Protein AF-A0A1Q9F6F2-F1 (afdb_monomer_lite)

Organism: Symbiodinium microadriaticum (NCBI:txid2951)

Radius of gyration: 34.57 Å; chains: 1; bounding box: 85×106×93 Å

Sequence (668 aa):
MGSQTWTKDAIRKEASTASRFKKCFGVIGLALCEDGFGTGQLKAETSSLASQSVQANSSRGHSKRLKSKRRSYEVLWVCLRRGQVANMRSWTPGVTGTWQSIVSYLAKVIYAALPRIRAAEGLPTTTVTLMNSEEDSLQRKVLQPPPPVPMGHPAGPPPVVPMPPPRQVELRKHSWTAGLALSLLTQAWAAPRLSRLLQRQPRHCAHAPGVNGVAVEWQTLRSRIVETPTGKELVQAQEEISSGLRCHPDAEVRYFGSSRQTPRVTFYRDSAALCPRCQAVWLLLEAKRIDYIVVKENLPSYGERSEAFLRKVPRGALPAIEIDGRWATDSLDAMFLLERTFPNPERPMIPGFSRLRGRAIELLELQRAVHSAWCNYLFRAEMSFVNEPAVDFAAALGQVQTALERDPDNPWFLPYEHPTIVDIQYVCTMERIVASAFFYKAMDVRADFPGIDRWLRAFEELPWYRATRGDYYSLCMALEPAYGEPQPSPMNNSSRTDWRKLLPENYRLPFALRRDVELTAAEASSILRRPFVEAAWKLVQNHDEVARYCCRAVGGEAGAFAARAPTRSRLADPKAAIVEGLLEPLDALLCSVAQMLFDEAPVEDLQSQMQKRVQVYGIPENLRPRLASCLAYLRDRIGVPRDLPLPAAKMLRAYMAEAYTILRQPMR

Structure (mmCIF, N/CA/C/O backbone):
data_AF-A0A1Q9F6F2-F1
#
_entry.id   AF-A0A1Q9F6F2-F1
#
loop_
_atom_site.group_PDB
_atom_site.id
_atom_site.type_symbol
_atom_site.label_atom_id
_atom_site.label_alt_id
_atom_site.label_comp_id
_atom_site.label_asym_id
_atom_site.label_entity_id
_atom_site.label_seq_id
_atom_site.pdbx_PDB_ins_code
_atom_site.Cartn_x
_atom_site.Cartn_y
_atom_site.Cartn_z
_atom_site.occupancy
_atom_site.B_iso_or_equiv
_atom_site.auth_seq_id
_atom_site.auth_comp_id
_atom_site.auth_asym_id
_atom_site.auth_atom_id
_atom_site.pdbx_PDB_model_num
ATOM 1 N N . MET A 1 1 ? -12.306 -76.218 19.997 1.00 34.09 1 MET A N 1
ATOM 2 C CA . MET A 1 1 ? -11.623 -75.189 20.811 1.00 34.09 1 MET A CA 1
ATOM 3 C C . MET A 1 1 ? -10.712 -74.388 19.902 1.00 34.09 1 MET A C 1
ATOM 5 O O . MET A 1 1 ? -10.000 -74.979 19.107 1.00 34.09 1 MET A O 1
ATOM 9 N N . GLY A 1 2 ? -10.807 -73.064 19.967 1.00 25.34 2 GLY A N 1
ATOM 10 C CA . GLY A 1 2 ? -10.087 -72.140 19.093 1.00 25.34 2 GLY A CA 1
ATOM 11 C C . GLY A 1 2 ? -10.788 -70.786 19.066 1.00 25.34 2 GLY A C 1
ATOM 12 O O . GLY A 1 2 ? -11.223 -70.332 18.014 1.00 25.34 2 GLY A O 1
ATOM 13 N N . SER A 1 3 ? -10.986 -70.186 20.242 1.00 24.28 3 SER A N 1
ATOM 14 C CA . SER A 1 3 ? -11.504 -68.825 20.373 1.00 24.28 3 SER A CA 1
ATOM 15 C C . SER A 1 3 ? -10.497 -67.844 19.769 1.00 24.28 3 SER A C 1
ATOM 17 O O . SER A 1 3 ? -9.407 -67.676 20.314 1.00 24.28 3 SER A O 1
ATOM 19 N N . GLN A 1 4 ? -10.846 -67.177 18.670 1.00 29.30 4 GLN A N 1
ATOM 20 C CA . GLN A 1 4 ? -10.126 -65.974 18.259 1.00 29.30 4 GLN A CA 1
ATOM 21 C C . GLN A 1 4 ? -10.639 -64.798 19.089 1.00 29.30 4 GLN A C 1
ATOM 23 O O . GLN A 1 4 ? -11.726 -64.266 18.868 1.00 29.30 4 GLN A O 1
ATOM 28 N N . THR A 1 5 ? -9.846 -64.425 20.086 1.00 27.77 5 THR A N 1
ATOM 29 C CA . THR A 1 5 ? -9.985 -63.185 20.839 1.00 27.77 5 THR A CA 1
ATOM 30 C C . THR A 1 5 ? -9.680 -62.005 19.918 1.00 27.77 5 THR A C 1
ATOM 32 O O . THR A 1 5 ? -8.573 -61.847 19.407 1.00 27.77 5 THR A O 1
ATOM 35 N N . TRP A 1 6 ? -10.682 -61.159 19.694 1.00 29.83 6 TRP A N 1
ATOM 36 C CA . TRP A 1 6 ? -10.495 -59.875 19.029 1.00 29.83 6 TRP A CA 1
ATOM 37 C C . TRP A 1 6 ? -9.684 -58.953 19.943 1.00 29.83 6 TRP A C 1
ATOM 39 O O . TRP A 1 6 ? -10.035 -58.743 21.105 1.00 29.83 6 TRP A O 1
ATOM 49 N N . THR A 1 7 ? -8.595 -58.383 19.431 1.00 35.44 7 THR A N 1
ATOM 50 C CA . THR A 1 7 ? -7.825 -57.375 20.165 1.00 35.44 7 THR A CA 1
ATOM 51 C C . THR A 1 7 ? -8.661 -56.102 20.338 1.00 35.44 7 THR A C 1
ATOM 53 O O . THR A 1 7 ? -9.373 -55.673 19.424 1.00 35.44 7 THR A O 1
ATOM 56 N N . LYS A 1 8 ? -8.573 -55.469 21.519 1.00 30.59 8 LYS A N 1
ATOM 57 C CA . LYS A 1 8 ? -9.325 -54.246 21.885 1.00 30.59 8 LYS A CA 1
ATOM 58 C C . LYS A 1 8 ? -9.181 -53.108 20.856 1.00 30.59 8 LYS A C 1
ATOM 60 O O . LYS A 1 8 ? -10.090 -52.287 20.727 1.00 30.59 8 LYS A O 1
ATOM 65 N N . ASP A 1 9 ? -8.100 -53.092 20.079 1.00 33.44 9 ASP A N 1
ATOM 66 C CA . ASP A 1 9 ? -7.859 -52.102 19.025 1.00 33.44 9 ASP A CA 1
ATOM 67 C C . ASP A 1 9 ? -8.643 -52.358 17.732 1.00 33.44 9 ASP A C 1
ATOM 69 O O . ASP A 1 9 ? -9.062 -51.399 17.081 1.00 33.44 9 ASP A O 1
ATOM 73 N N . ALA A 1 10 ? -8.913 -53.618 17.374 1.00 33.69 10 ALA A N 1
ATOM 74 C CA . ALA A 1 10 ? -9.745 -53.956 16.217 1.00 33.69 10 ALA A CA 1
ATOM 75 C C . ALA A 1 10 ? -11.212 -53.562 16.464 1.00 33.69 10 ALA A C 1
ATOM 77 O O . ALA A 1 10 ? -11.830 -52.903 15.626 1.00 33.69 10 ALA A O 1
ATOM 78 N N . ILE A 1 11 ? -11.711 -53.835 17.676 1.00 32.16 11 ILE A N 1
ATOM 79 C CA . ILE A 1 11 ? -13.050 -53.427 18.125 1.00 32.16 11 ILE A CA 1
ATOM 80 C C . ILE A 1 11 ? -13.155 -51.891 18.204 1.00 32.16 11 ILE A C 1
ATOM 82 O O . ILE A 1 11 ? -14.144 -51.314 17.750 1.00 32.16 11 ILE A O 1
ATOM 86 N N . ARG A 1 12 ? -12.117 -51.184 18.686 1.00 31.03 12 ARG A N 1
ATOM 87 C CA . ARG A 1 12 ? -12.081 -49.704 18.693 1.00 31.03 12 ARG A CA 1
ATOM 88 C C . ARG A 1 12 ? -12.089 -49.090 17.289 1.00 31.03 12 ARG A C 1
ATOM 90 O O . ARG A 1 12 ? -12.699 -48.035 17.093 1.00 31.03 12 ARG A O 1
ATOM 97 N N . LYS A 1 13 ? -11.441 -49.720 16.303 1.00 34.38 13 LYS A N 1
ATOM 98 C CA . LYS A 1 13 ? -11.379 -49.217 14.917 1.00 34.38 13 LYS A CA 1
ATOM 99 C C . LYS A 1 13 ? -12.705 -49.391 14.170 1.00 34.38 13 LYS A C 1
ATOM 101 O O . LYS A 1 13 ? -13.115 -48.477 13.448 1.00 34.38 13 LYS A O 1
ATOM 106 N N . GLU A 1 14 ? -13.408 -50.501 14.378 1.00 33.78 14 GLU A N 1
ATOM 107 C CA . GLU A 1 14 ? -14.756 -50.697 13.827 1.00 33.78 14 GLU A CA 1
ATOM 108 C C . GLU A 1 14 ? -15.805 -49.825 14.534 1.00 33.78 14 GLU A C 1
ATOM 110 O O . GLU A 1 14 ? -16.591 -49.161 13.854 1.00 33.78 14 GLU A O 1
ATOM 115 N N . ALA A 1 15 ? -15.743 -49.684 15.864 1.00 30.33 15 ALA A N 1
ATOM 116 C CA . ALA A 1 15 ? -16.621 -48.780 16.619 1.00 30.33 15 ALA A CA 1
ATOM 117 C C . ALA A 1 15 ? -16.443 -47.299 16.216 1.00 30.33 15 ALA A C 1
ATOM 119 O O . ALA A 1 15 ? -17.416 -46.553 16.098 1.00 30.33 15 ALA A O 1
ATOM 120 N N . SER A 1 16 ? -15.209 -46.877 15.915 1.00 35.31 16 SER A N 1
ATOM 121 C CA . SER A 1 16 ? -14.881 -45.559 15.341 1.00 35.31 16 SER A CA 1
ATOM 122 C C . SER A 1 16 ? -15.525 -45.341 13.964 1.00 35.31 16 SER A C 1
ATOM 124 O O . SER A 1 16 ? -16.009 -44.249 13.658 1.00 35.31 16 SER A O 1
ATOM 126 N N . THR A 1 17 ? -15.592 -46.389 13.143 1.00 35.22 17 THR A N 1
ATOM 127 C CA . THR A 1 17 ? -16.138 -46.321 11.781 1.00 35.22 17 THR A CA 1
ATOM 128 C C . THR A 1 17 ? -17.669 -46.296 11.797 1.00 35.22 17 THR A C 1
ATOM 130 O O . THR A 1 17 ? -18.268 -45.464 11.114 1.00 35.22 17 THR A O 1
ATOM 133 N N . ALA A 1 18 ? -18.304 -47.096 12.660 1.00 32.22 18 ALA A N 1
ATOM 134 C CA . ALA A 1 18 ? -19.745 -47.039 12.916 1.00 32.22 18 ALA A CA 1
ATOM 135 C C . ALA A 1 18 ? -20.175 -45.699 13.553 1.00 32.22 18 ALA A C 1
ATOM 137 O O . ALA A 1 18 ? -21.217 -45.148 13.201 1.00 32.22 18 ALA A O 1
ATOM 138 N N . SER A 1 19 ? -19.342 -45.116 14.425 1.00 32.78 19 SER A N 1
ATOM 139 C CA . SER A 1 19 ? -19.551 -43.781 15.013 1.00 32.78 19 SER A CA 1
ATOM 140 C C . SER A 1 19 ? -19.452 -42.654 13.972 1.00 32.78 19 SER A C 1
ATOM 142 O O . SER A 1 19 ? -20.262 -41.725 13.977 1.00 32.78 19 SER A O 1
ATOM 144 N N . ARG A 1 20 ? -18.530 -42.759 13.003 1.00 36.19 20 ARG A N 1
ATOM 145 C CA . ARG A 1 20 ? -18.444 -41.832 11.855 1.00 36.19 20 ARG A CA 1
ATOM 146 C C . ARG A 1 20 ? -19.626 -41.981 10.891 1.00 36.19 20 ARG A C 1
ATOM 148 O O . ARG A 1 20 ? -20.105 -40.971 10.380 1.00 36.19 20 ARG A O 1
ATOM 155 N N . PHE A 1 21 ? -20.133 -43.201 10.702 1.00 34.53 21 PHE A N 1
ATOM 156 C CA . PHE A 1 21 ? -21.356 -43.477 9.938 1.00 34.53 21 PHE A CA 1
ATOM 157 C C . PHE A 1 21 ? -22.604 -42.880 10.613 1.00 34.53 21 PHE A C 1
ATOM 159 O O . PHE A 1 21 ? -23.365 -42.170 9.956 1.00 34.53 21 PHE A O 1
ATOM 166 N N . LYS A 1 22 ? -22.762 -43.066 11.936 1.00 32.69 22 LYS A N 1
ATOM 167 C CA . LYS A 1 22 ? -23.824 -42.428 12.741 1.00 32.69 22 LYS A CA 1
ATOM 168 C C . LYS A 1 22 ? -23.739 -40.900 12.712 1.00 32.69 22 LYS A C 1
ATOM 170 O O . LYS A 1 22 ? -24.773 -40.250 12.626 1.00 32.69 22 LYS A O 1
ATOM 175 N N . LYS A 1 23 ? -22.534 -40.317 12.723 1.00 35.12 23 LYS A N 1
ATOM 176 C CA . LYS A 1 23 ? -22.346 -38.860 12.593 1.00 35.12 23 LYS A CA 1
ATOM 177 C C . LYS A 1 23 ? -22.692 -38.335 11.197 1.00 35.12 23 LYS A C 1
ATOM 179 O O . LYS A 1 23 ? -23.282 -37.270 11.110 1.00 35.12 23 LYS A O 1
ATOM 184 N N . CYS A 1 24 ? -22.394 -39.061 10.116 1.00 36.25 24 CYS A N 1
ATOM 185 C CA . CYS A 1 24 ? -22.759 -38.624 8.759 1.00 36.25 24 CYS A CA 1
ATOM 186 C C . CYS A 1 24 ? -24.275 -38.661 8.522 1.00 36.25 24 CYS A C 1
ATOM 188 O O . CYS A 1 24 ? -24.829 -37.691 8.014 1.00 36.25 24 CYS A O 1
ATOM 190 N N . PHE A 1 25 ? -24.957 -39.730 8.944 1.00 35.38 25 PHE A N 1
ATOM 191 C CA . PHE A 1 25 ? -26.422 -39.793 8.872 1.00 35.38 25 PHE A CA 1
ATOM 192 C C . PHE A 1 25 ? -27.100 -38.859 9.879 1.00 35.38 25 PHE A C 1
ATOM 194 O O . PHE A 1 25 ? -28.144 -38.302 9.569 1.00 35.38 25 PHE A O 1
ATOM 201 N N . GLY A 1 26 ? -26.483 -38.619 11.040 1.00 33.62 26 GLY A N 1
ATOM 202 C CA . GLY A 1 26 ? -26.930 -37.611 12.000 1.00 33.62 26 GLY A CA 1
ATOM 203 C C . GLY A 1 26 ? -26.838 -36.186 11.455 1.00 33.62 26 GLY A C 1
ATOM 204 O O . GLY A 1 26 ? -27.739 -35.404 11.699 1.00 33.62 26 GLY A O 1
ATOM 205 N N . VAL A 1 27 ? -25.809 -35.858 10.666 1.00 34.62 27 VAL A N 1
ATOM 206 C CA . VAL A 1 27 ? -25.658 -34.538 10.022 1.00 34.62 27 VAL A CA 1
ATOM 207 C C . VAL A 1 27 ? -26.644 -34.353 8.864 1.00 34.62 27 VAL A C 1
ATOM 209 O O . VAL A 1 27 ? -27.196 -33.270 8.712 1.00 34.62 27 VAL A O 1
ATOM 212 N N . ILE A 1 28 ? -26.921 -35.406 8.087 1.00 35.31 28 ILE A N 1
ATOM 213 C CA . ILE A 1 28 ? -27.956 -35.376 7.036 1.00 35.31 28 ILE A CA 1
ATOM 214 C C . ILE A 1 28 ? -29.365 -35.328 7.654 1.00 35.31 28 ILE A C 1
ATOM 216 O O . ILE A 1 28 ? -30.231 -34.630 7.144 1.00 35.31 28 ILE A O 1
ATOM 220 N N . GLY A 1 29 ? -29.587 -36.016 8.778 1.00 32.31 29 GLY A N 1
ATOM 221 C CA . GLY A 1 29 ? -30.833 -35.950 9.545 1.00 32.31 29 GLY A CA 1
ATOM 222 C C . GLY A 1 29 ? -31.039 -34.611 10.262 1.00 32.31 29 GLY A C 1
ATOM 223 O O . GLY A 1 29 ? -32.156 -34.119 10.288 1.00 32.31 29 GLY A O 1
ATOM 224 N N . LEU A 1 30 ? -29.976 -33.986 10.784 1.00 32.25 30 LEU A N 1
ATOM 225 C CA . LEU A 1 30 ? -30.017 -32.645 11.389 1.00 32.25 30 LEU A CA 1
ATOM 226 C C . LEU A 1 30 ? -30.315 -31.565 10.344 1.00 32.25 30 LEU A C 1
ATOM 228 O O . LEU A 1 30 ? -31.158 -30.715 10.595 1.00 32.25 30 LEU A O 1
ATOM 232 N N . ALA A 1 31 ? -29.721 -31.669 9.151 1.00 34.50 31 ALA A N 1
ATOM 233 C CA . ALA A 1 31 ? -29.998 -30.763 8.036 1.00 34.50 31 ALA A CA 1
ATOM 234 C C . ALA A 1 31 ? -31.434 -30.875 7.484 1.00 34.50 31 ALA A C 1
ATOM 236 O O . ALA A 1 31 ? -31.877 -29.979 6.783 1.00 34.50 31 ALA A O 1
ATOM 237 N N . LEU A 1 32 ? -32.155 -31.963 7.781 1.00 33.59 32 LEU A N 1
ATOM 238 C CA . LEU A 1 32 ? -33.574 -32.138 7.435 1.00 33.59 32 LEU A CA 1
ATOM 239 C C . LEU A 1 32 ? -34.514 -31.870 8.629 1.00 33.59 32 LEU A C 1
ATOM 241 O O . LEU A 1 32 ? -35.707 -31.651 8.436 1.00 33.59 32 LEU A O 1
ATOM 245 N N . CYS A 1 33 ? -33.993 -31.879 9.861 1.00 32.75 33 CYS A N 1
ATOM 246 C CA . CYS A 1 33 ? -34.729 -31.521 11.077 1.00 32.75 33 CYS A CA 1
ATOM 247 C C . CYS A 1 33 ? -34.789 -30.005 11.312 1.00 32.75 33 CYS A C 1
ATOM 249 O O . CYS A 1 33 ? -35.770 -29.551 11.893 1.00 32.75 33 CYS A O 1
ATOM 251 N N . GLU A 1 34 ? -33.795 -29.234 10.853 1.00 35.78 34 GLU A N 1
ATOM 252 C CA . GLU A 1 34 ? -33.829 -27.759 10.898 1.00 35.78 34 GLU A CA 1
ATOM 253 C C . GLU A 1 34 ? -34.994 -27.164 10.072 1.00 35.78 34 GLU A C 1
ATOM 255 O O . GLU A 1 34 ? -35.417 -26.049 10.359 1.00 35.78 34 GLU A O 1
ATOM 260 N N . ASP A 1 35 ? -35.601 -27.953 9.170 1.00 35.22 35 ASP A N 1
ATOM 261 C CA . ASP A 1 35 ? -36.752 -27.579 8.329 1.00 35.22 35 ASP A CA 1
ATOM 262 C C . ASP A 1 35 ? -38.077 -28.306 8.697 1.00 35.22 35 ASP A C 1
ATOM 264 O O . ASP A 1 35 ? -39.004 -28.385 7.890 1.00 35.22 35 ASP A O 1
ATOM 268 N N . GLY A 1 36 ? -38.210 -28.853 9.917 1.00 34.62 36 GLY A N 1
ATOM 269 C CA . GLY A 1 36 ? -39.519 -29.256 10.475 1.00 34.62 36 GLY A CA 1
ATOM 270 C C . GLY A 1 36 ? -40.053 -30.664 10.143 1.00 34.62 36 GLY A C 1
ATOM 271 O O . GLY A 1 36 ? -41.265 -30.882 10.178 1.00 34.62 36 GLY A O 1
ATOM 272 N N . PHE A 1 37 ? -39.199 -31.653 9.856 1.00 34.53 37 PHE A N 1
ATOM 273 C CA . PHE A 1 37 ? -39.629 -33.034 9.555 1.00 34.53 37 PHE A CA 1
ATOM 274 C C . PHE A 1 37 ? -39.632 -33.991 10.773 1.00 34.53 37 PHE A C 1
ATOM 276 O O . PHE A 1 37 ? -38.687 -34.042 11.561 1.00 34.53 37 PHE A O 1
ATOM 283 N N . GLY A 1 38 ? -40.699 -34.796 10.909 1.00 35.00 38 GLY A N 1
ATOM 284 C CA . GLY A 1 38 ? -40.944 -35.733 12.021 1.00 35.00 38 GLY A CA 1
ATOM 285 C C . GLY A 1 38 ? -40.046 -36.985 12.052 1.00 35.00 38 GLY A C 1
ATOM 286 O O . GLY A 1 38 ? -39.726 -37.591 11.033 1.00 35.00 38 GLY A O 1
ATOM 287 N N . THR A 1 39 ? -39.666 -37.409 13.261 1.00 36.12 39 THR A N 1
ATOM 288 C CA . THR A 1 39 ? -38.498 -38.264 13.567 1.00 36.12 39 THR A CA 1
ATOM 289 C C . THR A 1 39 ? -38.734 -39.788 13.560 1.00 36.12 39 THR A C 1
ATOM 291 O O . THR A 1 39 ? -37.808 -40.552 13.848 1.00 36.12 39 THR A O 1
ATOM 294 N N . GLY A 1 40 ? -39.942 -40.262 13.230 1.00 35.69 40 GLY A N 1
ATOM 295 C CA . GLY A 1 40 ? -40.340 -41.671 13.403 1.00 35.69 40 GLY A CA 1
ATOM 296 C C . GLY A 1 40 ? -39.921 -42.636 12.283 1.00 35.69 40 GLY A C 1
ATOM 297 O O . GLY A 1 40 ? -39.472 -43.745 12.564 1.00 35.69 40 GLY A O 1
ATOM 298 N N . GLN A 1 41 ? -40.015 -42.228 11.014 1.00 37.16 41 GLN A N 1
ATOM 299 C CA . GLN A 1 41 ? -39.882 -43.143 9.864 1.00 37.16 41 GLN A CA 1
ATOM 300 C C . GLN A 1 41 ? -38.420 -43.422 9.456 1.00 37.16 41 GLN A C 1
ATOM 302 O O . GLN A 1 41 ? -38.056 -44.556 9.153 1.00 37.16 41 GLN A O 1
ATOM 307 N N . LEU A 1 42 ? -37.539 -42.421 9.557 1.00 34.78 42 LEU A N 1
ATOM 308 C CA . LEU A 1 42 ? -36.117 -42.522 9.182 1.00 34.78 42 LEU A CA 1
ATOM 309 C C . LEU A 1 42 ? -35.289 -43.447 10.095 1.00 34.78 42 LEU A C 1
ATOM 311 O O . LEU A 1 42 ? -34.281 -44.016 9.665 1.00 34.78 42 LEU A O 1
ATOM 315 N N . LYS A 1 43 ? -35.709 -43.633 11.353 1.00 34.09 43 LYS A N 1
ATOM 316 C CA . LYS A 1 43 ? -35.050 -44.557 12.295 1.00 34.09 43 LYS A CA 1
ATOM 317 C C . LYS A 1 43 ? -35.348 -46.030 11.989 1.00 34.09 43 LYS A C 1
ATOM 319 O O . LYS A 1 43 ? -34.499 -46.879 12.257 1.00 34.09 43 LYS A O 1
ATOM 324 N N . ALA A 1 44 ? -36.506 -46.344 11.408 1.00 34.50 44 ALA A N 1
ATOM 325 C CA . ALA A 1 44 ? -36.887 -47.721 11.091 1.00 34.50 44 ALA A CA 1
ATOM 326 C C . ALA A 1 44 ? -36.123 -48.265 9.867 1.00 34.50 44 ALA A C 1
ATOM 328 O O . ALA A 1 44 ? -35.590 -49.375 9.904 1.00 34.50 44 ALA A O 1
ATOM 329 N N . GLU A 1 45 ? -35.968 -47.456 8.816 1.00 34.69 45 GLU A N 1
ATOM 330 C CA . GLU A 1 45 ? -35.300 -47.874 7.571 1.00 34.69 45 GLU A CA 1
ATOM 331 C C . GLU A 1 45 ? -33.773 -47.979 7.705 1.00 34.69 45 GLU A C 1
ATOM 333 O O . GLU A 1 45 ? -33.147 -48.887 7.153 1.00 34.69 45 GLU A O 1
ATOM 338 N N . THR A 1 46 ? -33.158 -47.108 8.510 1.00 34.34 46 THR A N 1
ATOM 339 C CA . THR A 1 46 ? -31.712 -47.163 8.795 1.00 34.34 46 THR A CA 1
ATOM 340 C C . THR A 1 46 ? -31.320 -48.378 9.640 1.00 34.34 46 THR A C 1
ATOM 342 O O . THR A 1 46 ? -30.211 -48.897 9.495 1.00 34.34 46 THR A O 1
ATOM 345 N N . SER A 1 47 ? -32.239 -48.877 10.471 1.00 32.94 47 SER A N 1
ATOM 346 C CA . SER A 1 47 ? -32.046 -50.084 11.283 1.00 32.94 47 SER A CA 1
ATOM 347 C C . SER A 1 47 ? -32.106 -51.361 10.433 1.00 32.94 47 SER A C 1
ATOM 349 O O . SER A 1 47 ? -31.276 -52.249 10.606 1.00 32.94 47 SER A O 1
ATOM 351 N N . SER A 1 48 ? -33.011 -51.416 9.449 1.00 32.22 48 SER A N 1
ATOM 352 C CA . SER A 1 48 ? -33.164 -52.544 8.512 1.00 32.22 48 SER A CA 1
ATOM 353 C C . SER A 1 48 ? -31.924 -52.770 7.624 1.00 32.22 48 SER A C 1
ATOM 355 O O . SER A 1 48 ? -31.445 -53.897 7.470 1.00 32.22 48 SER A O 1
ATOM 357 N N . LEU A 1 49 ? -31.324 -51.689 7.111 1.00 31.58 49 LEU A N 1
ATOM 358 C CA . LEU A 1 49 ? -30.120 -51.746 6.267 1.00 31.58 49 LEU A CA 1
ATOM 359 C C . LEU A 1 49 ? -28.854 -52.154 7.038 1.00 31.58 49 LEU A C 1
ATOM 361 O O . LEU A 1 49 ? -27.970 -52.811 6.482 1.00 31.58 49 LEU A O 1
ATOM 365 N N . ALA A 1 50 ? -28.763 -51.801 8.324 1.00 31.94 50 ALA A N 1
ATOM 366 C CA . ALA A 1 50 ? -27.658 -52.229 9.176 1.00 31.94 50 ALA A CA 1
ATOM 367 C C . ALA A 1 50 ? -27.708 -53.747 9.430 1.00 31.94 50 ALA A C 1
ATOM 369 O O . ALA A 1 50 ? -26.676 -54.414 9.324 1.00 31.94 50 ALA A O 1
ATOM 370 N N . SER A 1 51 ? -28.900 -54.308 9.654 1.00 31.06 51 SER A N 1
ATOM 371 C CA . SER A 1 51 ? -29.110 -55.747 9.865 1.00 31.06 51 SER A CA 1
ATOM 372 C C . SER A 1 51 ? -28.759 -56.592 8.634 1.00 31.06 51 SER A C 1
ATOM 374 O O . SER A 1 51 ? -28.108 -57.629 8.765 1.00 31.06 51 SER A O 1
ATOM 376 N N . GLN A 1 52 ? -29.086 -56.114 7.428 1.00 32.22 52 GLN A N 1
ATOM 377 C CA . GLN A 1 52 ? -28.737 -56.798 6.172 1.00 32.22 52 GLN A CA 1
ATOM 378 C C . GLN A 1 52 ? -27.223 -56.808 5.890 1.00 32.22 52 GLN A C 1
ATOM 380 O O . GLN A 1 52 ? -26.715 -57.723 5.243 1.00 32.22 52 GLN A O 1
ATOM 385 N N . SER A 1 53 ? -26.475 -55.829 6.410 1.00 30.50 53 SER A N 1
ATOM 386 C CA . SER A 1 53 ? -25.016 -55.761 6.236 1.00 30.50 53 SER A CA 1
ATOM 387 C C . SER A 1 53 ? -24.244 -56.760 7.111 1.00 30.50 53 SER A C 1
ATOM 389 O O . SER A 1 53 ? -23.155 -57.192 6.733 1.00 30.50 53 SER A O 1
ATOM 391 N N . VAL A 1 54 ? -24.818 -57.171 8.249 1.00 31.52 54 VAL A N 1
ATOM 392 C CA . VAL A 1 54 ? -24.184 -58.093 9.206 1.00 31.52 54 VAL A CA 1
ATOM 393 C C . VAL A 1 54 ? -24.367 -59.560 8.788 1.00 31.52 54 VAL A C 1
ATOM 395 O O . VAL A 1 54 ? -23.470 -60.370 9.013 1.00 31.52 54 VAL A O 1
ATOM 398 N N . GLN A 1 55 ? -25.460 -59.909 8.098 1.00 31.09 55 GLN A N 1
ATOM 399 C CA . GLN A 1 55 ? -25.722 -61.284 7.636 1.00 31.09 55 GLN A CA 1
ATOM 400 C C . GLN A 1 55 ? -24.948 -61.703 6.370 1.00 31.09 55 GLN A C 1
ATOM 402 O O . GLN A 1 55 ? -24.867 -62.891 6.075 1.00 31.09 55 GLN A O 1
ATOM 407 N N . ALA A 1 56 ? -24.319 -60.778 5.637 1.00 32.12 56 ALA A N 1
ATOM 408 C CA . ALA A 1 56 ? -23.623 -61.083 4.377 1.00 32.12 56 ALA A CA 1
ATOM 409 C C . ALA A 1 56 ? -22.127 -61.457 4.529 1.00 32.12 56 ALA A C 1
ATOM 411 O O . ALA A 1 56 ? -21.407 -61.558 3.534 1.00 32.12 56 ALA A O 1
ATOM 412 N N . ASN A 1 57 ? -21.629 -61.654 5.757 1.00 35.94 57 ASN A N 1
ATOM 413 C CA . ASN A 1 57 ? -20.191 -61.722 6.063 1.00 35.94 57 ASN A CA 1
ATOM 414 C C . ASN A 1 57 ? -19.595 -63.145 6.163 1.00 35.94 57 ASN A C 1
ATOM 416 O O . ASN A 1 57 ? -18.607 -63.362 6.863 1.00 35.94 57 ASN A O 1
ATOM 420 N N . SER A 1 58 ? -20.140 -64.118 5.427 1.00 34.84 58 SER A N 1
ATOM 421 C CA . SER A 1 58 ? -19.629 -65.497 5.398 1.00 34.84 58 SER A CA 1
ATOM 422 C C . SER A 1 58 ? -19.319 -65.993 3.979 1.00 34.84 58 SER A C 1
ATOM 424 O O . SER A 1 58 ? -19.906 -66.959 3.507 1.00 34.84 58 SER A O 1
ATOM 426 N N . SER A 1 59 ? -18.389 -65.359 3.259 1.00 33.50 59 SER A N 1
ATOM 427 C CA . SER A 1 59 ? -17.652 -66.056 2.186 1.00 33.50 59 SER A CA 1
ATOM 428 C C . SER A 1 59 ? -16.366 -65.325 1.776 1.00 33.50 59 SER A C 1
ATOM 430 O O . SER A 1 59 ? -16.326 -64.118 1.512 1.00 33.50 59 SER A O 1
ATOM 432 N N . ARG A 1 60 ? -15.268 -66.090 1.738 1.00 38.06 60 ARG A N 1
ATOM 433 C CA . ARG A 1 60 ? -13.913 -65.652 1.373 1.00 38.06 60 ARG A CA 1
ATOM 434 C C . ARG A 1 60 ? -13.860 -65.245 -0.107 1.00 38.06 60 ARG A C 1
ATOM 436 O O . ARG A 1 60 ? -13.664 -66.076 -0.979 1.00 38.06 60 ARG A O 1
ATOM 443 N N . GLY A 1 61 ? -14.004 -63.946 -0.376 1.00 37.28 61 GLY A N 1
ATOM 444 C CA . GLY A 1 61 ? -13.783 -63.361 -1.712 1.00 37.28 61 GLY A CA 1
ATOM 445 C C . GLY A 1 61 ? -13.792 -61.824 -1.791 1.00 37.28 61 GLY A C 1
ATOM 446 O O . GLY A 1 61 ? -13.484 -61.245 -2.829 1.00 37.28 61 GLY A O 1
ATOM 447 N N . HIS A 1 62 ? -14.102 -61.116 -0.699 1.00 34.47 62 HIS A N 1
ATOM 448 C CA . HIS A 1 62 ? -14.572 -59.724 -0.770 1.00 34.47 62 HIS A CA 1
ATOM 449 C C . HIS A 1 62 ? -13.525 -58.606 -0.547 1.00 34.47 62 HIS A C 1
ATOM 451 O O . HIS A 1 62 ? -13.863 -57.422 -0.612 1.00 34.47 62 HIS A O 1
ATOM 457 N N . SER A 1 63 ? -12.234 -58.922 -0.382 1.00 37.06 63 SER A N 1
ATOM 458 C CA . SER A 1 63 ? -11.191 -57.918 -0.066 1.00 37.06 63 SER A CA 1
ATOM 459 C C . SER A 1 63 ? -10.895 -56.919 -1.207 1.00 37.06 63 SER A C 1
ATOM 461 O O . SER A 1 63 ? -10.669 -55.732 -0.955 1.00 37.06 63 SER A O 1
ATOM 463 N N . LYS A 1 64 ? -10.962 -57.338 -2.483 1.00 31.70 64 LYS A N 1
ATOM 464 C CA . LYS A 1 64 ? -10.717 -56.435 -3.632 1.00 31.70 64 LYS A CA 1
ATOM 465 C C . LYS A 1 64 ? -11.926 -55.543 -3.965 1.00 31.70 64 LYS A C 1
ATOM 467 O O . LYS A 1 64 ? -11.746 -54.373 -4.303 1.00 31.70 64 LYS A O 1
ATOM 472 N N . ARG A 1 65 ? -13.156 -56.044 -3.791 1.00 31.70 65 ARG A N 1
ATOM 473 C CA . ARG A 1 65 ? -14.401 -55.301 -4.084 1.00 31.70 65 ARG A CA 1
ATOM 474 C C . ARG A 1 65 ? -14.696 -54.214 -3.038 1.00 31.70 65 ARG A C 1
ATOM 476 O O . ARG A 1 65 ? -15.140 -53.128 -3.406 1.00 31.70 65 ARG A O 1
ATOM 483 N N . LEU A 1 66 ? -14.369 -54.450 -1.759 1.00 31.83 66 LEU A N 1
ATOM 484 C CA . LEU A 1 66 ? -14.498 -53.434 -0.701 1.00 31.83 66 LEU A CA 1
ATOM 485 C C . LEU A 1 66 ? -13.504 -52.274 -0.853 1.00 31.83 66 LEU A C 1
ATOM 487 O O . LEU A 1 66 ? -13.876 -51.125 -0.621 1.00 31.83 66 LEU A O 1
ATOM 491 N N . LYS A 1 67 ? -12.262 -52.536 -1.287 1.00 34.81 67 LYS A N 1
ATOM 492 C CA . LYS A 1 67 ? -11.266 -51.474 -1.531 1.00 34.81 67 LYS A CA 1
ATOM 493 C C . LYS A 1 67 ? -11.686 -50.538 -2.672 1.00 34.81 67 LYS A C 1
ATOM 495 O O . LYS A 1 67 ? -11.508 -49.328 -2.559 1.00 34.81 67 LYS A O 1
ATOM 500 N N . SER A 1 68 ? -12.303 -51.083 -3.724 1.00 34.88 68 SER A N 1
ATOM 501 C CA . SER A 1 68 ? -12.861 -50.311 -4.846 1.00 34.88 68 SER A CA 1
ATOM 502 C C . SER A 1 68 ? -14.066 -49.454 -4.425 1.00 34.88 68 SER A C 1
ATOM 504 O O . SER A 1 68 ? -14.104 -48.255 -4.718 1.00 34.88 68 SER A O 1
ATOM 506 N N . LYS A 1 69 ? -15.006 -50.018 -3.649 1.00 34.38 69 LYS A N 1
ATOM 507 C CA . LYS A 1 69 ? -16.149 -49.257 -3.115 1.00 34.38 69 LYS A CA 1
ATOM 508 C C . LYS A 1 69 ? -15.701 -48.151 -2.154 1.00 34.38 69 LYS A C 1
ATOM 510 O O . LYS A 1 69 ? -16.142 -47.018 -2.300 1.00 34.38 69 LYS A O 1
ATOM 515 N N . ARG A 1 70 ? -14.758 -48.427 -1.245 1.00 35.66 70 ARG A N 1
ATOM 516 C CA . ARG A 1 70 ? -14.207 -47.435 -0.301 1.00 35.66 70 ARG A CA 1
ATOM 517 C C . ARG A 1 70 ? -13.567 -46.234 -1.009 1.00 35.66 70 ARG A C 1
ATOM 519 O O . ARG A 1 70 ? -13.839 -45.102 -0.626 1.00 35.66 70 ARG A O 1
ATOM 526 N N . ARG A 1 71 ? -12.793 -46.469 -2.076 1.00 38.25 71 ARG A N 1
ATOM 527 C CA . ARG A 1 71 ? -12.214 -45.395 -2.907 1.00 38.25 71 ARG A CA 1
ATOM 528 C C . ARG A 1 71 ? -13.288 -44.561 -3.604 1.00 38.25 71 ARG A C 1
ATOM 530 O O . ARG A 1 71 ? -13.180 -43.343 -3.642 1.00 38.25 71 ARG A O 1
ATOM 537 N N . SER A 1 72 ? -14.340 -45.208 -4.101 1.00 38.97 72 SER A N 1
ATOM 538 C CA . SER A 1 72 ? -15.442 -44.529 -4.794 1.00 38.97 72 SER A CA 1
ATOM 539 C C . SER A 1 72 ? -16.229 -43.604 -3.853 1.00 38.97 72 SER A C 1
ATOM 541 O O . SER A 1 72 ? -16.564 -42.485 -4.231 1.00 38.97 72 SER A O 1
ATOM 543 N N . TYR A 1 73 ? -16.457 -44.024 -2.603 1.00 39.91 73 TYR A N 1
ATOM 544 C CA . TYR A 1 73 ? -17.142 -43.202 -1.597 1.00 39.91 73 TYR A CA 1
ATOM 545 C C . TYR A 1 73 ? -16.263 -42.085 -1.016 1.00 39.91 73 TYR A C 1
ATOM 547 O O . TYR A 1 73 ? -16.779 -41.003 -0.746 1.00 39.91 73 TYR A O 1
ATOM 555 N N . GLU A 1 74 ? -14.948 -42.290 -0.867 1.00 41.41 74 GLU A N 1
ATOM 556 C CA . GLU A 1 74 ? -14.023 -41.210 -0.479 1.00 41.41 74 GLU A CA 1
ATOM 557 C C . GLU A 1 74 ? -13.915 -40.135 -1.570 1.00 41.41 74 GLU A C 1
ATOM 559 O O . GLU A 1 74 ? -13.927 -38.946 -1.258 1.00 41.41 74 GLU A O 1
ATOM 564 N N . VAL A 1 75 ? -13.904 -40.527 -2.849 1.00 41.19 75 VAL A N 1
ATOM 565 C CA . VAL A 1 75 ? -13.948 -39.582 -3.979 1.00 41.19 75 VAL A CA 1
ATOM 566 C C . VAL A 1 75 ? -15.271 -38.811 -3.994 1.00 41.19 75 VAL A C 1
ATOM 568 O O . VAL A 1 75 ? -15.258 -37.588 -4.112 1.00 41.19 75 VAL A O 1
ATOM 571 N N . LEU A 1 76 ? -16.405 -39.489 -3.776 1.00 38.94 76 LEU A N 1
ATOM 572 C CA . LEU A 1 76 ? -17.716 -38.839 -3.673 1.00 38.94 76 LEU A CA 1
ATOM 573 C C . LEU A 1 76 ? -17.761 -37.828 -2.511 1.00 38.94 76 LEU A C 1
ATOM 575 O O . LEU A 1 76 ? -18.237 -36.708 -2.686 1.00 38.94 76 LEU A O 1
ATOM 579 N N . TRP A 1 77 ? -17.210 -38.192 -1.348 1.00 38.78 77 TRP A N 1
ATOM 580 C CA . TRP A 1 77 ? -17.111 -37.320 -0.174 1.00 38.78 77 TRP A CA 1
ATOM 581 C C . TRP A 1 77 ? -16.252 -36.080 -0.450 1.00 38.78 77 TRP A C 1
ATOM 583 O O . TRP A 1 77 ? -16.650 -34.971 -0.099 1.00 38.78 77 TRP A O 1
ATOM 593 N N . VAL A 1 78 ? -15.112 -36.237 -1.134 1.00 40.84 78 VAL A N 1
ATOM 594 C CA . VAL A 1 78 ? -14.230 -35.118 -1.511 1.00 40.84 78 VAL A CA 1
ATOM 595 C C . VAL A 1 78 ? -14.897 -34.192 -2.533 1.00 40.84 78 VAL A C 1
ATOM 597 O O . VAL A 1 78 ? -14.818 -32.972 -2.385 1.00 40.84 78 VAL A O 1
ATOM 600 N N . CYS A 1 79 ? -15.582 -34.738 -3.538 1.00 39.41 79 CYS A N 1
ATOM 601 C CA . CYS A 1 79 ? -16.254 -33.939 -4.563 1.00 39.41 79 CYS A CA 1
ATOM 602 C C . CYS A 1 79 ? -17.474 -33.179 -4.018 1.00 39.41 79 CYS A C 1
ATOM 604 O O . CYS A 1 79 ? -17.648 -32.006 -4.353 1.00 39.41 79 CYS A O 1
ATOM 606 N N . LEU A 1 80 ? -18.268 -33.797 -3.131 1.00 39.31 80 LEU A N 1
ATOM 607 C CA . LEU A 1 80 ? -19.398 -33.143 -2.457 1.00 39.31 80 LEU A CA 1
ATOM 608 C C . LEU A 1 80 ? -18.931 -32.021 -1.518 1.00 39.31 80 LEU A C 1
ATOM 610 O O . LEU A 1 80 ? -19.535 -30.953 -1.494 1.00 39.31 80 LEU A O 1
ATOM 614 N N . ARG A 1 81 ? -17.803 -32.202 -0.814 1.00 35.72 81 ARG A N 1
ATOM 615 C CA . ARG A 1 81 ? -17.204 -31.147 0.028 1.00 35.72 81 ARG A CA 1
ATOM 616 C C . ARG A 1 81 ? -16.666 -29.956 -0.771 1.00 35.72 81 ARG A C 1
ATOM 618 O O . ARG A 1 81 ? -16.535 -28.870 -0.214 1.00 35.72 81 ARG A O 1
ATOM 625 N N . ARG A 1 82 ? -16.303 -30.167 -2.041 1.00 35.56 82 ARG A N 1
ATOM 626 C CA . ARG A 1 82 ? -15.653 -29.168 -2.911 1.00 35.56 82 ARG A CA 1
ATOM 627 C C . ARG A 1 82 ? -16.579 -28.545 -3.960 1.00 35.56 82 ARG A C 1
ATOM 629 O O . ARG A 1 82 ? -16.124 -27.684 -4.702 1.00 35.56 82 ARG A O 1
ATOM 636 N N . GLY A 1 83 ? -17.848 -28.953 -4.038 1.00 32.22 83 GLY A N 1
ATOM 637 C CA . GLY A 1 83 ? -18.809 -28.420 -5.016 1.00 32.22 83 GLY A CA 1
ATOM 638 C C . GLY A 1 83 ? -18.479 -28.760 -6.479 1.00 32.22 83 GLY A C 1
ATOM 639 O O . GLY A 1 83 ? -18.983 -28.115 -7.391 1.00 32.22 83 GLY A O 1
ATOM 640 N N . GLN A 1 84 ? -17.630 -29.763 -6.727 1.00 36.50 84 GLN A N 1
ATOM 641 C CA . GLN A 1 84 ? -17.176 -30.145 -8.069 1.00 36.50 84 GLN A CA 1
ATOM 642 C C . GLN A 1 84 ? -17.941 -31.375 -8.570 1.00 36.50 84 GLN A C 1
ATOM 644 O O . GLN A 1 84 ? -17.416 -32.487 -8.584 1.00 36.50 84 GLN A O 1
ATOM 649 N N . VAL A 1 85 ? -19.203 -31.189 -8.966 1.00 38.38 85 VAL A N 1
ATOM 650 C CA . VAL A 1 85 ? -20.039 -32.282 -9.509 1.00 38.38 85 VAL A CA 1
ATOM 651 C C . VAL A 1 85 ? -19.819 -32.466 -11.021 1.00 38.38 85 VAL A C 1
ATOM 653 O O . VAL A 1 85 ? -19.887 -33.585 -11.525 1.00 38.38 85 VAL A O 1
ATOM 656 N N . ALA A 1 86 ? -19.455 -31.400 -11.744 1.00 35.50 86 ALA A N 1
ATOM 657 C CA . ALA A 1 86 ? -19.330 -31.407 -13.207 1.00 35.50 86 ALA A CA 1
ATOM 658 C C . ALA A 1 86 ? -18.182 -32.285 -13.763 1.00 35.50 86 ALA A C 1
ATOM 660 O O . ALA A 1 86 ? -18.250 -32.720 -14.909 1.00 35.50 86 ALA A O 1
ATOM 661 N N . ASN A 1 87 ? -17.169 -32.623 -12.955 1.00 37.44 87 ASN A N 1
ATOM 662 C CA . ASN A 1 87 ? -15.958 -33.329 -13.413 1.00 37.44 87 ASN A CA 1
ATOM 663 C C . ASN A 1 87 ? -15.923 -34.839 -13.099 1.00 37.44 87 ASN A C 1
ATOM 665 O O . ASN A 1 87 ? -14.886 -35.478 -13.249 1.00 37.44 87 ASN A O 1
ATOM 669 N N . MET A 1 88 ? -17.033 -35.456 -12.679 1.00 36.56 88 MET A N 1
ATOM 670 C CA . MET A 1 88 ? -17.014 -36.861 -12.230 1.00 36.56 88 MET A CA 1
ATOM 671 C C . MET A 1 88 ? -16.926 -37.912 -13.352 1.00 36.56 88 MET A C 1
ATOM 673 O O . MET A 1 88 ? -16.568 -39.057 -13.074 1.00 36.56 88 MET A O 1
ATOM 677 N N . ARG A 1 89 ? -17.226 -37.570 -14.615 1.00 34.34 89 ARG A N 1
ATOM 678 C CA . ARG A 1 89 ? -17.210 -38.549 -15.726 1.00 34.34 89 ARG A CA 1
ATOM 679 C C . ARG A 1 89 ? -15.805 -38.959 -16.180 1.00 34.34 89 ARG A C 1
ATOM 681 O O . ARG A 1 89 ? -15.666 -40.034 -16.750 1.00 34.34 89 ARG A O 1
ATOM 688 N N . SER A 1 90 ? -14.774 -38.160 -15.911 1.00 38.31 90 SER A N 1
ATOM 689 C CA . SER A 1 90 ? -13.412 -38.418 -16.402 1.00 38.31 90 SER A CA 1
ATOM 690 C C . SER A 1 90 ? -12.541 -39.258 -15.458 1.00 38.31 90 SER A C 1
ATOM 692 O O . SER A 1 90 ? -11.433 -39.621 -15.835 1.00 38.31 90 SER A O 1
ATOM 694 N N . TRP A 1 91 ? -13.014 -39.596 -14.249 1.00 36.19 91 TRP A N 1
ATOM 695 C CA . TRP A 1 91 ? -12.157 -40.168 -13.192 1.00 36.19 91 TRP A CA 1
ATOM 696 C C . TRP A 1 91 ? -12.379 -41.656 -12.873 1.00 36.19 91 TRP A C 1
ATOM 698 O O . TRP A 1 91 ? -11.668 -42.200 -12.031 1.00 36.19 91 TRP A O 1
ATOM 708 N N . THR A 1 92 ? -13.312 -42.356 -13.532 1.00 32.44 92 THR A N 1
ATOM 709 C CA . THR A 1 92 ? -13.503 -43.807 -13.307 1.00 32.44 92 THR A CA 1
ATOM 710 C C . THR A 1 92 ? -13.958 -44.561 -14.565 1.00 32.44 92 THR A C 1
ATOM 712 O O . THR A 1 92 ? -15.147 -44.577 -14.879 1.00 32.44 92 THR A O 1
ATOM 715 N N . PRO A 1 93 ? -13.061 -45.266 -15.278 1.00 29.58 93 PRO A N 1
ATOM 716 C CA . PRO A 1 93 ? -13.481 -46.292 -16.223 1.00 29.58 93 PRO A CA 1
ATOM 717 C C . PRO A 1 93 ? -13.964 -47.520 -15.428 1.00 29.58 93 PRO A C 1
ATOM 719 O O . PRO A 1 93 ? -13.204 -48.079 -14.639 1.00 29.58 93 PRO A O 1
ATOM 722 N N . GLY A 1 94 ? -15.221 -47.944 -15.615 1.00 38.19 94 GLY A N 1
ATOM 723 C CA . GLY A 1 94 ? -15.674 -49.291 -15.218 1.00 38.19 94 GLY A CA 1
ATOM 724 C C . GLY A 1 94 ? -16.736 -49.427 -14.116 1.00 38.19 94 GLY A C 1
ATOM 725 O O . GLY A 1 94 ? -16.932 -50.535 -13.623 1.00 38.19 94 GLY A O 1
ATOM 726 N N . VAL A 1 95 ? -17.454 -48.369 -13.720 1.00 34.78 95 VAL A N 1
ATOM 727 C CA . VAL A 1 95 ? -18.528 -48.474 -12.703 1.00 34.78 95 VAL A CA 1
ATOM 728 C C . VAL A 1 95 ? -19.851 -47.908 -13.233 1.00 34.78 95 VAL A C 1
ATOM 730 O O . VAL A 1 95 ? -20.289 -46.833 -12.841 1.00 34.78 95 VAL A O 1
ATOM 733 N N . THR A 1 96 ? -20.496 -48.625 -14.153 1.00 34.88 96 THR A N 1
ATOM 734 C CA . THR A 1 96 ? -21.765 -48.205 -14.781 1.00 34.88 96 THR A CA 1
ATOM 735 C C . THR A 1 96 ? -23.004 -48.539 -13.936 1.00 34.88 96 THR A C 1
ATOM 737 O O . THR A 1 96 ? -23.906 -47.711 -13.836 1.00 34.88 96 THR A O 1
ATOM 740 N N . GLY A 1 97 ? -23.032 -49.687 -13.246 1.00 34.34 97 GLY A N 1
ATOM 741 C CA . GLY A 1 97 ? -24.221 -50.147 -12.504 1.00 34.34 97 GLY A CA 1
ATOM 742 C C . GLY A 1 97 ? -24.534 -49.365 -11.218 1.00 34.34 97 GLY A C 1
ATOM 743 O O . GLY A 1 97 ? -25.669 -48.967 -10.987 1.00 34.34 97 GLY A O 1
ATOM 744 N N . THR A 1 98 ? -23.528 -49.074 -10.387 1.00 42.56 98 THR A N 1
ATOM 745 C CA . THR A 1 98 ? -23.726 -48.362 -9.105 1.00 42.56 98 THR A CA 1
ATOM 746 C C . THR A 1 98 ? -24.081 -46.884 -9.288 1.00 42.56 98 THR A C 1
ATOM 748 O O . THR A 1 98 ? -24.723 -46.290 -8.426 1.00 42.56 98 THR A O 1
ATOM 751 N N . TRP A 1 99 ? -23.676 -46.286 -10.411 1.00 39.06 99 TRP A N 1
ATOM 752 C CA . TRP A 1 99 ? -23.955 -44.885 -10.725 1.00 39.06 99 TRP A CA 1
ATOM 753 C C . TRP A 1 99 ? -25.434 -44.705 -11.097 1.00 39.06 99 TRP A C 1
ATOM 755 O O . TRP A 1 99 ? -26.102 -43.834 -10.549 1.00 39.06 99 TRP A O 1
ATOM 765 N N . GLN A 1 100 ? -26.002 -45.582 -11.931 1.00 37.81 100 GLN A N 1
ATOM 766 C CA . GLN A 1 100 ? -27.432 -45.522 -12.267 1.00 37.81 100 GLN A CA 1
ATOM 767 C C . GLN A 1 100 ? -28.329 -45.634 -11.024 1.00 37.81 100 GLN A C 1
ATOM 769 O O . GLN A 1 100 ? -29.298 -44.886 -10.909 1.00 37.81 100 GLN A O 1
ATOM 774 N N . SER A 1 101 ? -27.963 -46.468 -10.045 1.00 39.47 101 SER A N 1
ATOM 775 C CA . SER A 1 101 ? -28.704 -46.579 -8.780 1.00 39.47 101 SER A CA 1
ATOM 776 C C . SER A 1 101 ? -28.619 -45.311 -7.920 1.00 39.47 101 SER A C 1
ATOM 778 O O . SER A 1 101 ? -29.618 -44.913 -7.327 1.00 39.47 101 SER A O 1
ATOM 780 N N . ILE A 1 102 ? -27.458 -44.643 -7.874 1.00 43.16 102 ILE A N 1
ATOM 781 C CA . ILE A 1 102 ? -27.267 -43.405 -7.096 1.00 43.16 102 ILE A CA 1
ATOM 782 C C . ILE A 1 102 ? -27.977 -42.216 -7.759 1.00 43.16 102 ILE A C 1
ATOM 784 O O . ILE A 1 102 ? -28.645 -41.456 -7.059 1.00 43.16 102 ILE A O 1
ATOM 788 N N . VAL A 1 103 ? -27.904 -42.076 -9.093 1.00 41.34 103 VAL A N 1
ATOM 789 C CA . VAL A 1 103 ? -28.686 -41.056 -9.824 1.00 41.34 103 VAL A CA 1
ATOM 790 C C . VAL A 1 103 ? -30.177 -41.300 -9.633 1.00 41.34 103 VAL A C 1
ATOM 792 O O . VAL A 1 103 ? -30.905 -40.359 -9.343 1.00 41.34 103 VAL A O 1
ATOM 795 N N . SER A 1 104 ? -30.633 -42.551 -9.757 1.00 40.00 104 SER A N 1
ATOM 796 C CA . SER A 1 104 ? -32.048 -42.901 -9.602 1.00 40.00 104 SER A CA 1
ATOM 797 C C . SER A 1 104 ? -32.558 -42.599 -8.190 1.00 40.00 104 SER A C 1
ATOM 799 O O . SER A 1 104 ? -33.641 -42.038 -8.037 1.00 40.00 104 SER A O 1
ATOM 801 N N . TYR A 1 105 ? -31.765 -42.889 -7.153 1.00 42.78 105 TYR A N 1
ATOM 802 C CA . TYR A 1 105 ? -32.131 -42.586 -5.770 1.00 42.78 105 TYR A CA 1
ATOM 803 C C . TYR A 1 105 ? -32.179 -41.074 -5.498 1.00 42.78 105 TYR A C 1
ATOM 805 O O . TYR A 1 105 ? -33.167 -40.581 -4.961 1.00 42.78 105 TYR A O 1
ATOM 813 N N . LEU A 1 106 ? -31.164 -40.315 -5.930 1.00 41.50 106 LEU A N 1
ATOM 814 C CA . LEU A 1 106 ? -31.147 -38.856 -5.770 1.00 41.50 106 LEU A CA 1
ATOM 815 C C . LEU A 1 106 ? -32.268 -38.175 -6.567 1.00 41.50 106 LEU A C 1
ATOM 817 O O . LEU A 1 106 ? -32.896 -37.250 -6.060 1.00 41.50 106 LEU A O 1
ATOM 821 N N . ALA A 1 107 ? -32.574 -38.667 -7.769 1.00 40.50 107 ALA A N 1
ATOM 822 C CA . ALA A 1 107 ? -33.693 -38.180 -8.569 1.00 40.50 107 ALA A CA 1
ATOM 823 C C . ALA A 1 107 ? -35.042 -38.436 -7.879 1.00 40.50 107 ALA A C 1
ATOM 825 O O . ALA A 1 107 ? -35.873 -37.536 -7.844 1.00 40.50 107 ALA A O 1
ATOM 826 N N . LYS A 1 108 ? -35.244 -39.612 -7.265 1.00 41.47 108 LYS A N 1
ATOM 827 C CA . LYS A 1 108 ? -36.464 -39.923 -6.497 1.00 41.47 108 LYS A CA 1
ATOM 828 C C . LYS A 1 108 ? -36.623 -39.026 -5.267 1.00 41.47 108 LYS A C 1
ATOM 830 O O . LYS A 1 108 ? -37.722 -38.541 -5.017 1.00 41.47 108 LYS A O 1
ATOM 835 N N . VAL A 1 109 ? -35.537 -38.760 -4.538 1.00 42.00 109 VAL A N 1
ATOM 836 C CA . VAL A 1 109 ? -35.551 -37.880 -3.354 1.00 42.00 109 VAL A CA 1
ATOM 837 C C . VAL A 1 109 ? -35.858 -36.429 -3.740 1.00 42.00 109 VAL A C 1
ATOM 839 O O . VAL A 1 109 ? -36.695 -35.790 -3.107 1.00 42.00 109 VAL A O 1
ATOM 842 N N . ILE A 1 110 ? -35.242 -35.922 -4.811 1.00 41.25 110 ILE A N 1
ATOM 843 C CA . ILE A 1 110 ? -35.480 -34.557 -5.309 1.00 41.25 110 ILE A CA 1
ATOM 844 C C . ILE A 1 110 ? -36.906 -34.417 -5.863 1.00 41.25 110 ILE A C 1
ATOM 846 O O . ILE A 1 110 ? -37.581 -33.429 -5.579 1.00 41.25 110 ILE A O 1
ATOM 850 N N . TYR A 1 111 ? -37.399 -35.417 -6.599 1.00 43.53 111 TYR A N 1
ATOM 851 C CA . TYR A 1 111 ? -38.756 -35.403 -7.152 1.00 43.53 111 TYR A CA 1
ATOM 852 C C . TYR A 1 111 ? -39.831 -35.464 -6.059 1.00 43.53 111 TYR A C 1
ATOM 854 O O . TYR A 1 111 ? -40.840 -34.771 -6.153 1.00 43.53 111 TYR A O 1
ATOM 862 N N . ALA A 1 112 ? -39.596 -36.226 -4.985 1.00 41.78 112 ALA A N 1
ATOM 863 C CA . ALA A 1 112 ? -40.498 -36.290 -3.835 1.00 41.78 112 ALA A CA 1
ATOM 864 C C . ALA A 1 112 ? -40.546 -34.976 -3.026 1.00 41.78 112 ALA A C 1
ATOM 866 O O . ALA A 1 112 ? -41.565 -34.674 -2.405 1.00 41.78 112 ALA A O 1
ATOM 867 N N . ALA A 1 113 ? -39.470 -34.181 -3.041 1.00 40.53 113 ALA A N 1
ATOM 868 C CA . ALA A 1 113 ? -39.393 -32.898 -2.337 1.00 40.53 113 ALA A CA 1
ATOM 869 C C . ALA A 1 113 ? -39.944 -31.711 -3.155 1.00 40.53 113 ALA A C 1
ATOM 871 O O . ALA A 1 113 ? -40.385 -30.713 -2.582 1.00 40.53 113 ALA A O 1
ATOM 872 N N . LEU A 1 114 ? -39.963 -31.823 -4.488 1.00 38.75 114 LEU A N 1
ATOM 873 C CA . LEU A 1 114 ? -40.310 -30.743 -5.421 1.00 38.75 114 LEU A CA 1
ATOM 874 C C . LEU A 1 114 ? -41.687 -30.080 -5.184 1.00 38.75 114 LEU A C 1
ATOM 876 O O . LEU A 1 114 ? -41.762 -28.852 -5.254 1.00 38.75 114 LEU A O 1
ATOM 880 N N . PRO A 1 115 ? -42.772 -30.822 -4.872 1.00 40.78 115 PRO A N 1
ATOM 881 C CA . PRO A 1 115 ? -44.081 -30.218 -4.613 1.00 40.78 115 PRO A CA 1
ATOM 882 C C . PRO A 1 115 ? -44.105 -29.346 -3.351 1.00 40.78 115 PRO A C 1
ATOM 884 O O . PRO A 1 115 ? -44.796 -28.332 -3.316 1.00 40.78 115 PRO A O 1
ATOM 887 N N . ARG A 1 116 ? -43.322 -29.710 -2.325 1.00 40.25 116 ARG A N 1
ATOM 888 C CA . ARG A 1 116 ? -43.240 -28.971 -1.052 1.00 40.25 116 ARG A CA 1
ATOM 889 C C . ARG A 1 116 ? -42.346 -27.737 -1.157 1.00 40.25 116 ARG A C 1
ATOM 891 O O . ARG A 1 116 ? -42.676 -26.711 -0.576 1.00 40.25 116 ARG A O 1
ATOM 898 N N . ILE A 1 117 ? -41.284 -27.811 -1.960 1.00 40.91 117 ILE A N 1
ATOM 899 C CA . ILE A 1 117 ? -40.421 -26.663 -2.280 1.00 40.91 117 ILE A CA 1
ATOM 900 C C . ILE A 1 117 ? -41.213 -25.601 -3.057 1.00 40.91 117 ILE A C 1
ATOM 902 O O . ILE A 1 117 ? -41.181 -24.428 -2.706 1.00 40.91 117 ILE A O 1
ATOM 906 N N . ARG A 1 118 ? -42.013 -26.009 -4.052 1.00 43.53 118 ARG A N 1
ATOM 907 C CA . ARG A 1 118 ? -42.872 -25.076 -4.803 1.00 43.53 118 ARG A CA 1
ATOM 908 C C . ARG A 1 118 ? -43.957 -24.424 -3.944 1.00 43.53 118 ARG A C 1
ATOM 910 O O . ARG A 1 118 ? -44.261 -23.257 -4.161 1.00 43.53 118 ARG A O 1
ATOM 917 N N . ALA A 1 119 ? -44.502 -25.152 -2.968 1.00 38.44 119 ALA A N 1
ATOM 918 C CA . ALA A 1 119 ? -45.466 -24.605 -2.015 1.00 38.44 119 ALA A CA 1
ATOM 919 C C . ALA A 1 119 ? -44.834 -23.574 -1.059 1.00 38.44 119 ALA A C 1
ATOM 921 O O . ALA A 1 119 ? -45.471 -22.571 -0.757 1.00 38.44 119 ALA A O 1
ATOM 922 N N . ALA A 1 120 ? -43.583 -23.781 -0.629 1.00 38.62 120 ALA A N 1
ATOM 923 C CA . ALA A 1 120 ? -42.849 -22.829 0.212 1.00 38.62 120 ALA A CA 1
ATOM 924 C C . ALA A 1 120 ? -42.456 -21.534 -0.531 1.00 38.62 120 ALA A C 1
ATOM 926 O O . ALA A 1 120 ? -42.305 -20.492 0.100 1.00 38.62 120 ALA A O 1
ATOM 927 N N . GLU A 1 121 ? -42.336 -21.585 -1.861 1.00 35.88 121 GLU A N 1
ATOM 928 C CA . GLU A 1 121 ? -41.977 -20.439 -2.713 1.00 35.88 121 GLU A CA 1
ATOM 929 C C . GLU A 1 121 ? -43.173 -19.816 -3.466 1.00 35.88 121 GLU A C 1
ATOM 931 O O . GLU A 1 121 ? -42.986 -18.933 -4.301 1.00 35.88 121 GLU A O 1
ATOM 936 N N . GLY A 1 122 ? -44.410 -20.255 -3.196 1.00 34.28 122 GLY A N 1
ATOM 937 C CA . GLY A 1 122 ? -45.622 -19.679 -3.800 1.00 34.28 122 GLY A CA 1
ATOM 938 C C . GLY A 1 122 ? -45.787 -19.930 -5.308 1.00 34.28 122 GLY A C 1
ATOM 939 O O . GLY A 1 122 ? -46.497 -19.186 -5.982 1.00 34.28 122 GLY A O 1
ATOM 940 N N . LEU A 1 123 ? -45.142 -20.965 -5.857 1.00 36.34 123 LEU A N 1
ATOM 941 C CA . LEU A 1 123 ? -45.175 -21.286 -7.289 1.00 36.34 123 LEU A CA 1
ATOM 942 C C . LEU A 1 123 ? -46.359 -22.212 -7.644 1.00 36.34 123 LEU A C 1
ATOM 944 O O . LEU A 1 123 ? -46.624 -23.173 -6.915 1.00 36.34 123 LEU A O 1
ATOM 948 N N . PRO A 1 124 ? -47.047 -22.006 -8.787 1.00 33.38 124 PRO A N 1
ATOM 949 C CA . PRO A 1 124 ? -48.187 -22.833 -9.177 1.00 33.38 124 PRO A CA 1
ATOM 950 C C . PRO A 1 124 ? -47.784 -24.289 -9.466 1.00 33.38 124 PRO A C 1
ATOM 952 O O . PRO A 1 124 ? -46.754 -24.587 -10.080 1.00 33.38 124 PRO A O 1
ATOM 955 N N . THR A 1 125 ? -48.620 -25.223 -9.014 1.00 35.88 125 THR A N 1
ATOM 956 C CA . THR A 1 125 ? -48.425 -26.668 -9.162 1.00 35.88 125 THR A CA 1
ATOM 957 C C . THR A 1 125 ? -48.980 -27.144 -10.505 1.00 35.88 125 THR A C 1
ATOM 959 O O . THR A 1 125 ? -50.179 -27.089 -10.747 1.00 35.88 125 THR A O 1
ATOM 962 N N . THR A 1 126 ? -48.116 -27.649 -11.386 1.00 32.53 126 THR A N 1
ATOM 963 C CA . THR A 1 126 ? -48.534 -28.414 -12.573 1.00 32.53 126 THR A CA 1
ATOM 964 C C . THR A 1 126 ? -48.159 -29.876 -12.370 1.00 32.53 126 THR A C 1
ATOM 966 O O . THR A 1 126 ? -47.002 -30.189 -12.074 1.00 32.53 126 THR A O 1
ATOM 969 N N . THR A 1 127 ? -49.135 -30.767 -12.504 1.00 27.42 127 THR A N 1
ATOM 970 C CA . THR A 1 127 ? -48.974 -32.215 -12.349 1.00 27.42 127 THR A CA 1
ATOM 971 C C . THR A 1 127 ? -48.198 -32.774 -13.540 1.00 27.42 127 THR A C 1
ATOM 973 O O . THR A 1 127 ? -48.681 -32.731 -14.668 1.00 27.42 127 THR A O 1
ATOM 976 N N . VAL A 1 128 ? -46.992 -33.300 -13.310 1.00 26.36 128 VAL A N 1
ATOM 977 C CA . VAL A 1 128 ? -46.254 -34.085 -14.312 1.00 26.36 128 VAL A CA 1
ATOM 978 C C . VAL A 1 128 ? -46.349 -35.555 -13.917 1.00 26.36 128 VAL A C 1
ATOM 980 O O . VAL A 1 128 ? -45.789 -35.978 -12.903 1.00 26.36 128 VAL A O 1
ATOM 983 N N . THR A 1 129 ? -47.091 -36.329 -14.704 1.00 23.98 129 THR A N 1
ATOM 984 C CA . THR A 1 129 ? -47.241 -37.778 -14.533 1.00 23.98 129 THR A CA 1
ATOM 985 C C . THR A 1 129 ? -46.060 -38.487 -15.196 1.00 23.98 129 THR A C 1
ATOM 987 O O . THR A 1 129 ? -45.818 -38.308 -16.388 1.00 23.98 129 THR A O 1
ATOM 990 N N . LEU A 1 130 ? -45.315 -39.299 -14.441 1.00 24.31 130 LEU A N 1
ATOM 991 C CA . LEU A 1 130 ? -44.340 -40.236 -15.006 1.00 24.31 130 LEU A CA 1
ATOM 992 C C . LEU A 1 130 ? -45.106 -41.417 -15.618 1.00 24.31 130 LEU A C 1
ATOM 994 O O . LEU A 1 130 ? -45.750 -42.170 -14.890 1.00 24.31 130 LEU A O 1
ATOM 998 N N . MET A 1 131 ? -45.041 -41.580 -16.941 1.00 22.14 131 MET A N 1
ATOM 999 C CA . MET A 1 131 ? -45.434 -42.836 -17.582 1.00 22.14 131 MET A CA 1
ATOM 1000 C C . MET A 1 131 ? -44.437 -43.928 -17.175 1.00 22.14 131 MET A C 1
ATOM 1002 O O . MET A 1 131 ? -43.249 -43.836 -17.484 1.00 22.14 131 MET A O 1
ATOM 1006 N N . ASN A 1 132 ? -44.934 -44.945 -16.474 1.00 28.70 132 ASN A N 1
ATOM 1007 C CA . ASN A 1 132 ? -44.276 -46.237 -16.319 1.00 28.70 132 ASN A CA 1
ATOM 1008 C C . ASN A 1 132 ? -44.812 -47.180 -17.405 1.00 28.70 132 ASN A C 1
ATOM 1010 O O . ASN A 1 132 ? -46.008 -47.454 -17.413 1.00 28.70 132 ASN A O 1
ATOM 1014 N N . SER A 1 133 ? -43.938 -47.704 -18.261 1.00 25.34 133 SER A N 1
ATOM 1015 C CA . SER A 1 133 ? -44.108 -48.964 -19.005 1.00 25.34 133 SER A CA 1
ATOM 1016 C C . SER A 1 133 ? -42.710 -49.342 -19.546 1.00 25.34 133 SER A C 1
ATOM 1018 O O . SER A 1 133 ? -41.957 -48.453 -19.930 1.00 25.34 133 SER A O 1
ATOM 1020 N N . GLU A 1 134 ? -42.206 -50.576 -19.533 1.00 25.58 134 GLU A N 1
ATOM 1021 C CA . GLU A 1 134 ? -42.848 -51.892 -19.566 1.00 25.58 134 GLU A CA 1
ATOM 1022 C C . GLU A 1 134 ? -41.986 -52.929 -18.804 1.00 25.58 134 GLU A C 1
ATOM 1024 O O . GLU A 1 134 ? -40.864 -53.241 -19.201 1.00 25.58 134 GLU A O 1
ATOM 1029 N N . GLU A 1 135 ? -42.530 -53.479 -17.719 1.00 24.58 135 GLU A N 1
ATOM 1030 C CA . GLU A 1 135 ? -42.551 -54.931 -17.508 1.00 24.58 135 GLU A CA 1
ATOM 1031 C C . GLU A 1 135 ? -43.931 -55.400 -18.005 1.00 24.58 135 GLU A C 1
ATOM 1033 O O . GLU A 1 135 ? -44.901 -54.652 -17.890 1.00 24.58 135 GLU A O 1
ATOM 1038 N N . ASP A 1 136 ? -43.989 -56.615 -18.550 1.00 23.72 136 ASP A N 1
ATOM 1039 C CA . ASP A 1 136 ? -45.151 -57.324 -19.111 1.00 23.72 136 ASP A CA 1
ATOM 1040 C C . ASP A 1 136 ? -45.571 -57.010 -20.556 1.00 23.72 136 ASP A C 1
ATOM 1042 O O . ASP A 1 136 ? -46.582 -56.371 -20.829 1.00 23.72 136 ASP A O 1
ATOM 1046 N N . SER A 1 137 ? -44.914 -57.685 -21.506 1.00 23.06 137 SER A N 1
ATOM 1047 C CA . SER A 1 137 ? -45.673 -58.597 -22.371 1.00 23.06 137 SER A CA 1
ATOM 1048 C C . SER A 1 137 ? -44.805 -59.725 -22.953 1.00 23.06 137 SER A C 1
ATOM 1050 O O . SER A 1 137 ? -43.694 -59.512 -23.429 1.00 23.06 137 SER A O 1
ATOM 1052 N N . LEU A 1 138 ? -45.402 -60.926 -22.951 1.00 24.11 138 LEU A N 1
ATOM 1053 C CA . LEU A 1 138 ? -45.098 -62.126 -23.751 1.00 24.11 138 LEU A CA 1
ATOM 1054 C C . LEU A 1 138 ? -44.297 -63.260 -23.086 1.00 24.11 138 LEU A C 1
ATOM 1056 O O . LEU A 1 138 ? -43.155 -63.571 -23.418 1.00 24.11 138 LEU A O 1
ATOM 1060 N N . GLN A 1 139 ? -45.024 -64.021 -22.259 1.00 24.78 139 GLN A N 1
ATOM 1061 C CA . GLN A 1 139 ? -44.913 -65.480 -22.247 1.00 24.78 139 GLN A CA 1
ATOM 1062 C C . GLN A 1 139 ? -45.379 -66.095 -23.589 1.00 24.78 139 GLN A C 1
ATOM 1064 O O . GLN A 1 139 ? -46.345 -65.635 -24.192 1.00 24.78 139 GLN A O 1
ATOM 1069 N N . ARG A 1 140 ? -44.756 -67.239 -23.926 1.00 25.53 140 ARG A N 1
ATOM 1070 C CA . ARG A 1 140 ? -45.070 -68.263 -24.954 1.00 25.53 140 ARG A CA 1
ATOM 1071 C C . ARG A 1 140 ? -44.545 -68.041 -26.381 1.00 25.53 140 ARG A C 1
ATOM 1073 O O . ARG A 1 140 ? -45.246 -67.541 -27.252 1.00 25.53 140 ARG A O 1
ATOM 1080 N N . LYS A 1 141 ? -43.405 -68.685 -26.664 1.00 24.50 141 LYS A N 1
ATOM 1081 C CA . LYS A 1 141 ? -43.304 -69.697 -27.735 1.00 24.50 141 LYS A CA 1
ATOM 1082 C C . LYS A 1 141 ? -42.175 -70.688 -27.429 1.00 24.50 141 LYS A C 1
ATOM 1084 O O . LYS A 1 141 ? -40.998 -70.354 -27.452 1.00 24.50 141 LYS A O 1
ATOM 1089 N N . VAL A 1 142 ? -42.583 -71.910 -27.101 1.00 26.95 142 VAL A N 1
ATOM 1090 C CA . VAL A 1 142 ? -41.771 -73.132 -27.148 1.00 26.95 142 VAL A CA 1
ATOM 1091 C C . VAL A 1 142 ? -41.531 -73.469 -28.621 1.00 26.95 142 VAL A C 1
ATOM 1093 O O . VAL A 1 142 ? -42.499 -73.410 -29.374 1.00 26.95 142 VAL A O 1
ATOM 1096 N N . LEU A 1 143 ? -40.294 -73.818 -29.009 1.00 28.28 143 LEU A N 1
ATOM 1097 C CA . LEU A 1 143 ? -39.946 -74.907 -29.949 1.00 28.28 143 LEU A CA 1
ATOM 1098 C C . LEU A 1 143 ? -38.418 -74.967 -30.212 1.00 28.28 143 LEU A C 1
ATOM 1100 O O . LEU A 1 143 ? -37.879 -74.154 -30.948 1.00 28.28 143 LEU A O 1
ATOM 1104 N N . GLN A 1 144 ? -37.792 -75.957 -29.560 1.00 28.64 144 GLN A N 1
ATOM 1105 C CA . GLN A 1 144 ? -36.708 -76.881 -29.969 1.00 28.64 144 GLN A CA 1
ATOM 1106 C C . GLN A 1 144 ? -35.343 -76.409 -30.554 1.00 28.64 144 GLN A C 1
ATOM 1108 O O . GLN A 1 144 ? -35.265 -75.422 -31.278 1.00 28.64 144 GLN A O 1
ATOM 1113 N N . PRO A 1 145 ? -34.241 -77.144 -30.246 1.00 30.81 145 PRO A N 1
ATOM 1114 C CA . PRO A 1 145 ? -32.867 -76.816 -30.652 1.00 30.81 145 PRO A CA 1
ATOM 1115 C C . PRO A 1 145 ? -32.533 -77.280 -32.088 1.00 30.81 145 PRO A C 1
ATOM 1117 O O . PRO A 1 145 ? -33.200 -78.177 -32.605 1.00 30.81 145 PRO A O 1
ATOM 1120 N N . PRO A 1 146 ? -31.485 -76.726 -32.736 1.00 35.56 146 PRO A N 1
ATOM 1121 C CA . PRO A 1 146 ? -31.106 -77.110 -34.096 1.00 35.56 146 PRO A CA 1
ATOM 1122 C C . PRO A 1 146 ? -30.286 -78.422 -34.138 1.00 35.56 146 PRO A C 1
ATOM 1124 O O . PRO A 1 146 ? -29.551 -78.709 -33.189 1.00 35.56 146 PRO A O 1
ATOM 1127 N N . PRO A 1 147 ? -30.365 -79.206 -35.234 1.00 36.25 147 PRO A N 1
ATOM 1128 C CA . PRO A 1 147 ? -29.541 -80.399 -35.454 1.00 36.25 147 PRO A CA 1
ATOM 1129 C C . PRO A 1 147 ? -28.140 -80.045 -36.014 1.00 36.25 147 PRO A C 1
ATOM 1131 O O . PRO A 1 147 ? -27.912 -78.902 -36.421 1.00 36.25 147 PRO A O 1
ATOM 1134 N N . PRO A 1 148 ? -27.179 -80.996 -36.021 1.00 35.34 148 PRO A N 1
ATOM 1135 C CA . PRO A 1 148 ? -25.766 -80.712 -36.261 1.00 35.34 148 PRO A CA 1
ATOM 1136 C C . PRO A 1 148 ? -25.376 -80.624 -37.749 1.00 35.34 148 PRO A C 1
ATOM 1138 O O . PRO A 1 148 ? -26.041 -81.151 -38.637 1.00 35.34 148 PRO A O 1
ATOM 1141 N N . VAL A 1 149 ? -24.239 -79.955 -37.965 1.00 41.50 149 VAL A N 1
ATOM 1142 C CA . VAL A 1 149 ? -23.504 -79.690 -39.220 1.00 41.50 149 VAL A CA 1
ATOM 1143 C C . VAL A 1 149 ? -23.060 -80.981 -39.936 1.00 41.50 149 VAL A C 1
ATOM 1145 O O . VAL A 1 149 ? -22.780 -81.972 -39.261 1.00 41.50 149 VAL A O 1
ATOM 1148 N N . PRO A 1 150 ? -22.855 -80.953 -41.273 1.00 38.88 150 PRO A N 1
ATOM 1149 C CA . PRO A 1 150 ? -21.556 -81.428 -41.774 1.00 38.88 150 PRO A CA 1
ATOM 1150 C C . PRO A 1 150 ? -20.948 -80.629 -42.956 1.00 38.88 150 PRO A C 1
ATOM 1152 O O . PRO A 1 150 ? -21.582 -80.405 -43.978 1.00 38.88 150 PRO A O 1
ATOM 1155 N N . MET A 1 151 ? -19.672 -80.259 -42.765 1.00 32.84 151 MET A N 1
ATOM 1156 C CA . MET A 1 151 ? -18.479 -80.455 -43.623 1.00 32.84 151 MET A CA 1
ATOM 1157 C C . MET A 1 151 ? -18.519 -80.168 -45.143 1.00 32.84 151 MET A C 1
ATOM 1159 O O . MET A 1 151 ? -19.203 -80.848 -45.899 1.00 32.84 151 MET A O 1
ATOM 1163 N N . GLY A 1 152 ? -17.593 -79.307 -45.602 1.00 31.31 152 GLY A N 1
ATOM 1164 C CA . GLY A 1 152 ? -17.112 -79.259 -46.995 1.00 31.31 152 GLY A CA 1
ATOM 1165 C C . GLY A 1 152 ? -16.108 -78.124 -47.282 1.00 31.31 152 GLY A C 1
ATOM 1166 O O . GLY A 1 152 ? -16.480 -76.957 -47.252 1.00 31.31 152 GLY A O 1
ATOM 1167 N N . HIS A 1 153 ? -14.839 -78.471 -47.539 1.00 33.28 153 HIS A N 1
ATOM 1168 C CA . HIS A 1 153 ? -13.720 -77.597 -47.967 1.00 33.28 153 HIS A CA 1
ATOM 1169 C C . HIS A 1 153 ? -13.762 -77.278 -49.504 1.00 33.28 153 HIS A C 1
ATOM 1171 O O . HIS A 1 153 ? -14.743 -77.628 -50.150 1.00 33.28 153 HIS A O 1
ATOM 1177 N N . PRO A 1 154 ? -12.709 -76.720 -50.156 1.00 50.03 154 PRO A N 1
ATOM 1178 C CA . PRO A 1 154 ? -12.391 -75.289 -50.308 1.00 50.03 154 PRO A CA 1
ATOM 1179 C C . PRO A 1 154 ? -12.229 -74.858 -51.797 1.00 50.03 154 PRO A C 1
ATOM 1181 O O . PRO A 1 154 ? -11.815 -75.661 -52.623 1.00 50.03 154 PRO A O 1
ATOM 1184 N N . ALA A 1 155 ? -12.431 -73.587 -52.168 1.00 36.19 155 ALA A N 1
ATOM 1185 C CA . ALA A 1 155 ? -11.859 -73.028 -53.412 1.00 36.19 155 ALA A CA 1
ATOM 1186 C C . ALA A 1 155 ? -11.929 -71.491 -53.435 1.00 36.19 155 ALA A C 1
ATOM 1188 O O . ALA A 1 155 ? -12.910 -70.906 -52.984 1.00 36.19 155 ALA A O 1
ATOM 1189 N N . GLY A 1 156 ? -10.863 -70.856 -53.933 1.00 33.88 156 GLY A N 1
ATOM 1190 C CA . GLY A 1 156 ? -10.688 -69.402 -54.043 1.00 33.88 156 GLY A CA 1
ATOM 1191 C C . GLY A 1 156 ? -11.392 -68.743 -55.251 1.00 33.88 156 GLY A C 1
ATOM 1192 O O . GLY A 1 156 ? -12.377 -69.277 -55.748 1.00 33.88 156 GLY A O 1
ATOM 1193 N N . PRO A 1 157 ? -10.931 -67.557 -55.701 1.00 47.81 157 PRO A N 1
ATOM 1194 C CA . PRO A 1 157 ? -11.701 -66.307 -55.632 1.00 47.81 157 PRO A CA 1
ATOM 1195 C C . PRO A 1 157 ? -12.224 -65.808 -56.996 1.00 47.81 157 PRO A C 1
ATOM 1197 O O . PRO A 1 157 ? -11.793 -66.295 -58.039 1.00 47.81 157 PRO A O 1
ATOM 1200 N N . PRO A 1 158 ? -13.069 -64.755 -57.004 1.00 38.25 158 PRO A N 1
ATOM 1201 C CA . PRO A 1 158 ? -12.825 -63.659 -57.955 1.00 38.25 158 PRO A CA 1
ATOM 1202 C C . PRO A 1 158 ? -13.093 -62.236 -57.386 1.00 38.25 158 PRO A C 1
ATOM 1204 O O . PRO A 1 158 ? -13.677 -62.097 -56.310 1.00 38.25 158 PRO A O 1
ATOM 1207 N N . PRO A 1 159 ? -12.637 -61.161 -58.070 1.00 39.00 159 PRO A N 1
ATOM 1208 C CA . PRO A 1 159 ? -12.483 -59.825 -57.484 1.00 39.00 159 PRO A CA 1
ATOM 1209 C C . PRO A 1 159 ? -13.632 -58.818 -57.746 1.00 39.00 159 PRO A C 1
ATOM 1211 O O . PRO A 1 159 ? -14.252 -58.808 -58.801 1.00 39.00 159 PRO A O 1
ATOM 1214 N N . VAL A 1 160 ? -13.822 -57.950 -56.738 1.00 34.66 160 VAL A N 1
ATOM 1215 C CA . VAL A 1 160 ? -14.144 -56.495 -56.674 1.00 34.66 160 VAL A CA 1
ATOM 1216 C C . VAL A 1 160 ? -15.088 -55.827 -57.697 1.00 34.66 160 VAL A C 1
ATOM 1218 O O . VAL A 1 160 ? -14.675 -55.597 -58.824 1.00 34.66 160 VAL A O 1
ATOM 1221 N N . VAL A 1 161 ? -16.220 -55.279 -57.199 1.00 32.66 161 VAL A N 1
ATOM 1222 C CA . VAL A 1 161 ? -16.789 -53.923 -57.488 1.00 32.66 161 VAL A CA 1
ATOM 1223 C C . VAL A 1 161 ? -17.609 -53.450 -56.248 1.00 32.66 161 VAL A C 1
ATOM 1225 O O . VAL A 1 161 ? -18.255 -54.292 -55.622 1.00 32.66 161 VAL A O 1
ATOM 1228 N N . PRO A 1 162 ? -17.579 -52.161 -55.822 1.00 35.44 162 PRO A N 1
ATOM 1229 C CA . PRO A 1 162 ? -18.052 -51.725 -54.498 1.00 35.44 162 PRO A CA 1
ATOM 1230 C C . PRO A 1 162 ? -19.557 -51.390 -54.416 1.00 35.44 162 PRO A C 1
ATOM 1232 O O . PRO A 1 162 ? -20.130 -50.816 -55.338 1.00 35.44 162 PRO A O 1
ATOM 1235 N N . MET A 1 163 ? -20.170 -51.678 -53.258 1.00 30.00 163 MET A N 1
ATOM 1236 C CA . MET A 1 163 ? -21.540 -51.286 -52.879 1.00 30.00 163 MET A CA 1
ATOM 1237 C C . MET A 1 163 ? -21.556 -50.260 -51.719 1.00 30.00 163 MET A C 1
ATOM 1239 O O . MET A 1 163 ? -20.628 -50.247 -50.907 1.00 30.00 163 MET A O 1
ATOM 1243 N N . PRO A 1 164 ? -22.592 -49.397 -51.635 1.00 33.34 164 PRO A N 1
ATOM 1244 C CA . PRO A 1 164 ? -22.677 -48.261 -50.707 1.00 33.34 164 PRO A CA 1
ATOM 1245 C C . PRO A 1 164 ? -22.947 -48.673 -49.242 1.00 33.34 164 PRO A C 1
ATOM 1247 O O . PRO A 1 164 ? -23.428 -49.780 -48.990 1.00 33.34 164 PRO A O 1
ATOM 1250 N N . PRO A 1 165 ? -22.664 -47.794 -48.256 1.00 33.47 165 PRO A N 1
ATOM 1251 C CA . PRO A 1 165 ? -22.736 -48.140 -46.837 1.00 33.47 165 PRO A CA 1
ATOM 1252 C C . PRO A 1 165 ? -24.181 -48.293 -46.314 1.00 33.47 165 PRO A C 1
ATOM 1254 O O . PRO A 1 165 ? -25.080 -47.563 -46.744 1.00 33.47 165 PRO A O 1
ATOM 1257 N N . PRO A 1 166 ? -24.417 -49.196 -45.341 1.00 27.44 166 PRO A N 1
ATOM 1258 C CA . PRO A 1 166 ? -25.727 -49.402 -44.737 1.00 27.44 166 PRO A CA 1
ATOM 1259 C C . PRO A 1 166 ? -26.076 -48.338 -43.683 1.00 27.44 166 PRO A C 1
ATOM 1261 O O . PRO A 1 166 ? -25.225 -47.801 -42.972 1.00 27.44 166 PRO A O 1
ATOM 1264 N N . ARG A 1 167 ? -27.385 -48.081 -43.587 1.00 25.50 167 ARG A N 1
ATOM 1265 C CA . ARG A 1 167 ? -28.080 -47.149 -42.685 1.00 25.50 167 ARG A CA 1
ATOM 1266 C C . ARG A 1 167 ? -27.682 -47.328 -41.212 1.00 25.50 167 ARG A C 1
ATOM 1268 O O . ARG A 1 167 ? -27.830 -48.414 -40.656 1.00 25.50 167 ARG A O 1
ATOM 1275 N N . GLN A 1 168 ? -27.282 -46.233 -40.562 1.00 23.97 168 GLN A N 1
ATOM 1276 C CA . GLN A 1 168 ? -27.226 -46.128 -39.103 1.00 23.97 168 GLN A CA 1
ATOM 1277 C C . GLN A 1 168 ? -28.622 -45.834 -38.540 1.00 23.97 168 GLN A C 1
ATOM 1279 O O . GLN A 1 168 ? -29.298 -44.901 -38.967 1.00 23.97 168 GLN A O 1
ATOM 1284 N N . VAL A 1 169 ? -29.037 -46.629 -37.556 1.00 23.64 169 VAL A N 1
ATOM 1285 C CA . VAL A 1 169 ? -30.181 -46.349 -36.685 1.00 23.64 169 VAL A CA 1
ATOM 1286 C C . VAL A 1 169 ? -29.728 -45.332 -35.632 1.00 23.64 169 VAL A C 1
ATOM 1288 O O . VAL A 1 169 ? -28.915 -45.647 -34.763 1.00 23.64 169 VAL A O 1
ATOM 1291 N N . GLU A 1 170 ? -30.228 -44.099 -35.720 1.00 23.17 170 GLU A N 1
ATOM 1292 C CA . GLU A 1 170 ? -30.023 -43.055 -34.711 1.00 23.17 170 GLU A CA 1
ATOM 1293 C C . GLU A 1 170 ? -30.808 -43.367 -33.426 1.00 23.17 170 GLU A C 1
ATOM 1295 O O . GLU A 1 170 ? -32.029 -43.229 -33.357 1.00 23.17 170 GLU A O 1
ATOM 1300 N N . LEU A 1 171 ? -30.091 -43.712 -32.355 1.00 22.67 171 LEU A N 1
ATOM 1301 C CA . LEU A 1 171 ? -30.602 -43.623 -30.986 1.00 22.67 171 LEU A CA 1
ATOM 1302 C C . LEU A 1 171 ? -30.568 -42.153 -30.534 1.00 22.67 171 LEU A C 1
ATOM 1304 O O . LEU A 1 171 ? -29.542 -41.663 -30.051 1.00 22.67 171 LEU A O 1
ATOM 1308 N N . ARG A 1 172 ? -31.697 -41.442 -30.666 1.00 23.77 172 ARG A N 1
ATOM 1309 C CA . ARG A 1 172 ? -31.907 -40.113 -30.061 1.00 23.77 172 ARG A CA 1
ATOM 1310 C C . ARG A 1 172 ? -31.764 -40.206 -28.535 1.00 23.77 172 ARG A C 1
ATOM 1312 O O . ARG A 1 172 ? -32.628 -40.738 -27.846 1.00 23.77 172 ARG A O 1
ATOM 1319 N N . LYS A 1 173 ? -30.659 -39.684 -27.995 1.00 29.34 173 LYS A N 1
ATOM 1320 C CA . LYS A 1 173 ? -30.387 -39.610 -26.551 1.00 29.34 173 LYS A CA 1
ATOM 1321 C C . LYS A 1 173 ? -31.110 -38.425 -25.907 1.00 29.34 173 LYS A C 1
ATOM 1323 O O . LYS A 1 173 ? -30.987 -37.290 -26.356 1.00 29.34 173 LYS A O 1
ATOM 1328 N N . HIS A 1 174 ? -31.777 -38.698 -24.787 1.00 30.34 174 HIS A N 1
ATOM 1329 C CA . HIS A 1 174 ? -32.284 -37.725 -23.819 1.00 30.34 174 HIS A CA 1
ATOM 1330 C C . HIS A 1 174 ? -31.150 -36.835 -23.266 1.00 30.34 174 HIS A C 1
ATOM 1332 O O . HIS A 1 174 ? -30.465 -37.206 -22.314 1.00 30.34 174 HIS A O 1
ATOM 1338 N N . SER A 1 175 ? -30.927 -35.663 -23.866 1.00 29.03 175 SER A N 1
ATOM 1339 C CA . SER A 1 175 ? -29.943 -34.661 -23.414 1.00 29.03 175 SER A CA 1
ATOM 1340 C C . SER A 1 175 ? -30.567 -33.416 -22.769 1.00 29.03 175 SER A C 1
ATOM 1342 O O . SER A 1 175 ? -29.853 -32.629 -22.154 1.00 29.03 175 SER A O 1
ATOM 1344 N N . TRP A 1 176 ? -31.890 -33.250 -22.835 1.00 27.36 176 TRP A N 1
ATOM 1345 C CA . TRP A 1 176 ? -32.552 -32.007 -22.417 1.00 27.36 176 TRP A CA 1
ATOM 1346 C C . TRP A 1 176 ? -32.904 -31.948 -20.921 1.00 27.36 176 TRP A C 1
ATOM 1348 O O . TRP A 1 176 ? -32.844 -30.881 -20.316 1.00 27.36 176 TRP A O 1
ATOM 1358 N N . THR A 1 177 ? -33.177 -33.083 -20.272 1.00 31.00 177 THR A N 1
ATOM 1359 C CA . THR A 1 177 ? -33.567 -33.114 -18.847 1.00 31.00 177 THR A CA 1
ATOM 1360 C C . THR A 1 177 ? -32.378 -32.997 -17.887 1.00 31.00 177 THR A C 1
ATOM 1362 O O . THR A 1 177 ? -32.504 -32.413 -16.813 1.00 31.00 177 THR A O 1
ATOM 1365 N N . ALA A 1 178 ? -31.193 -33.476 -18.283 1.00 31.34 178 ALA A N 1
ATOM 1366 C CA . ALA A 1 178 ? -29.979 -33.381 -17.469 1.00 31.34 178 ALA A CA 1
ATOM 1367 C C . ALA A 1 178 ? -29.392 -31.956 -17.435 1.00 31.34 178 ALA A C 1
ATOM 1369 O O . ALA A 1 178 ? -28.869 -31.540 -16.403 1.00 31.34 178 ALA A O 1
ATOM 1370 N N . GLY A 1 179 ? -29.507 -31.199 -18.534 1.00 31.59 179 GLY A N 1
ATOM 1371 C CA . GLY A 1 179 ? -29.038 -29.810 -18.607 1.00 31.59 179 GLY A CA 1
ATOM 1372 C C . GLY A 1 179 ? -29.855 -28.863 -17.724 1.00 31.59 179 GLY A C 1
ATOM 1373 O O . GLY A 1 179 ? -29.290 -28.048 -16.998 1.00 31.59 179 GLY A O 1
ATOM 1374 N N . LEU A 1 180 ? -31.179 -29.038 -17.707 1.00 34.38 180 LEU A N 1
ATOM 1375 C CA . LEU A 1 180 ? -32.095 -28.253 -16.874 1.00 34.38 180 LEU A CA 1
ATOM 1376 C C . LEU A 1 180 ? -31.912 -28.540 -15.376 1.00 34.38 180 LEU A C 1
ATOM 1378 O O . LEU A 1 180 ? -31.850 -27.609 -14.576 1.00 34.38 180 LEU A O 1
ATOM 1382 N N . ALA A 1 181 ? -31.732 -29.810 -14.999 1.00 33.50 181 ALA A N 1
ATOM 1383 C CA . ALA A 1 181 ? -31.455 -30.190 -13.613 1.00 33.50 181 ALA A CA 1
ATOM 1384 C C . ALA A 1 181 ? -30.104 -29.646 -13.114 1.00 33.50 181 ALA A C 1
ATOM 1386 O O . ALA A 1 181 ? -30.003 -29.204 -11.971 1.00 33.50 181 ALA A O 1
ATOM 1387 N N . LEU A 1 182 ? -29.073 -29.630 -13.969 1.00 34.81 182 LEU A N 1
ATOM 1388 C CA . LEU A 1 182 ? -27.758 -29.088 -13.619 1.00 34.81 182 LEU A CA 1
ATOM 1389 C C . LEU A 1 182 ? -27.791 -27.559 -13.478 1.00 34.81 182 LEU A C 1
ATOM 1391 O O . LEU A 1 182 ? -27.193 -27.036 -12.543 1.00 34.81 182 LEU A O 1
ATOM 1395 N N . SER A 1 183 ? -28.543 -26.868 -14.344 1.00 34.06 183 SER A N 1
ATOM 1396 C CA . SER A 1 183 ? -28.748 -25.414 -14.286 1.00 34.06 183 SER A CA 1
ATOM 1397 C C . SER A 1 183 ? -29.488 -24.986 -13.014 1.00 34.06 183 SER A C 1
ATOM 1399 O O . SER A 1 183 ? -29.056 -24.057 -12.328 1.00 34.06 183 SER A O 1
ATOM 1401 N N . LEU A 1 184 ? -30.559 -25.702 -12.650 1.00 36.38 184 LEU A N 1
ATOM 1402 C CA . LEU A 1 184 ? -31.319 -25.452 -11.420 1.00 36.38 184 LEU A CA 1
ATOM 1403 C C . LEU A 1 184 ? -30.486 -25.753 -10.166 1.00 36.38 184 LEU A C 1
ATOM 1405 O O . LEU A 1 184 ? -30.531 -24.988 -9.208 1.00 36.38 184 LEU A O 1
ATOM 1409 N N . LEU A 1 185 ? -29.651 -26.800 -10.191 1.00 33.97 185 LEU A N 1
ATOM 1410 C CA . LEU A 1 185 ? -28.712 -27.095 -9.105 1.00 33.97 185 LEU A CA 1
ATOM 1411 C C . LEU A 1 185 ? -27.628 -26.020 -8.964 1.00 33.97 185 LEU A C 1
ATOM 1413 O O . LEU A 1 185 ? -27.294 -25.660 -7.842 1.00 33.97 185 LEU A O 1
ATOM 1417 N N . THR A 1 186 ? -27.100 -25.464 -10.060 1.00 36.59 186 THR A N 1
ATOM 1418 C CA . THR A 1 186 ? -26.136 -24.351 -9.990 1.00 36.59 186 THR A CA 1
ATOM 1419 C C . THR A 1 186 ? -26.764 -23.048 -9.501 1.00 36.59 186 THR A C 1
ATOM 1421 O O . THR A 1 186 ? -26.132 -22.334 -8.725 1.00 36.59 186 THR A O 1
ATOM 1424 N N . GLN A 1 187 ? -28.011 -22.758 -9.881 1.00 34.78 187 GLN A N 1
ATOM 1425 C CA . GLN A 1 187 ? -28.736 -21.575 -9.406 1.00 34.78 187 GLN A CA 1
ATOM 1426 C C . GLN A 1 187 ? -29.106 -21.702 -7.918 1.00 34.78 187 GLN A C 1
ATOM 1428 O O . GLN A 1 187 ? -28.859 -20.774 -7.146 1.00 34.78 187 GLN A O 1
ATOM 1433 N N . ALA A 1 188 ? -29.555 -22.884 -7.480 1.00 35.62 188 ALA A N 1
ATOM 1434 C CA . ALA A 1 188 ? -29.847 -23.181 -6.077 1.00 35.62 188 ALA A CA 1
ATOM 1435 C C . ALA A 1 188 ? -28.593 -23.244 -5.178 1.00 35.62 188 ALA A C 1
ATOM 1437 O O . ALA A 1 188 ? -28.704 -23.078 -3.968 1.00 35.62 188 ALA A O 1
ATOM 1438 N N . TRP A 1 189 ? -27.391 -23.456 -5.734 1.00 35.88 189 TRP A N 1
ATOM 1439 C CA . TRP A 1 189 ? -26.125 -23.419 -4.979 1.00 35.88 189 TRP A CA 1
ATOM 1440 C C . TRP A 1 189 ? -25.461 -22.033 -4.958 1.00 35.88 189 TRP A C 1
ATOM 1442 O O . TRP A 1 189 ? -24.734 -21.711 -4.014 1.00 35.88 189 TRP A O 1
ATOM 1452 N N . ALA A 1 190 ? -25.704 -21.203 -5.977 1.00 31.45 190 ALA A N 1
ATOM 1453 C CA . ALA A 1 190 ? -25.191 -19.835 -6.055 1.00 31.45 190 ALA A CA 1
ATOM 1454 C C . ALA A 1 190 ? -26.004 -18.854 -5.190 1.00 31.45 190 ALA A C 1
ATOM 1456 O O . ALA A 1 190 ? -25.416 -18.011 -4.505 1.00 31.45 190 ALA A O 1
ATOM 1457 N N . ALA A 1 191 ? -27.333 -19.004 -5.145 1.00 31.78 191 ALA A N 1
ATOM 1458 C CA . ALA A 1 191 ? -28.216 -18.107 -4.398 1.00 31.78 191 ALA A CA 1
ATOM 1459 C C . ALA A 1 191 ? -27.947 -18.075 -2.872 1.00 31.78 191 ALA A C 1
ATOM 1461 O O . ALA A 1 191 ? -27.893 -16.973 -2.321 1.00 31.78 191 ALA A O 1
ATOM 1462 N N . PRO A 1 192 ? -27.650 -19.199 -2.176 1.00 34.84 192 PRO A N 1
ATOM 1463 C CA . PRO A 1 192 ? -27.332 -19.198 -0.745 1.00 34.84 192 PRO A CA 1
ATOM 1464 C C . PRO A 1 192 ? -25.946 -18.634 -0.416 1.00 34.84 192 PRO A C 1
ATOM 1466 O O . PRO A 1 192 ? -25.693 -18.268 0.725 1.00 34.84 192 PRO A O 1
ATOM 1469 N N . ARG A 1 193 ? -25.006 -18.586 -1.373 1.00 33.88 193 ARG A N 1
ATOM 1470 C CA . ARG A 1 193 ? -23.662 -18.018 -1.143 1.00 33.88 193 ARG A CA 1
ATOM 1471 C C . ARG A 1 193 ? -23.644 -16.502 -1.290 1.00 33.88 193 ARG A C 1
ATOM 1473 O O . ARG A 1 193 ? -22.984 -15.850 -0.488 1.00 33.88 193 ARG A O 1
ATOM 1480 N N . LEU A 1 194 ? -24.404 -15.954 -2.240 1.00 30.98 194 LEU A N 1
ATOM 1481 C CA . LEU A 1 194 ? -24.621 -14.509 -2.343 1.00 30.98 194 LEU A CA 1
ATOM 1482 C C . LEU A 1 194 ? -25.449 -13.983 -1.164 1.00 30.98 194 LEU A C 1
ATOM 1484 O O . LEU A 1 194 ? -25.062 -12.997 -0.547 1.00 30.98 194 LEU A O 1
ATOM 1488 N N . SER A 1 195 ? -26.507 -14.692 -0.762 1.00 29.45 195 SER A N 1
ATOM 1489 C CA . SER A 1 195 ? -27.272 -14.326 0.439 1.00 29.45 195 SER A CA 1
ATOM 1490 C C . SER A 1 195 ? -26.488 -14.541 1.737 1.00 29.45 195 SER A C 1
ATOM 1492 O O . SER A 1 195 ? -26.590 -13.701 2.612 1.00 29.45 195 SER A O 1
ATOM 1494 N N . ARG A 1 196 ? -25.602 -15.544 1.870 1.00 30.80 196 ARG A N 1
ATOM 1495 C CA . ARG A 1 196 ? -24.694 -15.660 3.041 1.00 30.80 196 ARG A CA 1
ATOM 1496 C C . ARG A 1 196 ? -23.568 -14.621 3.076 1.00 30.80 196 ARG A C 1
ATOM 1498 O O . ARG A 1 196 ? -23.045 -14.369 4.156 1.00 30.80 196 ARG A O 1
ATOM 1505 N N . LEU A 1 197 ? -23.175 -14.044 1.939 1.00 34.12 197 LEU A N 1
ATOM 1506 C CA . LEU A 1 197 ? -22.249 -12.902 1.892 1.00 34.12 197 LEU A CA 1
ATOM 1507 C C . LEU A 1 197 ? -22.962 -11.582 2.222 1.00 34.12 197 LEU A C 1
ATOM 1509 O O . LEU A 1 197 ? -22.355 -10.712 2.836 1.00 34.12 197 LEU A O 1
ATOM 1513 N N . LEU A 1 198 ? -24.253 -11.470 1.894 1.00 33.06 198 LEU A N 1
ATOM 1514 C CA . LEU A 1 198 ? -25.095 -10.306 2.202 1.00 33.06 198 LEU A CA 1
ATOM 1515 C C . LEU A 1 198 ? -25.818 -10.398 3.568 1.00 33.06 198 LEU A C 1
ATOM 1517 O O . LEU A 1 198 ? -26.224 -9.375 4.105 1.00 33.06 198 LEU A O 1
ATOM 1521 N N . GLN A 1 199 ? -25.938 -11.590 4.166 1.00 29.91 199 GLN A N 1
ATOM 1522 C CA . GLN A 1 199 ? -26.615 -11.876 5.447 1.00 29.91 199 GLN A CA 1
ATOM 1523 C C . GLN A 1 199 ? -25.700 -12.597 6.451 1.00 29.91 199 GLN A C 1
ATOM 1525 O O . GLN A 1 199 ? -26.135 -13.482 7.194 1.00 29.91 199 GLN A O 1
ATOM 1530 N N . ARG A 1 200 ? -24.413 -12.240 6.520 1.00 27.73 200 ARG A N 1
ATOM 1531 C CA . ARG A 1 200 ? -23.634 -12.537 7.731 1.00 27.73 200 ARG A CA 1
ATOM 1532 C C . ARG A 1 200 ? -24.181 -11.676 8.873 1.00 27.73 200 ARG A C 1
ATOM 1534 O O . ARG A 1 200 ? -23.686 -10.589 9.132 1.00 27.73 200 ARG A O 1
ATOM 1541 N N . GLN A 1 201 ? -25.226 -12.166 9.533 1.00 28.06 201 GLN A N 1
ATOM 1542 C CA . GLN A 1 201 ? -25.592 -11.719 10.872 1.00 28.06 201 GLN A CA 1
ATOM 1543 C C . GLN A 1 201 ? -24.404 -12.024 11.803 1.00 28.06 201 GLN A C 1
ATOM 1545 O O . GLN A 1 201 ? -23.882 -13.150 11.753 1.00 28.06 201 GLN A O 1
ATOM 1550 N N . PRO A 1 202 ? -23.931 -11.059 12.611 1.00 31.77 202 PRO A N 1
ATOM 1551 C CA . PRO A 1 202 ? -22.909 -11.331 13.609 1.00 31.77 202 PRO A CA 1
ATOM 1552 C C . PRO A 1 202 ? -23.429 -12.423 14.547 1.00 31.77 202 PRO A C 1
ATOM 1554 O O . PRO A 1 202 ? -24.609 -12.467 14.893 1.00 31.77 202 PRO A O 1
ATOM 1557 N N . ARG A 1 203 ? -22.557 -13.363 14.924 1.00 27.48 203 ARG A N 1
ATOM 1558 C CA . ARG A 1 203 ? -22.912 -14.391 15.907 1.00 27.48 203 ARG A CA 1
ATOM 1559 C C . ARG A 1 203 ? -23.301 -13.675 17.198 1.00 27.48 203 ARG A C 1
ATOM 1561 O O . ARG A 1 203 ? -22.429 -13.131 17.867 1.00 27.48 203 ARG A O 1
ATOM 1568 N N . HIS A 1 204 ? -24.592 -13.675 17.526 1.00 28.41 204 HIS A N 1
ATOM 1569 C CA . HIS A 1 204 ? -25.095 -13.143 18.784 1.00 28.41 204 HIS A CA 1
ATOM 1570 C C . HIS A 1 204 ? -24.456 -13.902 19.947 1.00 28.41 204 HIS A C 1
ATOM 1572 O O . HIS A 1 204 ? -24.836 -15.027 20.268 1.00 28.41 204 HIS A O 1
ATOM 1578 N N . CYS A 1 205 ? -23.482 -13.272 20.591 1.00 30.41 205 CYS A N 1
ATOM 1579 C CA . CYS A 1 205 ? -23.199 -13.558 21.981 1.00 30.41 205 CYS A CA 1
ATOM 1580 C C . CYS A 1 205 ? -24.283 -12.845 22.796 1.00 30.41 205 CYS A C 1
ATOM 1582 O O . CYS A 1 205 ? -24.418 -11.626 22.692 1.00 30.41 205 CYS A O 1
ATOM 1584 N N . ALA A 1 206 ? -25.070 -13.587 23.571 1.00 25.78 206 ALA A N 1
ATOM 1585 C CA . ALA A 1 206 ? -26.048 -13.005 24.483 1.00 25.78 206 ALA A CA 1
ATOM 1586 C C . ALA A 1 206 ? -25.330 -12.088 25.491 1.00 25.78 206 ALA A C 1
ATOM 1588 O O . ALA A 1 206 ? -24.469 -12.560 26.230 1.00 25.78 206 ALA A O 1
ATOM 1589 N N . HIS A 1 207 ? -25.659 -10.793 25.498 1.00 32.59 207 HIS A N 1
ATOM 1590 C CA . HIS A 1 207 ? -25.092 -9.800 26.414 1.00 32.59 207 HIS A CA 1
ATOM 1591 C C . HIS A 1 207 ? -26.186 -8.898 27.016 1.00 32.59 207 HIS A C 1
ATOM 1593 O O . HIS A 1 207 ? -27.283 -8.771 26.474 1.00 32.59 207 HIS A O 1
ATOM 1599 N N . ALA A 1 208 ? -25.859 -8.328 28.177 1.00 27.44 208 ALA A N 1
ATOM 1600 C CA . ALA A 1 208 ? -26.703 -7.584 29.111 1.00 27.44 208 ALA A CA 1
ATOM 1601 C C . ALA A 1 208 ? -27.256 -6.231 28.561 1.00 27.44 208 ALA A C 1
ATOM 1603 O O . ALA A 1 208 ? -26.808 -5.761 27.518 1.00 27.44 208 ALA A O 1
ATOM 1604 N N . PRO A 1 209 ? -28.216 -5.568 29.249 1.00 32.09 209 PRO A N 1
ATOM 1605 C CA . PRO A 1 209 ? -29.140 -4.567 28.677 1.00 32.09 209 PRO A CA 1
ATOM 1606 C C . PRO A 1 209 ? -28.575 -3.230 28.141 1.00 32.09 209 PRO A C 1
ATOM 1608 O O . PRO A 1 209 ? -29.367 -2.388 27.728 1.00 32.09 209 PRO A O 1
ATOM 1611 N N . GLY A 1 210 ? -27.256 -3.004 28.112 1.00 41.66 210 GLY A N 1
ATOM 1612 C CA . GLY A 1 210 ? -26.628 -1.812 27.504 1.00 41.66 210 GLY A CA 1
ATOM 1613 C C . GLY A 1 210 ? -26.234 -1.973 26.023 1.00 41.66 210 GLY A C 1
ATOM 1614 O O . GLY A 1 210 ? -25.972 -0.993 25.331 1.00 41.66 210 GLY A O 1
ATOM 1615 N N . VAL A 1 211 ? -26.243 -3.211 25.520 1.00 47.81 211 VAL A N 1
ATOM 1616 C CA . VAL A 1 211 ? -25.635 -3.636 24.240 1.00 47.81 211 VAL A CA 1
ATOM 1617 C C . VAL A 1 211 ? -26.437 -3.220 22.997 1.00 47.81 211 VAL A C 1
ATOM 1619 O O . VAL A 1 211 ? -25.905 -3.177 21.889 1.00 47.81 211 VAL A O 1
ATOM 1622 N N . ASN A 1 212 ? -27.711 -2.853 23.156 1.00 53.72 212 ASN A N 1
ATOM 1623 C CA . ASN A 1 212 ? -28.569 -2.513 22.016 1.00 53.72 212 ASN A CA 1
ATOM 1624 C C . ASN A 1 212 ? -28.256 -1.135 21.400 1.00 53.72 212 ASN A C 1
ATOM 1626 O O . ASN A 1 212 ? -28.590 -0.916 20.241 1.00 53.72 212 ASN A O 1
ATOM 1630 N N . GLY A 1 213 ? -27.605 -0.219 22.129 1.00 70.44 213 GLY A N 1
ATOM 1631 C CA . GLY A 1 213 ? -27.328 1.141 21.646 1.00 70.44 213 GLY A CA 1
ATOM 1632 C C . GLY A 1 213 ? -26.290 1.189 20.520 1.00 70.44 213 GLY A C 1
ATOM 1633 O O . GLY A 1 213 ? -26.597 1.627 19.415 1.00 70.44 213 GLY A O 1
ATOM 1634 N N . VAL A 1 214 ? -25.078 0.677 20.770 1.00 80.56 214 VAL A N 1
ATOM 1635 C CA . VAL A 1 214 ? -23.951 0.735 19.811 1.00 80.56 214 VAL A CA 1
ATOM 1636 C C . VAL A 1 214 ? -24.270 -0.010 18.514 1.00 80.56 214 VAL A C 1
ATOM 1638 O O . VAL A 1 214 ? -24.002 0.485 17.423 1.00 80.56 214 VAL A O 1
ATOM 1641 N N . ALA A 1 215 ? -24.887 -1.191 18.608 1.00 80.56 215 ALA A N 1
ATOM 1642 C CA . ALA A 1 215 ? -25.248 -1.974 17.429 1.00 80.56 215 ALA A CA 1
ATOM 1643 C C . ALA A 1 215 ? -26.255 -1.233 16.528 1.00 80.56 215 ALA A C 1
ATOM 1645 O O . ALA A 1 215 ? -26.127 -1.257 15.302 1.00 80.56 215 ALA A O 1
ATOM 1646 N N . VAL A 1 216 ? -27.233 -0.542 17.126 1.00 83.25 216 VAL A N 1
ATOM 1647 C CA . VAL A 1 216 ? -28.194 0.299 16.396 1.00 83.25 216 VAL A CA 1
ATOM 1648 C C . VAL A 1 216 ? -27.500 1.513 15.780 1.00 83.25 216 VAL A C 1
ATOM 1650 O O . VAL A 1 216 ? -27.806 1.885 14.646 1.00 83.25 216 VAL A O 1
ATOM 1653 N N . GLU A 1 217 ? -26.531 2.109 16.470 1.00 89.56 217 GLU A N 1
ATOM 1654 C CA . GLU A 1 217 ? -25.743 3.221 15.934 1.00 89.56 217 GLU A CA 1
ATOM 1655 C C . GLU A 1 217 ? -24.910 2.809 14.718 1.00 89.56 217 GLU A C 1
ATOM 1657 O O . GLU A 1 217 ? -24.968 3.491 13.695 1.00 89.56 217 GLU A O 1
ATOM 1662 N N . TRP A 1 218 ? -24.223 1.662 14.765 1.00 94.12 218 TRP A N 1
ATOM 1663 C CA . TRP A 1 218 ? -23.504 1.125 13.606 1.00 94.12 218 TRP A CA 1
ATOM 1664 C C . TRP A 1 218 ? -24.430 0.904 12.406 1.00 94.12 218 TRP A C 1
ATOM 1666 O O . TRP A 1 218 ? -24.095 1.289 11.283 1.00 94.12 218 TRP A O 1
ATOM 1676 N N . GLN A 1 219 ? -25.612 0.319 12.627 1.00 93.06 219 GLN A N 1
ATOM 1677 C CA . GLN A 1 219 ? -26.610 0.105 11.571 1.00 93.06 219 GLN A CA 1
ATOM 1678 C C . GLN A 1 219 ? -27.137 1.426 10.998 1.00 93.06 219 GLN A C 1
ATOM 1680 O O . GLN A 1 219 ? -27.276 1.570 9.779 1.00 93.06 219 GLN A O 1
ATOM 1685 N N . THR A 1 220 ? -27.387 2.406 11.866 1.00 94.19 220 THR A N 1
ATOM 1686 C CA . THR A 1 220 ? -27.847 3.744 11.479 1.00 94.19 220 THR A CA 1
ATOM 1687 C C . THR A 1 220 ? -26.785 4.455 10.645 1.00 94.19 220 THR A C 1
ATOM 1689 O O . THR A 1 220 ? -27.080 4.961 9.561 1.00 94.19 220 THR A O 1
ATOM 1692 N N . LEU A 1 221 ? -25.532 4.443 11.101 1.00 94.94 221 LEU A N 1
ATOM 1693 C CA . LEU A 1 221 ? -24.407 5.047 10.398 1.00 94.94 221 LEU A CA 1
ATOM 1694 C C . LEU A 1 221 ? -24.164 4.370 9.045 1.00 94.94 221 LEU A C 1
ATOM 1696 O O . LEU A 1 221 ? -24.006 5.056 8.036 1.00 94.94 221 LEU A O 1
ATOM 1700 N N . ARG A 1 222 ? -24.217 3.033 8.990 1.00 95.62 222 ARG A N 1
ATOM 1701 C CA . ARG A 1 222 ? -24.120 2.272 7.736 1.00 95.62 222 ARG A CA 1
ATOM 1702 C C . ARG A 1 222 ? -25.179 2.710 6.730 1.00 95.62 222 ARG A C 1
ATOM 1704 O O . ARG A 1 222 ? -24.837 2.942 5.573 1.00 95.62 222 ARG A O 1
ATOM 1711 N N . SER A 1 223 ? -26.428 2.837 7.175 1.00 95.69 223 SER A N 1
ATOM 1712 C CA . SER A 1 223 ? -27.561 3.240 6.332 1.00 95.69 223 SER A CA 1
ATOM 1713 C C . SER A 1 223 ? -27.376 4.664 5.797 1.00 95.69 223 SER A C 1
ATOM 1715 O O . SER A 1 223 ? -27.455 4.887 4.593 1.00 95.69 223 SER A O 1
ATOM 1717 N N . ARG A 1 224 ? -26.989 5.609 6.663 1.00 96.38 224 ARG A N 1
ATOM 1718 C CA . ARG A 1 224 ? -26.710 6.999 6.264 1.00 96.38 224 ARG A CA 1
ATOM 1719 C C . ARG A 1 224 ? -25.549 7.104 5.274 1.00 96.38 224 ARG A C 1
ATOM 1721 O O . ARG A 1 224 ? -25.624 7.878 4.323 1.00 96.38 224 ARG A O 1
ATOM 1728 N N . ILE A 1 225 ? -24.476 6.332 5.472 1.00 95.44 225 ILE A N 1
ATOM 1729 C CA . ILE A 1 225 ? -23.315 6.344 4.574 1.00 95.44 225 ILE A CA 1
ATOM 1730 C C . ILE A 1 225 ? -23.724 5.916 3.167 1.00 95.44 225 ILE A C 1
ATOM 1732 O O . ILE A 1 225 ? -23.422 6.641 2.219 1.00 95.44 225 ILE A O 1
ATOM 1736 N N . VAL A 1 226 ? -24.415 4.778 3.017 1.00 95.44 226 VAL A N 1
ATOM 1737 C CA . VAL A 1 226 ? -24.774 4.237 1.691 1.00 95.44 226 VAL A CA 1
ATOM 1738 C C . VAL A 1 226 ? -25.774 5.110 0.929 1.00 95.44 226 VAL A C 1
ATOM 1740 O O . VAL A 1 226 ? -25.873 4.994 -0.288 1.00 95.44 226 VAL A O 1
ATOM 1743 N N . GLU A 1 227 ? -26.485 6.011 1.609 1.00 95.25 227 GLU A N 1
ATOM 1744 C CA . GLU A 1 227 ? -27.386 6.978 0.976 1.00 95.25 227 GLU A CA 1
ATOM 1745 C C . GLU A 1 227 ? -26.651 8.173 0.351 1.00 95.25 227 GLU A C 1
ATOM 1747 O O . GLU A 1 227 ? -27.159 8.783 -0.599 1.00 95.25 227 GLU A O 1
ATOM 1752 N N . THR A 1 228 ? -25.442 8.491 0.827 1.00 93.38 228 THR A N 1
ATOM 1753 C CA . THR A 1 228 ? -24.627 9.573 0.256 1.00 93.38 228 THR A CA 1
ATOM 1754 C C . THR A 1 228 ? -24.148 9.244 -1.164 1.00 93.38 228 THR A C 1
ATOM 1756 O O . THR A 1 228 ? -23.961 8.069 -1.488 1.00 93.38 228 THR A O 1
ATOM 1759 N N . PRO A 1 229 ? -23.871 10.252 -2.020 1.00 92.75 229 PRO A N 1
ATOM 1760 C CA . PRO A 1 229 ? -23.297 10.014 -3.348 1.00 92.75 229 PRO A CA 1
ATOM 1761 C C . PRO A 1 229 ? -22.015 9.170 -3.300 1.00 92.75 229 PRO A C 1
ATOM 1763 O O . PRO A 1 229 ? -21.909 8.162 -3.994 1.00 92.75 229 PRO A O 1
ATOM 1766 N N . THR A 1 230 ? -21.085 9.510 -2.400 1.00 91.69 230 THR A N 1
ATOM 1767 C CA . THR A 1 230 ? -19.844 8.749 -2.202 1.00 91.69 230 THR A CA 1
ATOM 1768 C C . THR A 1 230 ? -20.110 7.325 -1.717 1.00 91.69 230 THR A C 1
ATOM 1770 O O . THR A 1 230 ? -19.481 6.393 -2.202 1.00 91.69 230 THR A O 1
ATOM 1773 N N . GLY A 1 231 ? -21.053 7.120 -0.794 1.00 94.44 231 GLY A N 1
ATOM 1774 C CA . GLY A 1 231 ? -21.411 5.781 -0.328 1.00 94.44 231 GLY A CA 1
ATOM 1775 C C . GLY A 1 231 ? -21.976 4.891 -1.433 1.00 94.44 231 GLY A C 1
ATOM 1776 O O . GLY A 1 231 ? -21.587 3.728 -1.523 1.00 94.44 231 GLY A O 1
ATOM 1777 N N . LYS A 1 232 ? -22.825 5.435 -2.314 1.00 95.25 232 LYS A N 1
ATOM 1778 C CA . LYS A 1 232 ? -23.345 4.714 -3.490 1.00 95.25 232 LYS A CA 1
ATOM 1779 C C . LYS A 1 232 ? -22.221 4.298 -4.438 1.00 95.25 232 LYS A C 1
ATOM 1781 O O . LYS A 1 232 ? -22.169 3.140 -4.845 1.00 95.25 232 LYS A O 1
ATOM 1786 N N . GLU A 1 233 ? -21.284 5.204 -4.720 1.00 94.12 233 GLU A N 1
ATOM 1787 C CA . GLU A 1 233 ? -20.091 4.889 -5.517 1.00 94.12 233 GLU A CA 1
ATOM 1788 C C . GLU A 1 233 ? -19.220 3.806 -4.867 1.00 94.12 233 GLU A C 1
ATOM 1790 O O . GLU A 1 233 ? -18.688 2.951 -5.569 1.00 94.12 233 GLU A O 1
ATOM 1795 N N . LEU A 1 234 ? -19.062 3.819 -3.538 1.00 94.56 234 LEU A N 1
ATOM 1796 C CA . LEU A 1 234 ? -18.288 2.805 -2.811 1.00 94.56 234 LEU A CA 1
ATOM 1797 C C . LEU A 1 234 ? -18.964 1.429 -2.846 1.00 94.56 234 LEU A C 1
ATOM 1799 O O . LEU A 1 234 ? -18.279 0.418 -3.000 1.00 94.56 234 LEU A O 1
ATOM 1803 N N . VAL A 1 235 ? -20.297 1.375 -2.751 1.00 96.00 235 VAL A N 1
ATOM 1804 C CA . VAL A 1 235 ? -21.061 0.128 -2.920 1.00 96.00 235 VAL A CA 1
ATOM 1805 C C . VAL A 1 235 ? -20.861 -0.429 -4.329 1.00 96.00 235 VAL A C 1
ATOM 1807 O O . VAL A 1 235 ? -20.466 -1.585 -4.469 1.00 96.00 235 VAL A O 1
ATOM 1810 N N . GLN A 1 236 ? -21.022 0.404 -5.360 1.00 96.12 236 GLN A N 1
ATOM 1811 C CA . GLN A 1 236 ? -20.760 0.002 -6.743 1.00 96.12 236 GLN A CA 1
ATOM 1812 C C . GLN A 1 236 ? -19.303 -0.451 -6.934 1.00 96.12 236 GLN A C 1
ATOM 1814 O O . GLN A 1 236 ? -19.044 -1.497 -7.524 1.00 96.12 236 GLN A O 1
ATOM 1819 N N . ALA A 1 237 ? -18.336 0.286 -6.385 1.00 94.56 237 ALA A N 1
ATOM 1820 C CA . ALA A 1 237 ? -16.927 -0.085 -6.444 1.00 94.56 237 ALA A CA 1
ATOM 1821 C C . ALA A 1 237 ? -16.673 -1.461 -5.812 1.00 94.56 237 ALA A C 1
ATOM 1823 O O . ALA A 1 237 ? -15.908 -2.256 -6.353 1.00 94.56 237 ALA A O 1
ATOM 1824 N N . GLN A 1 238 ? -17.323 -1.776 -4.690 1.00 95.44 238 GLN A N 1
ATOM 1825 C CA . GLN A 1 238 ? -17.202 -3.074 -4.028 1.00 95.44 238 GLN A CA 1
ATOM 1826 C C . GLN A 1 238 ? -17.780 -4.220 -4.882 1.00 95.44 238 GLN A C 1
ATOM 1828 O O . GLN A 1 238 ? -17.225 -5.329 -4.895 1.00 95.44 238 GLN A O 1
ATOM 1833 N N . GLU A 1 239 ? -18.852 -3.964 -5.632 1.00 95.50 239 GLU A N 1
ATOM 1834 C CA . GLU A 1 239 ? -19.398 -4.895 -6.628 1.00 95.50 239 GLU A CA 1
ATOM 1835 C C . GLU A 1 239 ? -18.430 -5.090 -7.803 1.00 95.50 239 GLU A C 1
ATOM 1837 O O . GLU A 1 239 ? -18.152 -6.222 -8.203 1.00 95.50 239 GLU A O 1
ATOM 1842 N N . GLU A 1 240 ? -17.832 -4.016 -8.317 1.00 95.69 240 GLU A N 1
ATOM 1843 C CA . GLU A 1 240 ? -16.812 -4.081 -9.370 1.00 95.69 240 GLU A CA 1
ATOM 1844 C C . GLU A 1 240 ? -15.561 -4.847 -8.912 1.00 95.69 240 GLU A C 1
ATOM 1846 O O . GLU A 1 240 ? -15.009 -5.642 -9.670 1.00 95.69 240 GLU A O 1
ATOM 1851 N N . ILE A 1 241 ? -15.128 -4.664 -7.662 1.00 95.56 241 ILE A N 1
ATOM 1852 C CA . ILE A 1 241 ? -13.995 -5.389 -7.068 1.00 95.56 241 ILE A CA 1
ATOM 1853 C C . ILE A 1 241 ? -14.313 -6.883 -6.959 1.00 95.56 241 ILE A C 1
ATOM 1855 O O . ILE A 1 241 ? -13.527 -7.721 -7.397 1.00 95.56 241 ILE A O 1
ATOM 1859 N N . SER A 1 242 ? -15.474 -7.230 -6.397 1.00 94.38 242 SER A N 1
ATOM 1860 C CA . SER A 1 242 ? -15.870 -8.633 -6.198 1.00 94.38 242 SER A CA 1
ATOM 1861 C C . SER A 1 242 ? -16.174 -9.366 -7.509 1.00 94.38 242 SER A C 1
ATOM 1863 O O . SER A 1 242 ? -15.957 -10.573 -7.606 1.00 94.38 242 SER A O 1
ATOM 1865 N N . SER A 1 243 ? -16.617 -8.643 -8.540 1.00 93.25 243 SER A N 1
ATOM 1866 C CA . SER A 1 243 ? -16.816 -9.172 -9.895 1.00 93.25 243 SER A CA 1
ATOM 1867 C C . SER A 1 243 ? -15.554 -9.143 -10.767 1.00 93.25 243 SER A C 1
ATOM 1869 O O . SER A 1 243 ? -15.588 -9.631 -11.897 1.00 93.25 243 SER A O 1
ATOM 1871 N N . GLY A 1 244 ? -14.442 -8.609 -10.253 1.00 94.38 244 GLY A N 1
ATOM 1872 C CA . GLY A 1 244 ? -13.146 -8.536 -10.928 1.00 94.38 244 GLY A CA 1
ATOM 1873 C C . GLY A 1 244 ? -13.030 -7.471 -12.018 1.00 94.38 244 GLY A C 1
ATOM 1874 O O . GLY A 1 244 ? -12.092 -7.504 -12.814 1.00 94.38 244 GLY A O 1
ATOM 1875 N N . LEU A 1 245 ? -13.954 -6.515 -12.074 1.00 94.44 245 LEU A N 1
ATOM 1876 C CA . LEU A 1 245 ? -13.964 -5.414 -13.043 1.00 94.44 245 LEU A CA 1
ATOM 1877 C C . LEU A 1 245 ? -13.060 -4.242 -12.639 1.00 94.44 245 LEU A C 1
ATOM 1879 O O . LEU A 1 245 ? -12.669 -3.449 -13.497 1.00 94.44 245 LEU A O 1
ATOM 1883 N N . ARG A 1 246 ? -12.678 -4.160 -11.361 1.00 94.94 246 ARG A N 1
ATOM 1884 C CA . ARG A 1 246 ? -11.836 -3.091 -10.817 1.00 94.94 246 ARG A CA 1
ATOM 1885 C C . ARG A 1 246 ? -10.572 -3.643 -10.165 1.00 94.94 246 ARG A C 1
ATOM 1887 O O . ARG A 1 246 ? -10.637 -4.560 -9.352 1.00 94.94 246 ARG A O 1
ATOM 1894 N N . CYS A 1 247 ? -9.423 -3.056 -10.507 1.00 95.69 247 CYS A N 1
ATOM 1895 C CA . CYS A 1 247 ? -8.156 -3.347 -9.836 1.00 95.69 247 CYS A CA 1
ATOM 1896 C C . CYS A 1 247 ? -8.209 -2.846 -8.388 1.00 95.69 247 CYS A C 1
ATOM 1898 O O . CYS A 1 247 ? -8.525 -1.677 -8.152 1.00 95.69 247 CYS A O 1
ATOM 1900 N N . HIS A 1 248 ? -7.930 -3.730 -7.429 1.00 95.88 248 HIS A N 1
ATOM 1901 C CA . HIS A 1 248 ? -7.947 -3.398 -6.007 1.00 95.88 248 HIS A CA 1
ATOM 1902 C C . HIS A 1 248 ? -7.206 -4.458 -5.169 1.00 95.88 248 HIS A C 1
ATOM 1904 O O . HIS A 1 248 ? -7.287 -5.641 -5.507 1.00 95.88 248 HIS A O 1
ATOM 1910 N N . PRO A 1 249 ? -6.563 -4.100 -4.037 1.00 95.31 249 PRO A N 1
ATOM 1911 C CA . PRO A 1 249 ? -5.937 -5.060 -3.112 1.00 95.31 249 PRO A CA 1
ATOM 1912 C C . PRO A 1 249 ? -6.867 -6.139 -2.569 1.00 95.31 249 PRO A C 1
ATOM 1914 O O . PRO A 1 249 ? -6.418 -7.248 -2.272 1.00 95.31 249 PRO A O 1
ATOM 1917 N N . ASP A 1 250 ? -8.163 -5.845 -2.477 1.00 93.88 250 ASP A N 1
ATOM 1918 C CA . ASP A 1 250 ? -9.178 -6.805 -2.036 1.00 93.88 250 ASP A CA 1
ATOM 1919 C C . ASP A 1 250 ? -9.635 -7.782 -3.127 1.00 93.88 250 ASP A C 1
ATOM 1921 O O . ASP A 1 250 ? -10.165 -8.834 -2.779 1.00 93.88 250 ASP A O 1
ATOM 1925 N N . ALA A 1 251 ? -9.360 -7.511 -4.407 1.00 95.25 251 ALA A N 1
ATOM 1926 C CA . ALA A 1 251 ? -9.795 -8.369 -5.504 1.00 95.25 251 ALA A CA 1
ATOM 1927 C C . ALA A 1 251 ? -9.173 -9.777 -5.417 1.00 95.25 251 ALA A C 1
ATOM 1929 O O . ALA A 1 251 ? -7.980 -9.946 -5.149 1.00 95.25 251 ALA A O 1
ATOM 1930 N N . GLU A 1 252 ? -9.998 -10.795 -5.661 1.00 96.56 252 GLU A N 1
ATOM 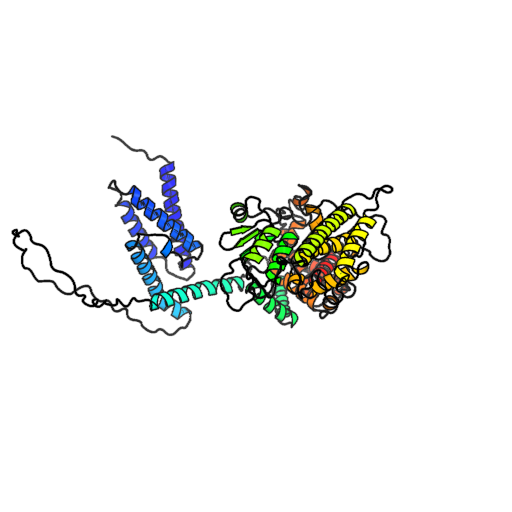1931 C CA . GLU A 1 252 ? -9.574 -12.201 -5.776 1.00 96.56 252 GLU A CA 1
ATOM 1932 C C . GLU A 1 252 ? -9.494 -12.660 -7.239 1.00 96.56 252 GLU A C 1
ATOM 1934 O O . GLU A 1 252 ? -8.963 -13.727 -7.544 1.00 96.56 252 GLU A O 1
ATOM 1939 N N . VAL A 1 253 ? -10.013 -11.851 -8.163 1.00 96.62 253 VAL A N 1
ATOM 1940 C CA . VAL A 1 253 ? -10.021 -12.113 -9.601 1.00 96.62 253 VAL A CA 1
ATOM 1941 C C . VAL A 1 253 ? -10.057 -10.796 -10.370 1.00 96.62 253 VAL A C 1
ATOM 1943 O O . VAL A 1 253 ? -10.561 -9.798 -9.858 1.00 96.62 253 VAL A O 1
ATOM 1946 N N . ARG A 1 254 ? -9.534 -10.788 -11.595 1.00 96.62 254 ARG A N 1
ATOM 1947 C CA . ARG A 1 254 ? -9.504 -9.635 -12.492 1.00 96.62 254 ARG A CA 1
ATOM 1948 C C . ARG A 1 254 ? -9.868 -10.039 -13.922 1.00 96.62 254 ARG A C 1
ATOM 1950 O O . ARG A 1 254 ? -9.306 -11.002 -14.440 1.00 96.62 254 ARG A O 1
ATOM 1957 N N . TYR A 1 255 ? -10.762 -9.266 -14.544 1.00 95.81 255 TYR A N 1
ATOM 1958 C CA . TYR A 1 255 ? -11.227 -9.410 -15.926 1.00 95.81 255 TYR A CA 1
ATOM 1959 C C . TYR A 1 255 ? -11.148 -8.086 -16.705 1.00 95.81 255 TYR A C 1
ATOM 1961 O O . TYR A 1 255 ? -11.627 -7.053 -16.230 1.00 95.81 255 TYR A O 1
ATOM 1969 N N . PHE A 1 256 ? -10.611 -8.107 -17.924 1.00 91.31 256 PHE A N 1
ATOM 1970 C CA . PHE A 1 256 ? -10.490 -6.933 -18.803 1.00 91.31 256 PHE A CA 1
ATOM 1971 C C . PHE A 1 256 ? -11.424 -6.950 -20.016 1.00 91.31 256 PHE A C 1
ATOM 1973 O O . PHE A 1 256 ? -11.573 -5.911 -20.668 1.00 91.31 256 PHE A O 1
ATOM 1980 N N . GLY A 1 25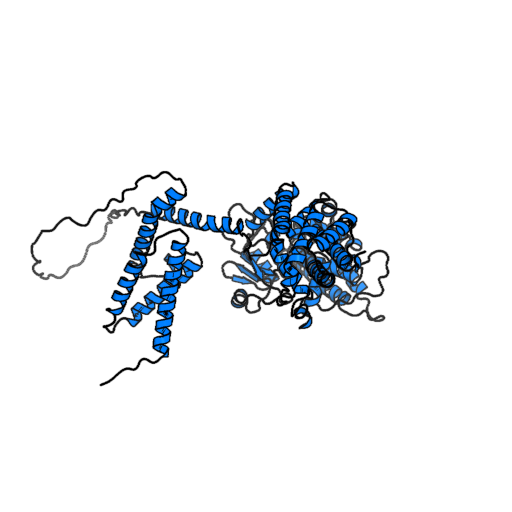7 ? -12.033 -8.096 -20.327 1.00 76.69 257 GLY A N 1
ATOM 1981 C CA . GLY A 1 257 ? -12.980 -8.275 -21.429 1.00 76.69 257 GLY A CA 1
ATOM 1982 C C . GLY A 1 257 ? -14.360 -8.753 -20.970 1.00 76.69 257 GLY A C 1
ATOM 1983 O O . GLY A 1 257 ? -14.588 -9.052 -19.799 1.00 76.69 257 GLY A O 1
ATOM 1984 N N . SER A 1 258 ? -15.302 -8.846 -21.911 1.00 63.44 258 SER A N 1
ATOM 1985 C CA . SER A 1 258 ? -16.684 -9.275 -21.639 1.00 63.44 258 SER A CA 1
ATOM 1986 C C . SER A 1 258 ? -16.817 -10.786 -21.403 1.00 63.44 258 SER A C 1
ATOM 1988 O O . SER A 1 258 ? -17.781 -11.240 -20.785 1.00 63.44 258 SER A O 1
ATOM 1990 N N . SER A 1 259 ? -15.859 -11.584 -21.886 1.00 65.00 259 SER A N 1
ATOM 1991 C CA . SER A 1 259 ? -15.841 -13.030 -21.683 1.00 65.00 259 SER A CA 1
ATOM 1992 C C . SER A 1 259 ? -15.359 -13.355 -20.269 1.00 65.00 259 SER A C 1
ATOM 1994 O O . SER A 1 259 ? -14.162 -13.397 -20.012 1.00 65.00 259 SER A O 1
ATOM 1996 N N . ARG A 1 260 ? -16.284 -13.639 -19.348 1.00 76.38 260 ARG A N 1
ATOM 1997 C CA . ARG A 1 260 ? -15.976 -14.094 -17.976 1.00 76.38 260 ARG A CA 1
ATOM 1998 C C . ARG A 1 260 ? -15.516 -15.561 -17.930 1.00 76.38 260 ARG A C 1
ATOM 2000 O O . ARG A 1 260 ? -16.013 -16.353 -17.131 1.00 76.38 260 ARG A O 1
ATOM 2007 N N . GLN A 1 261 ? -14.624 -15.954 -18.840 1.00 84.44 261 GLN A N 1
ATOM 2008 C CA . GLN A 1 261 ? -13.997 -17.275 -18.805 1.00 84.44 261 GLN A CA 1
ATOM 2009 C C . GLN A 1 261 ? -13.026 -17.345 -17.629 1.00 84.44 261 GLN A C 1
ATOM 2011 O O . GLN A 1 261 ? -12.459 -16.334 -17.234 1.00 84.44 261 GLN A O 1
ATOM 2016 N N . THR A 1 262 ? -12.824 -18.533 -17.059 1.00 88.12 262 THR A N 1
ATOM 2017 C CA . THR A 1 262 ? -11.878 -18.691 -15.950 1.00 88.12 262 THR A CA 1
ATOM 2018 C C . THR A 1 262 ? -10.476 -18.239 -16.379 1.00 88.12 262 THR A C 1
ATOM 2020 O O . THR A 1 262 ? -9.971 -18.765 -17.376 1.00 88.12 262 THR A O 1
ATOM 2023 N N . PRO A 1 263 ? -9.833 -17.308 -15.648 1.00 95.00 263 PRO A N 1
ATOM 2024 C CA . PRO A 1 263 ? -8.507 -16.836 -16.015 1.00 95.00 263 PRO A CA 1
ATOM 2025 C C . PRO A 1 263 ? -7.477 -17.965 -16.030 1.00 95.00 263 PRO A C 1
ATOM 2027 O O . PRO A 1 263 ? -7.474 -18.836 -15.159 1.00 95.00 263 PRO A O 1
ATOM 2030 N N . ARG A 1 264 ? -6.568 -17.926 -17.009 1.00 95.75 264 ARG A N 1
ATOM 2031 C CA . ARG A 1 264 ? -5.471 -18.904 -17.142 1.00 95.75 264 ARG A CA 1
ATOM 2032 C C . ARG A 1 264 ? -4.332 -18.662 -16.155 1.00 95.75 264 ARG A C 1
ATOM 2034 O O . ARG A 1 264 ? -3.563 -19.579 -15.882 1.00 95.75 264 ARG A O 1
ATOM 2041 N N . VAL A 1 265 ? -4.210 -17.435 -15.648 1.00 98.06 265 VAL A N 1
ATOM 2042 C CA . VAL A 1 265 ? -3.154 -17.029 -14.719 1.00 98.06 265 VAL A CA 1
ATOM 2043 C C . VAL A 1 265 ? -3.678 -17.074 -13.290 1.00 98.06 265 VAL A C 1
ATOM 2045 O O . VAL A 1 265 ? -4.671 -16.426 -12.969 1.00 98.06 265 VAL A O 1
ATOM 2048 N N . THR A 1 266 ? -2.975 -17.784 -12.412 1.00 98.06 266 THR A N 1
ATOM 2049 C CA . THR A 1 266 ? -3.103 -17.611 -10.960 1.00 98.06 266 THR A CA 1
ATOM 2050 C C . THR A 1 266 ? -1.875 -16.875 -10.445 1.00 98.06 266 THR A C 1
ATOM 2052 O O . THR A 1 266 ? -0.755 -17.357 -10.588 1.00 98.06 266 THR A O 1
ATOM 2055 N N . PHE A 1 267 ? -2.087 -15.710 -9.847 1.00 98.38 267 PHE A N 1
ATOM 2056 C CA . PHE A 1 267 ? -1.069 -14.826 -9.302 1.00 98.38 267 PHE A CA 1
ATOM 2057 C C . PHE A 1 267 ? -1.052 -14.905 -7.773 1.00 98.38 267 PHE A C 1
ATOM 2059 O O . PHE A 1 267 ? -2.002 -14.517 -7.095 1.00 98.38 267 PHE A O 1
ATOM 2066 N N . TYR A 1 268 ? 0.049 -15.409 -7.229 1.00 97.88 268 TYR A N 1
ATOM 2067 C CA . TYR A 1 268 ? 0.322 -15.482 -5.801 1.00 97.88 268 TYR A CA 1
ATOM 2068 C C . TYR A 1 268 ? 1.102 -14.243 -5.364 1.00 97.88 268 TYR A C 1
ATOM 2070 O O . TYR A 1 268 ? 2.224 -14.010 -5.827 1.00 97.88 268 TYR A O 1
ATOM 2078 N N . ARG A 1 269 ? 0.518 -13.465 -4.451 1.00 96.94 269 ARG A N 1
ATOM 2079 C CA . ARG A 1 269 ? 1.044 -12.162 -4.023 1.00 96.94 269 ARG A CA 1
ATOM 2080 C C . ARG A 1 269 ? 0.893 -11.946 -2.527 1.00 96.94 269 ARG A C 1
ATOM 2082 O O . ARG A 1 269 ? 0.094 -12.613 -1.872 1.00 96.94 269 ARG A O 1
ATOM 2089 N N . ASP A 1 270 ? 1.661 -11.013 -1.979 1.00 95.19 270 ASP A N 1
ATOM 2090 C CA . ASP A 1 270 ? 1.640 -10.756 -0.546 1.00 95.19 270 ASP A CA 1
ATOM 2091 C C . ASP A 1 270 ? 0.332 -10.125 -0.067 1.00 95.19 270 ASP A C 1
ATOM 2093 O O . ASP A 1 270 ? -0.128 -9.155 -0.650 1.00 95.19 270 ASP A O 1
ATOM 2097 N N . SER A 1 271 ? -0.232 -10.596 1.048 1.00 93.69 271 SER A N 1
ATOM 2098 C CA . SER A 1 271 ? -1.467 -10.059 1.637 1.00 93.69 271 SER A CA 1
ATOM 2099 C C . SER A 1 271 ? -1.416 -8.550 1.906 1.00 93.69 271 SER A C 1
ATOM 2101 O O . SER A 1 271 ? -2.446 -7.881 1.811 1.00 93.69 271 SER A O 1
ATOM 2103 N N . ALA A 1 272 ? -0.225 -8.027 2.212 1.00 90.44 272 ALA A N 1
ATOM 2104 C CA . ALA A 1 272 ? 0.006 -6.641 2.597 1.00 90.44 272 ALA A CA 1
ATOM 2105 C C . ALA A 1 272 ? -0.018 -5.639 1.430 1.00 90.44 272 ALA A C 1
ATOM 2107 O O . ALA A 1 272 ? -0.203 -4.459 1.690 1.00 90.44 272 ALA A O 1
ATOM 2108 N N . ALA A 1 273 ? 0.130 -6.090 0.178 1.00 94.62 273 ALA A N 1
ATOM 2109 C CA . ALA A 1 273 ? 0.359 -5.219 -0.983 1.00 94.62 273 ALA A CA 1
ATOM 2110 C C . ALA A 1 273 ? 1.594 -4.300 -0.839 1.00 94.62 273 ALA A C 1
ATOM 2112 O O . ALA A 1 273 ? 1.602 -3.193 -1.360 1.00 94.62 273 ALA A O 1
ATOM 2113 N N . LEU A 1 274 ? 2.636 -4.754 -0.135 1.00 92.69 274 LEU A N 1
ATOM 2114 C CA . LEU A 1 274 ? 3.859 -3.986 0.139 1.00 92.69 274 LEU A CA 1
ATOM 2115 C C . LEU A 1 274 ? 5.115 -4.623 -0.474 1.00 92.69 274 LEU A C 1
ATOM 2117 O O . LEU A 1 274 ? 6.207 -4.065 -0.349 1.00 92.69 274 LEU A O 1
ATOM 2121 N N . CYS A 1 275 ? 5.016 -5.785 -1.131 1.00 94.25 275 CYS A N 1
ATOM 2122 C CA . CYS A 1 275 ? 6.164 -6.388 -1.808 1.00 94.25 275 CYS A CA 1
ATOM 2123 C C . CYS A 1 275 ? 6.400 -5.745 -3.192 1.00 94.25 275 CYS A C 1
ATOM 2125 O O . CYS A 1 275 ? 5.563 -5.933 -4.079 1.00 94.25 275 CYS A O 1
ATOM 2127 N N . PRO A 1 276 ? 7.566 -5.113 -3.450 1.00 95.38 276 PRO A N 1
ATOM 2128 C CA . PRO A 1 276 ? 7.854 -4.479 -4.747 1.00 95.38 276 PRO A CA 1
ATOM 2129 C C . PRO A 1 276 ? 7.812 -5.480 -5.903 1.00 95.38 276 PRO A C 1
ATOM 2131 O O . PRO A 1 276 ? 7.336 -5.186 -6.992 1.00 95.38 276 PRO A O 1
ATOM 2134 N N . ARG A 1 277 ? 8.279 -6.708 -5.658 1.00 95.69 277 ARG A N 1
ATOM 2135 C CA . ARG A 1 277 ? 8.299 -7.765 -6.675 1.00 95.69 277 ARG A CA 1
ATOM 2136 C C . ARG A 1 277 ? 6.894 -8.243 -7.032 1.00 95.69 277 ARG A C 1
ATOM 2138 O O . ARG A 1 277 ? 6.632 -8.540 -8.192 1.00 95.69 277 ARG A O 1
ATOM 2145 N N . CYS A 1 278 ? 5.992 -8.316 -6.048 1.00 97.31 278 CYS A N 1
ATOM 2146 C CA . CYS A 1 278 ? 4.591 -8.639 -6.316 1.00 97.31 278 CYS A CA 1
ATOM 2147 C C . CYS A 1 278 ? 3.917 -7.505 -7.081 1.00 97.31 278 CYS A C 1
ATOM 2149 O O . CYS A 1 278 ? 3.246 -7.768 -8.074 1.00 97.31 278 CYS A O 1
ATOM 2151 N N . GLN A 1 279 ? 4.149 -6.260 -6.663 1.00 97.75 279 GLN A N 1
ATOM 2152 C CA . GLN A 1 279 ? 3.649 -5.083 -7.361 1.00 97.75 279 GLN A CA 1
ATOM 2153 C C . GLN A 1 279 ? 4.098 -5.082 -8.830 1.00 97.75 279 GLN A C 1
ATOM 2155 O O . GLN A 1 279 ? 3.250 -4.945 -9.696 1.00 97.75 279 GLN A O 1
ATOM 2160 N N . ALA A 1 280 ? 5.367 -5.367 -9.141 1.00 97.62 280 ALA A N 1
ATOM 2161 C CA . ALA A 1 280 ? 5.858 -5.395 -10.524 1.00 97.62 280 ALA A CA 1
ATOM 2162 C C . ALA A 1 280 ? 5.081 -6.372 -11.433 1.00 97.62 280 ALA A C 1
ATOM 2164 O O . ALA A 1 280 ? 4.667 -6.009 -12.536 1.00 97.62 280 ALA A O 1
ATOM 2165 N N . VAL A 1 281 ? 4.830 -7.601 -10.964 1.00 98.25 281 VAL A N 1
ATOM 2166 C CA . VAL A 1 281 ? 4.016 -8.580 -11.712 1.00 98.25 281 VAL A CA 1
ATOM 2167 C C . VAL A 1 281 ? 2.568 -8.100 -11.840 1.00 98.25 281 VAL A C 1
ATOM 2169 O O . VAL A 1 281 ? 1.968 -8.242 -12.904 1.00 98.25 281 VAL A O 1
ATOM 2172 N N . TRP A 1 282 ? 2.020 -7.494 -10.787 1.00 98.06 282 TRP A N 1
ATOM 2173 C CA . TRP A 1 282 ? 0.660 -6.962 -10.782 1.00 98.06 282 TRP A CA 1
ATOM 2174 C C . TRP A 1 282 ? 0.483 -5.802 -11.774 1.00 98.06 282 TRP A C 1
ATOM 2176 O O . TRP A 1 282 ? -0.435 -5.838 -12.593 1.00 98.06 282 TRP A O 1
ATOM 2186 N N . LEU A 1 283 ? 1.396 -4.825 -11.777 1.00 98.00 283 LEU A N 1
ATOM 2187 C CA . LEU A 1 283 ? 1.394 -3.713 -12.731 1.00 98.00 283 LEU A CA 1
ATOM 2188 C C . LEU A 1 283 ? 1.497 -4.227 -14.171 1.00 98.00 283 LEU A C 1
ATOM 2190 O O . LEU A 1 283 ? 0.798 -3.721 -15.043 1.00 98.00 283 LEU A O 1
ATOM 2194 N N . LEU A 1 284 ? 2.312 -5.258 -14.430 1.00 97.00 284 LEU A N 1
ATOM 2195 C CA . LEU A 1 284 ? 2.411 -5.840 -15.769 1.00 97.00 284 LEU A CA 1
ATOM 2196 C C . LEU A 1 284 ? 1.112 -6.529 -16.196 1.00 97.00 284 LEU A C 1
ATOM 2198 O O . LEU A 1 284 ? 0.679 -6.332 -17.328 1.00 97.00 284 LEU A O 1
ATOM 2202 N N . LEU A 1 285 ? 0.475 -7.306 -15.313 1.00 97.12 285 LEU A N 1
ATOM 2203 C CA . LEU A 1 285 ? -0.825 -7.925 -15.596 1.00 97.12 285 LEU A CA 1
ATOM 2204 C C . LEU A 1 285 ? -1.882 -6.868 -15.954 1.00 97.12 285 LEU A C 1
ATOM 2206 O O . LEU A 1 285 ? -2.615 -7.045 -16.926 1.00 97.12 285 LEU A O 1
ATOM 2210 N N . GLU A 1 286 ? -1.921 -5.760 -15.207 1.00 96.69 286 GLU A N 1
ATOM 2211 C CA . GLU A 1 286 ? -2.862 -4.659 -15.434 1.00 96.69 286 GLU A CA 1
ATOM 2212 C C . GLU A 1 286 ? -2.565 -3.873 -16.713 1.00 96.69 286 GLU A C 1
ATOM 2214 O O . GLU A 1 286 ? -3.452 -3.697 -17.550 1.00 96.69 286 GLU A O 1
ATOM 2219 N N . ALA A 1 287 ? -1.314 -3.449 -16.909 1.00 94.62 287 ALA A N 1
ATOM 2220 C CA . ALA A 1 287 ? -0.894 -2.706 -18.093 1.00 94.62 287 ALA A CA 1
ATOM 2221 C C . ALA A 1 287 ? -1.137 -3.507 -19.380 1.00 94.62 287 ALA A C 1
ATOM 2223 O O . ALA A 1 287 ? -1.569 -2.955 -20.391 1.00 94.62 287 ALA A O 1
ATOM 2224 N N . LYS A 1 288 ? -0.917 -4.821 -19.321 1.00 93.00 288 LYS A N 1
ATOM 2225 C CA . LYS A 1 288 ? -1.071 -5.742 -20.446 1.00 93.00 288 LYS A CA 1
ATOM 2226 C C . LYS A 1 288 ? -2.487 -6.316 -20.580 1.00 93.00 288 LYS A C 1
ATOM 2228 O O . LYS A 1 288 ? -2.762 -7.027 -21.545 1.00 93.00 288 LYS A O 1
ATOM 2233 N N . ARG A 1 289 ? -3.385 -5.984 -19.643 1.00 93.75 289 ARG A N 1
ATOM 2234 C CA . ARG A 1 289 ? -4.796 -6.400 -19.606 1.00 93.75 289 ARG A CA 1
ATOM 2235 C C . ARG A 1 289 ? -4.990 -7.920 -19.659 1.00 93.75 289 ARG A C 1
ATOM 2237 O O . ARG A 1 289 ? -5.821 -8.423 -20.411 1.00 93.75 289 ARG A O 1
ATOM 2244 N N . ILE A 1 290 ? -4.202 -8.653 -18.879 1.00 94.62 290 ILE A N 1
ATOM 2245 C CA . ILE A 1 290 ? -4.313 -10.112 -18.767 1.00 94.62 290 ILE A CA 1
ATOM 2246 C C . ILE A 1 290 ? -5.302 -10.438 -17.650 1.00 94.62 290 ILE A C 1
ATOM 2248 O O . ILE A 1 290 ? -5.144 -9.936 -16.546 1.00 94.62 290 ILE A O 1
ATOM 2252 N N . ASP A 1 291 ? -6.282 -11.304 -17.896 1.00 96.19 291 ASP A N 1
ATOM 2253 C CA . ASP A 1 291 ? -7.170 -11.796 -16.836 1.00 96.19 291 ASP A CA 1
ATOM 2254 C C . ASP A 1 291 ? -6.394 -12.697 -15.857 1.00 96.19 291 ASP A C 1
ATOM 2256 O O . ASP A 1 291 ? -5.635 -13.579 -16.278 1.00 96.19 291 ASP A O 1
ATOM 2260 N N . TYR A 1 292 ? -6.604 -12.533 -14.547 1.00 97.69 292 TYR A N 1
ATOM 2261 C CA . TYR A 1 292 ? -5.908 -13.328 -13.525 1.00 97.69 292 TYR A CA 1
ATOM 2262 C C . TYR A 1 292 ? -6.750 -13.586 -12.271 1.00 97.69 292 TYR A C 1
ATOM 2264 O O . TYR A 1 292 ? -7.632 -12.814 -11.907 1.00 97.69 292 TYR A O 1
ATOM 2272 N N . ILE A 1 293 ? -6.447 -14.686 -11.584 1.00 97.81 293 ILE A N 1
ATOM 2273 C CA . ILE A 1 293 ? -6.914 -14.999 -10.227 1.00 97.81 293 ILE A CA 1
ATOM 2274 C C . ILE A 1 293 ? -5.832 -14.559 -9.241 1.00 97.81 293 ILE A C 1
ATOM 2276 O O . ILE A 1 293 ? -4.650 -14.756 -9.509 1.00 97.81 293 ILE A O 1
ATOM 2280 N N . VAL A 1 294 ? -6.214 -14.013 -8.089 1.00 97.88 294 VAL A N 1
ATOM 2281 C CA . VAL A 1 294 ? -5.289 -13.621 -7.020 1.00 97.88 294 VAL A CA 1
ATOM 2282 C C . VAL A 1 294 ? -5.365 -14.613 -5.869 1.00 97.88 294 VAL A C 1
ATOM 2284 O O . VAL A 1 294 ? -6.438 -14.899 -5.343 1.00 97.88 294 VAL A O 1
ATOM 2287 N N . VAL A 1 295 ? -4.208 -15.087 -5.414 1.00 97.31 295 VAL A N 1
ATOM 2288 C CA . VAL A 1 295 ? -4.065 -15.825 -4.157 1.00 97.31 295 VAL A CA 1
ATOM 2289 C C . VAL A 1 295 ? -3.136 -15.045 -3.236 1.00 97.31 295 VAL A C 1
ATOM 2291 O O . VAL A 1 295 ? -2.018 -14.688 -3.602 1.00 97.31 295 VAL A O 1
ATOM 2294 N N . LYS A 1 296 ? -3.622 -14.748 -2.032 1.00 97.00 296 LYS A N 1
ATOM 2295 C CA . LYS A 1 296 ? -2.937 -13.895 -1.059 1.00 97.00 296 LYS A CA 1
ATOM 2296 C C . LYS A 1 296 ? -2.175 -14.759 -0.062 1.00 97.00 296 LYS A C 1
ATOM 2298 O O . LYS A 1 296 ? -2.754 -15.661 0.534 1.00 97.00 296 LYS A O 1
ATOM 2303 N N . GLU A 1 297 ? -0.896 -14.465 0.128 1.00 96.06 297 GLU A N 1
ATOM 2304 C CA . GLU A 1 297 ? -0.021 -15.174 1.061 1.00 96.06 297 GLU A CA 1
ATOM 2305 C C . GLU A 1 297 ? 0.735 -14.203 1.961 1.00 96.06 297 GLU A C 1
ATOM 2307 O O . GLU A 1 297 ? 0.991 -13.056 1.604 1.00 96.06 297 GLU A O 1
ATOM 2312 N N . ASN A 1 298 ? 1.127 -14.651 3.149 1.00 93.62 298 ASN A N 1
ATOM 2313 C CA . ASN A 1 298 ? 1.884 -13.790 4.049 1.00 93.62 298 ASN A CA 1
ATOM 2314 C C . ASN A 1 298 ? 3.326 -13.611 3.558 1.00 93.62 298 ASN A C 1
ATOM 2316 O O . ASN A 1 298 ? 4.011 -14.570 3.177 1.00 93.62 298 ASN A O 1
ATOM 2320 N N . LEU A 1 299 ? 3.829 -12.377 3.645 1.00 91.75 299 LEU A N 1
ATOM 2321 C CA . LEU A 1 299 ? 5.272 -12.171 3.689 1.00 91.75 299 LEU A CA 1
ATOM 2322 C C . LEU A 1 299 ? 5.811 -12.779 4.985 1.00 91.75 299 LEU A C 1
ATOM 2324 O O . LEU A 1 299 ? 5.166 -12.635 6.026 1.00 91.75 299 LEU A O 1
ATOM 2328 N N . PRO A 1 300 ? 7.014 -13.377 4.967 1.00 88.88 300 PRO A N 1
ATOM 2329 C CA . PRO A 1 300 ? 7.652 -13.860 6.186 1.00 88.88 300 PRO A CA 1
ATOM 2330 C C . PRO A 1 300 ? 7.747 -12.772 7.261 1.00 88.88 300 PRO A C 1
ATOM 2332 O O . PRO A 1 300 ? 7.522 -13.042 8.434 1.00 88.88 300 PRO A O 1
ATOM 2335 N N . SER A 1 301 ? 7.984 -11.518 6.880 1.00 91.19 301 SER A N 1
ATOM 2336 C CA . SER A 1 301 ? 8.034 -10.397 7.821 1.00 91.19 301 SER A CA 1
ATOM 2337 C C . SER A 1 301 ? 6.692 -10.059 8.482 1.00 91.19 301 SER A C 1
ATOM 2339 O O . SER A 1 301 ? 6.698 -9.334 9.467 1.00 91.19 301 SER A O 1
ATOM 2341 N N . TYR A 1 302 ? 5.562 -10.593 8.004 1.00 91.38 302 TYR A N 1
ATOM 2342 C CA . TYR A 1 302 ? 4.213 -10.306 8.517 1.00 91.38 302 TYR A CA 1
ATOM 2343 C C . TYR A 1 302 ? 3.480 -11.537 9.075 1.00 91.38 302 TYR A C 1
ATOM 2345 O O . TYR A 1 302 ? 2.454 -11.398 9.737 1.00 91.38 302 TYR A O 1
ATOM 2353 N N . GLY A 1 303 ? 3.982 -12.749 8.830 1.00 91.69 303 GLY A N 1
ATOM 2354 C CA . GLY A 1 303 ? 3.372 -13.971 9.341 1.00 91.69 303 GLY A CA 1
ATOM 2355 C C . GLY A 1 303 ? 3.918 -15.239 8.698 1.00 91.69 303 GLY A C 1
ATOM 2356 O O . GLY A 1 303 ? 4.848 -15.217 7.893 1.00 91.69 303 GLY A O 1
ATOM 2357 N N . GLU A 1 304 ? 3.336 -16.370 9.081 1.00 91.62 304 GLU A N 1
ATOM 2358 C CA . GLU A 1 304 ? 3.641 -17.673 8.487 1.00 91.62 304 GLU A CA 1
ATOM 2359 C C . GLU A 1 304 ? 2.865 -17.851 7.172 1.00 91.62 304 GLU A C 1
ATOM 2361 O O . GLU A 1 304 ? 1.732 -17.382 7.038 1.00 91.62 304 GLU A O 1
ATOM 2366 N N . ARG A 1 305 ? 3.484 -18.514 6.189 1.00 93.25 305 ARG A N 1
ATOM 2367 C CA . ARG A 1 305 ? 2.844 -18.846 4.907 1.00 93.25 305 ARG A CA 1
ATOM 2368 C C . ARG A 1 305 ? 1.894 -20.020 5.065 1.00 93.25 305 ARG A C 1
ATOM 2370 O O . ARG A 1 305 ? 2.102 -20.870 5.930 1.00 93.25 305 ARG A O 1
ATOM 2377 N N . SER A 1 306 ? 0.885 -20.095 4.202 1.00 94.19 306 SER A N 1
ATOM 2378 C CA . SER A 1 306 ? -0.023 -21.231 4.233 1.00 94.19 306 SER A CA 1
ATOM 2379 C C . SER A 1 306 ? 0.694 -22.520 3.814 1.00 94.19 306 SER A C 1
ATOM 2381 O O . SER A 1 306 ? 1.466 -22.567 2.854 1.00 94.19 306 SER A O 1
ATOM 2383 N N . GLU A 1 307 ? 0.391 -23.611 4.511 1.00 94.94 307 GLU A N 1
ATOM 2384 C CA . GLU A 1 307 ? 0.887 -24.946 4.167 1.00 94.94 307 GLU A CA 1
ATOM 2385 C C . GLU A 1 307 ? 0.436 -25.376 2.754 1.00 94.94 307 GLU A C 1
ATOM 2387 O O . GLU A 1 307 ? 1.144 -26.080 2.036 1.00 94.94 307 GLU A O 1
ATOM 2392 N N . ALA A 1 308 ? -0.744 -24.922 2.315 1.00 93.31 308 ALA A N 1
ATOM 2393 C CA . ALA A 1 308 ? -1.241 -25.181 0.966 1.00 93.31 308 ALA A CA 1
ATOM 2394 C C . ALA A 1 308 ? -0.352 -24.539 -0.111 1.00 93.31 308 ALA A C 1
ATOM 2396 O O . ALA A 1 308 ? -0.107 -25.163 -1.146 1.00 93.31 308 ALA A O 1
ATOM 2397 N N . PHE A 1 309 ? 0.148 -23.328 0.140 1.00 94.94 309 PHE A N 1
ATOM 2398 C CA . PHE A 1 309 ? 1.073 -22.643 -0.753 1.00 94.94 309 PHE A CA 1
ATOM 2399 C C . PHE A 1 309 ? 2.465 -23.265 -0.723 1.00 94.94 309 PHE A C 1
ATOM 2401 O O . PHE A 1 309 ? 3.020 -23.526 -1.787 1.00 94.94 309 PHE A O 1
ATOM 2408 N N . LEU A 1 310 ? 2.996 -23.601 0.456 1.00 95.75 310 LEU A N 1
ATOM 2409 C CA . LEU A 1 310 ? 4.326 -24.213 0.580 1.00 95.75 310 LEU A CA 1
ATOM 2410 C C . LEU A 1 310 ? 4.438 -25.565 -0.139 1.00 95.75 310 LEU A C 1
ATOM 2412 O O . LEU A 1 310 ? 5.486 -25.882 -0.692 1.00 95.75 310 LEU A O 1
ATOM 2416 N N . ARG A 1 311 ? 3.353 -26.343 -0.229 1.00 94.69 311 ARG A N 1
ATOM 2417 C CA . ARG A 1 311 ? 3.342 -27.576 -1.041 1.00 94.69 311 ARG A CA 1
ATOM 2418 C C . ARG A 1 311 ? 3.500 -27.326 -2.539 1.00 94.69 311 ARG A C 1
ATOM 2420 O O . ARG A 1 311 ? 4.010 -28.195 -3.237 1.00 94.69 311 ARG A O 1
ATOM 2427 N N . LYS A 1 312 ? 3.026 -26.180 -3.034 1.00 91.50 312 LYS A N 1
ATOM 2428 C CA . LYS A 1 312 ? 3.137 -25.790 -4.447 1.00 91.50 312 LYS A CA 1
ATOM 2429 C C . LYS A 1 312 ? 4.446 -25.057 -4.732 1.00 91.50 312 LYS A C 1
ATOM 2431 O O . LYS A 1 312 ? 5.088 -25.307 -5.744 1.00 91.50 312 LYS A O 1
ATOM 2436 N N . VAL A 1 313 ? 4.848 -24.176 -3.819 1.00 93.81 313 VAL A N 1
ATOM 2437 C CA . VAL A 1 313 ? 6.061 -23.361 -3.891 1.00 93.81 313 VAL A CA 1
ATOM 2438 C C . VAL A 1 313 ? 6.896 -23.646 -2.637 1.00 93.81 313 VAL A C 1
ATOM 2440 O O . VAL A 1 313 ? 6.772 -22.922 -1.651 1.00 93.81 313 VAL A O 1
ATOM 2443 N N . PRO A 1 314 ? 7.773 -24.671 -2.637 1.00 92.50 314 PRO A N 1
ATOM 2444 C CA . PRO A 1 314 ? 8.508 -25.093 -1.435 1.00 92.50 314 PRO A CA 1
ATOM 2445 C C . PRO A 1 314 ? 9.406 -24.017 -0.817 1.00 92.50 314 PRO A C 1
ATOM 2447 O O . PRO A 1 314 ? 9.530 -23.926 0.400 1.00 92.50 314 PRO A O 1
ATOM 2450 N N . ARG A 1 315 ? 9.992 -23.137 -1.640 1.00 91.38 315 ARG A N 1
ATOM 2451 C CA . ARG A 1 315 ? 10.758 -21.965 -1.160 1.00 91.38 315 ARG A CA 1
ATOM 2452 C C . ARG A 1 315 ? 9.852 -20.848 -0.612 1.00 91.38 315 ARG A C 1
ATOM 2454 O O . ARG A 1 315 ? 10.323 -19.856 -0.057 1.00 91.38 315 ARG A O 1
ATOM 2461 N N . GLY A 1 316 ? 8.549 -20.972 -0.850 1.00 91.56 316 GLY A N 1
ATOM 2462 C CA . GLY A 1 316 ? 7.505 -19.977 -0.641 1.00 91.56 316 GLY A CA 1
ATOM 2463 C C . GLY A 1 316 ? 7.743 -18.643 -1.351 1.00 91.56 316 GLY A C 1
ATOM 2464 O O . GLY A 1 316 ? 7.161 -17.646 -0.953 1.00 91.56 316 GLY A O 1
ATOM 2465 N N . ALA A 1 317 ? 8.629 -18.560 -2.342 1.00 92.25 317 ALA A N 1
ATOM 2466 C CA . ALA A 1 317 ? 8.962 -17.287 -2.975 1.00 92.25 317 ALA A CA 1
ATOM 2467 C C . ALA A 1 317 ? 7.706 -16.557 -3.493 1.00 92.25 317 ALA A C 1
ATOM 2469 O O . ALA A 1 317 ? 6.797 -17.179 -4.038 1.00 92.25 317 ALA A O 1
ATOM 2470 N N . LEU A 1 318 ? 7.672 -15.241 -3.271 1.00 94.69 318 LEU A N 1
ATOM 2471 C CA . LEU A 1 318 ? 6.654 -14.337 -3.794 1.00 94.69 318 LEU A CA 1
ATOM 2472 C C . LEU A 1 318 ? 7.349 -13.237 -4.618 1.00 94.69 318 LEU A C 1
ATOM 2474 O O . LEU A 1 318 ? 8.399 -12.745 -4.181 1.00 94.69 318 LEU A O 1
ATOM 2478 N N . PRO A 1 319 ? 6.769 -12.825 -5.756 1.00 96.88 319 PRO A N 1
ATOM 2479 C CA . PRO A 1 319 ? 5.551 -13.377 -6.351 1.00 96.88 319 PRO A CA 1
ATOM 2480 C C . PRO A 1 319 ? 5.756 -14.798 -6.885 1.00 96.88 319 PRO A C 1
ATOM 2482 O O . PRO A 1 319 ? 6.880 -15.223 -7.147 1.00 96.88 319 PRO A O 1
ATOM 2485 N N . ALA A 1 320 ? 4.652 -15.515 -7.068 1.00 97.00 320 ALA A N 1
ATOM 2486 C CA . ALA A 1 320 ? 4.630 -16.709 -7.900 1.00 97.00 320 ALA A CA 1
ATOM 2487 C C . ALA A 1 320 ? 3.444 -16.639 -8.861 1.00 97.00 320 ALA A C 1
ATOM 2489 O O . ALA A 1 320 ? 2.395 -16.098 -8.516 1.00 97.00 320 ALA A O 1
ATOM 2490 N N . ILE A 1 321 ? 3.595 -17.184 -10.061 1.00 97.75 321 ILE A N 1
ATOM 2491 C CA . ILE A 1 321 ? 2.493 -17.341 -11.008 1.00 97.75 321 ILE A CA 1
ATOM 2492 C C . ILE A 1 321 ? 2.387 -18.789 -11.470 1.00 97.75 321 ILE A C 1
ATOM 2494 O O . ILE A 1 321 ? 3.398 -19.473 -11.641 1.00 97.75 321 ILE A O 1
ATOM 2498 N N . GLU A 1 322 ? 1.155 -19.229 -11.691 1.00 97.00 322 GLU A N 1
ATOM 2499 C CA . GLU A 1 322 ? 0.811 -20.494 -12.335 1.00 97.00 322 GLU A CA 1
ATOM 2500 C C . GLU A 1 322 ? 0.034 -20.180 -13.620 1.00 97.00 322 GLU A C 1
ATOM 2502 O O . GLU A 1 322 ? -0.983 -19.488 -13.567 1.00 97.00 322 GLU A O 1
ATOM 2507 N N . ILE A 1 323 ? 0.511 -20.671 -14.767 1.00 96.62 323 ILE A N 1
ATOM 2508 C CA . ILE A 1 323 ? -0.171 -20.558 -16.064 1.00 96.62 323 ILE A CA 1
ATOM 2509 C C . ILE A 1 323 ? -0.237 -21.943 -16.696 1.00 96.62 323 ILE A C 1
ATOM 2511 O O . ILE A 1 323 ? 0.800 -22.524 -17.017 1.00 96.62 323 ILE A O 1
ATOM 2515 N N . ASP A 1 324 ? -1.443 -22.485 -16.863 1.00 92.12 324 ASP A N 1
ATOM 2516 C CA . ASP A 1 324 ? -1.671 -23.816 -17.451 1.00 92.12 324 ASP A CA 1
ATOM 2517 C C . ASP A 1 324 ? -0.776 -24.918 -16.827 1.00 92.12 324 ASP A C 1
ATOM 2519 O O . ASP A 1 324 ? -0.209 -25.766 -17.517 1.00 92.12 324 ASP A O 1
ATOM 2523 N N . GLY A 1 325 ? -0.590 -24.869 -15.502 1.00 90.00 325 GLY A N 1
ATOM 2524 C CA . GLY A 1 325 ? 0.255 -25.796 -14.737 1.00 90.00 325 GLY A CA 1
ATOM 2525 C C . GLY A 1 325 ? 1.764 -25.507 -14.772 1.00 90.00 325 GLY A C 1
ATOM 2526 O O . GLY A 1 325 ? 2.532 -26.211 -14.114 1.00 90.00 325 GLY A O 1
ATOM 2527 N N . ARG A 1 326 ? 2.216 -24.480 -15.503 1.00 91.88 326 ARG A N 1
ATOM 2528 C CA . ARG A 1 326 ? 3.610 -24.002 -15.495 1.00 91.88 326 ARG A CA 1
ATOM 2529 C C . ARG A 1 326 ? 3.799 -22.938 -14.425 1.00 91.88 326 ARG A C 1
ATOM 2531 O O . ARG A 1 326 ? 2.975 -22.038 -14.304 1.00 91.88 326 ARG A O 1
ATOM 2538 N N . TRP A 1 327 ? 4.913 -23.013 -13.707 1.00 93.94 327 TRP A N 1
ATOM 2539 C CA . TRP A 1 327 ? 5.213 -22.132 -12.582 1.00 93.94 327 TRP A CA 1
ATOM 2540 C C . TRP A 1 327 ? 6.379 -21.196 -12.878 1.00 93.94 327 TRP A C 1
ATOM 2542 O O . TRP A 1 327 ? 7.383 -21.620 -13.449 1.00 93.94 327 TRP A O 1
ATOM 2552 N N . ALA A 1 328 ? 6.268 -19.954 -12.414 1.00 96.06 328 ALA A N 1
ATOM 2553 C CA . ALA A 1 328 ? 7.395 -19.041 -12.253 1.00 96.06 328 ALA A CA 1
ATOM 2554 C C . ALA A 1 328 ? 7.353 -18.445 -10.842 1.00 96.06 328 ALA A C 1
ATOM 2556 O O . ALA A 1 328 ? 6.307 -17.980 -10.393 1.00 96.06 328 ALA A O 1
ATOM 2557 N N . THR A 1 329 ? 8.476 -18.504 -10.126 1.00 93.94 329 THR A N 1
ATOM 2558 C CA . THR A 1 329 ? 8.589 -18.101 -8.708 1.00 93.94 329 THR A CA 1
ATOM 2559 C C . THR A 1 329 ? 9.613 -16.983 -8.491 1.00 93.94 329 THR A C 1
ATOM 2561 O O . THR A 1 329 ? 10.038 -16.738 -7.363 1.00 93.94 329 THR A O 1
ATOM 2564 N N . ASP A 1 330 ? 10.043 -16.353 -9.582 1.00 93.62 330 ASP A N 1
ATOM 2565 C CA . ASP A 1 330 ? 10.804 -15.110 -9.617 1.00 93.62 330 ASP A CA 1
ATOM 2566 C C . ASP A 1 330 ? 9.995 -14.067 -10.402 1.00 93.62 330 ASP A C 1
ATOM 2568 O O . ASP A 1 330 ? 9.281 -14.415 -11.346 1.00 93.62 330 ASP A O 1
ATOM 2572 N N . SER A 1 331 ? 10.070 -12.793 -10.005 1.00 93.00 331 SER A N 1
ATOM 2573 C CA . SER A 1 331 ? 9.281 -11.732 -10.638 1.00 93.00 331 SER A CA 1
ATOM 2574 C C . SER A 1 331 ? 9.661 -11.489 -12.096 1.00 93.00 331 SER A C 1
ATOM 2576 O O . SER A 1 331 ? 8.762 -11.288 -12.906 1.00 93.00 331 SER A O 1
ATOM 2578 N N . LEU A 1 332 ? 10.949 -11.525 -12.459 1.00 92.25 332 LEU A N 1
ATOM 2579 C CA . LEU A 1 332 ? 11.360 -11.309 -13.849 1.00 92.25 332 LEU A CA 1
ATOM 2580 C C . LEU A 1 332 ? 10.954 -12.499 -14.715 1.00 92.25 332 LEU A C 1
ATOM 2582 O O . LEU A 1 332 ? 10.337 -12.300 -15.761 1.00 92.25 332 LEU A O 1
ATOM 2586 N N . ASP A 1 333 ? 11.199 -13.726 -14.250 1.00 93.75 333 ASP A N 1
ATOM 2587 C CA . ASP A 1 333 ? 10.763 -14.940 -14.952 1.00 93.75 333 ASP A CA 1
ATOM 2588 C C . ASP A 1 333 ? 9.245 -14.952 -15.169 1.00 93.75 333 ASP A C 1
ATOM 2590 O O . ASP A 1 333 ? 8.768 -15.304 -16.250 1.00 93.75 333 ASP A O 1
ATOM 2594 N N . ALA A 1 334 ? 8.477 -14.521 -14.162 1.00 96.06 334 ALA A N 1
ATOM 2595 C CA . ALA A 1 334 ? 7.031 -14.373 -14.257 1.00 96.06 334 ALA A CA 1
ATOM 2596 C C . ALA A 1 334 ? 6.634 -13.360 -15.342 1.00 96.06 334 ALA A C 1
ATOM 2598 O O . ALA A 1 334 ? 5.792 -13.663 -16.187 1.00 96.06 334 ALA A O 1
ATOM 2599 N N . MET A 1 335 ? 7.267 -12.185 -15.364 1.00 95.25 335 MET A N 1
ATOM 2600 C CA . MET A 1 335 ? 7.007 -11.141 -16.361 1.00 95.25 335 MET A CA 1
ATOM 2601 C C . MET A 1 335 ? 7.340 -11.604 -17.787 1.00 95.25 335 MET A C 1
ATOM 2603 O O . MET A 1 335 ? 6.516 -11.441 -18.687 1.00 95.25 335 MET A O 1
ATOM 2607 N N . PHE A 1 336 ? 8.492 -12.251 -18.000 1.00 93.56 336 PHE A N 1
ATOM 2608 C CA . PHE A 1 336 ? 8.857 -12.817 -19.305 1.00 93.56 336 PHE A CA 1
ATOM 2609 C C . PHE A 1 336 ? 7.914 -13.946 -19.735 1.00 93.56 336 PHE A C 1
ATOM 2611 O O . PHE A 1 336 ? 7.547 -14.043 -20.910 1.00 93.56 336 PHE A O 1
ATOM 2618 N N . LEU A 1 337 ? 7.497 -14.804 -18.798 1.00 95.12 337 LEU A N 1
ATOM 2619 C CA . LEU A 1 337 ? 6.541 -15.869 -19.080 1.00 95.12 337 LEU A CA 1
ATOM 2620 C C . LEU A 1 337 ? 5.177 -15.301 -19.494 1.00 95.12 337 LEU A C 1
ATOM 2622 O O . LEU A 1 337 ? 4.594 -15.801 -20.459 1.00 95.12 337 LEU A O 1
ATOM 2626 N N . LEU A 1 338 ? 4.688 -14.263 -18.809 1.00 95.62 338 LEU A N 1
ATOM 2627 C CA . LEU A 1 338 ? 3.444 -13.568 -19.154 1.00 95.62 338 LEU A CA 1
ATOM 2628 C C . LEU A 1 338 ? 3.531 -12.922 -20.537 1.00 95.62 338 LEU A C 1
ATOM 2630 O O . LEU A 1 338 ? 2.635 -13.127 -21.356 1.00 95.62 338 LEU A O 1
ATOM 2634 N N . GLU A 1 339 ? 4.624 -12.213 -20.827 1.00 93.38 339 GLU A N 1
ATOM 2635 C CA . GLU A 1 339 ? 4.829 -11.569 -22.127 1.00 93.38 339 GLU A CA 1
ATOM 2636 C C . GLU A 1 339 ? 4.799 -12.581 -23.276 1.00 93.38 339 GLU A C 1
ATOM 2638 O O . GLU A 1 339 ? 4.088 -12.387 -24.261 1.00 93.38 339 GLU A O 1
ATOM 2643 N N . ARG A 1 340 ? 5.511 -13.703 -23.120 1.00 93.00 340 ARG A N 1
ATOM 2644 C CA . ARG A 1 340 ? 5.565 -14.767 -24.130 1.00 93.00 340 ARG A CA 1
ATOM 2645 C C . ARG A 1 340 ? 4.232 -15.498 -24.299 1.00 93.00 340 ARG A C 1
ATOM 2647 O O . ARG A 1 340 ? 3.920 -15.943 -25.398 1.00 93.00 340 ARG A O 1
ATOM 2654 N N . THR A 1 341 ? 3.487 -15.699 -23.213 1.00 94.94 341 THR A N 1
ATOM 2655 C CA . THR A 1 341 ? 2.259 -16.516 -23.230 1.00 94.94 341 THR A CA 1
ATOM 2656 C C . THR A 1 341 ? 1.048 -15.735 -23.733 1.00 94.94 341 THR A C 1
ATOM 2658 O O . THR A 1 341 ? 0.155 -16.324 -24.342 1.00 94.94 341 THR A O 1
ATOM 2661 N N . PHE A 1 342 ? 1.028 -14.422 -23.506 1.00 93.50 342 PHE A N 1
ATOM 2662 C CA . PHE A 1 342 ? -0.043 -13.521 -23.926 1.00 93.50 342 PHE A CA 1
ATOM 2663 C C . PHE A 1 342 ? 0.522 -12.423 -24.837 1.00 93.50 342 PHE A C 1
ATOM 2665 O O . PHE A 1 342 ? 0.568 -11.262 -24.432 1.00 93.50 342 PHE A O 1
ATOM 2672 N N . PRO A 1 343 ? 1.014 -12.748 -26.045 1.00 90.44 343 PRO A N 1
ATOM 2673 C CA . PRO A 1 343 ? 1.580 -11.741 -26.935 1.00 90.44 343 PRO A CA 1
ATOM 2674 C C . PRO A 1 343 ? 0.528 -10.678 -27.278 1.00 90.44 343 PRO A C 1
ATOM 2676 O O . PRO A 1 343 ? -0.610 -11.004 -27.605 1.00 90.44 343 PRO A O 1
ATOM 2679 N N . ASN A 1 344 ? 0.922 -9.407 -27.201 1.00 87.94 344 ASN A N 1
ATOM 2680 C CA . ASN A 1 344 ? 0.106 -8.278 -27.638 1.00 87.94 344 ASN A CA 1
ATOM 2681 C C . ASN A 1 344 ? 1.000 -7.325 -28.449 1.00 87.94 344 ASN A C 1
ATOM 2683 O O . ASN A 1 344 ? 1.718 -6.529 -27.844 1.00 87.94 344 ASN A O 1
ATOM 2687 N N . PRO A 1 345 ? 1.007 -7.433 -29.791 1.00 84.75 345 PRO A N 1
ATOM 2688 C CA . PRO A 1 345 ? 1.861 -6.609 -30.646 1.00 84.75 345 PRO A CA 1
ATOM 2689 C C . PRO A 1 345 ? 1.580 -5.105 -30.552 1.00 84.75 345 PRO A C 1
ATOM 2691 O O . PRO A 1 345 ? 2.490 -4.317 -30.775 1.00 84.75 345 PRO A O 1
ATOM 2694 N N . GLU A 1 346 ? 0.353 -4.711 -30.201 1.00 84.00 346 GLU A N 1
ATOM 2695 C CA . GLU A 1 346 ? -0.037 -3.302 -30.035 1.00 84.00 346 GLU A CA 1
ATOM 2696 C C . GLU A 1 346 ? 0.467 -2.713 -28.713 1.00 84.00 346 GLU A C 1
ATOM 2698 O O . GLU A 1 346 ? 0.544 -1.498 -28.559 1.00 84.00 346 GLU A O 1
ATOM 2703 N N . ARG A 1 347 ? 0.804 -3.572 -27.742 1.00 87.62 347 ARG A N 1
ATOM 2704 C CA . ARG A 1 347 ? 1.237 -3.161 -26.404 1.00 87.62 347 ARG A CA 1
ATOM 2705 C C . ARG A 1 347 ? 2.348 -4.066 -25.854 1.00 87.62 347 ARG A C 1
ATOM 2707 O O . ARG A 1 347 ? 2.121 -4.795 -24.879 1.00 87.62 347 ARG A O 1
ATOM 2714 N N . PRO A 1 348 ? 3.536 -4.082 -26.485 1.00 90.69 348 PRO A N 1
ATOM 2715 C CA . PRO A 1 348 ? 4.650 -4.906 -26.037 1.00 90.69 348 PRO A CA 1
ATOM 2716 C C . PRO A 1 348 ? 5.211 -4.353 -24.725 1.00 90.69 348 PRO A C 1
ATOM 2718 O O . PRO A 1 348 ? 5.719 -3.236 -24.667 1.00 90.69 348 PRO A O 1
ATOM 2721 N N . MET A 1 349 ? 5.157 -5.140 -23.652 1.00 92.50 349 MET A N 1
ATOM 2722 C CA . MET A 1 349 ? 5.690 -4.700 -22.356 1.00 92.50 349 MET A CA 1
ATOM 2723 C C . MET A 1 349 ? 7.205 -4.882 -22.284 1.00 92.50 349 MET A C 1
ATOM 2725 O O . MET A 1 349 ? 7.876 -4.219 -21.493 1.00 92.50 349 MET A O 1
ATOM 2729 N N . ILE A 1 350 ? 7.748 -5.787 -23.100 1.00 89.75 350 ILE A N 1
ATOM 2730 C CA . ILE A 1 350 ? 9.174 -6.089 -23.167 1.00 89.75 350 ILE A CA 1
ATOM 2731 C C . ILE A 1 350 ? 9.656 -5.779 -24.587 1.00 89.75 350 ILE A C 1
ATOM 2733 O O . ILE A 1 350 ? 9.164 -6.393 -25.536 1.00 89.75 350 ILE A O 1
ATOM 2737 N N . PRO A 1 351 ? 10.625 -4.863 -24.763 1.00 85.75 351 PRO A N 1
ATOM 2738 C CA . PRO A 1 351 ? 11.152 -4.546 -26.084 1.00 85.75 351 PRO A CA 1
ATOM 2739 C C . PRO A 1 351 ? 11.691 -5.797 -26.793 1.00 85.75 351 PRO A C 1
ATOM 2741 O O . PRO A 1 351 ? 12.483 -6.554 -26.225 1.00 85.75 351 PRO A O 1
ATOM 2744 N N . GLY A 1 352 ? 11.264 -6.004 -28.044 1.00 79.44 352 GLY A N 1
ATOM 2745 C CA . GLY A 1 352 ? 11.727 -7.103 -28.898 1.00 79.44 352 GLY A CA 1
ATOM 2746 C C . GLY A 1 352 ? 13.198 -6.973 -29.317 1.00 79.44 352 GLY A C 1
ATOM 2747 O O . GLY A 1 352 ? 13.951 -6.168 -28.780 1.00 79.44 352 GLY A O 1
ATOM 2748 N N . PHE A 1 353 ? 13.645 -7.754 -30.304 1.00 66.12 353 PHE A N 1
ATOM 2749 C CA . PHE A 1 353 ? 15.023 -7.687 -30.818 1.00 66.12 353 PHE A CA 1
ATOM 2750 C C . PHE A 1 353 ? 15.253 -6.409 -31.651 1.00 66.12 353 PHE A C 1
ATOM 2752 O O . PHE A 1 353 ? 15.234 -6.436 -32.876 1.00 66.12 353 PHE A O 1
ATOM 2759 N N . SER A 1 354 ? 15.439 -5.274 -30.978 1.00 76.06 354 SER A N 1
ATOM 2760 C CA . SER A 1 354 ? 15.695 -3.960 -31.579 1.00 76.06 354 SER A CA 1
ATOM 2761 C C . SER A 1 354 ? 16.717 -3.166 -30.754 1.00 76.06 354 SER A C 1
ATOM 2763 O O . SER A 1 354 ? 17.096 -3.576 -29.654 1.00 76.06 354 SER A O 1
ATOM 2765 N N . ARG A 1 355 ? 17.143 -1.990 -31.245 1.00 81.31 355 ARG A N 1
ATOM 2766 C CA . ARG A 1 355 ? 17.987 -1.050 -30.473 1.00 81.31 355 ARG A CA 1
ATOM 2767 C C . ARG A 1 355 ? 17.370 -0.682 -29.115 1.00 81.31 355 ARG A C 1
ATOM 2769 O O . ARG A 1 355 ? 18.101 -0.427 -28.162 1.00 81.31 355 ARG A O 1
ATOM 2776 N N . LEU A 1 356 ? 16.041 -0.731 -29.000 1.00 89.31 356 LEU A N 1
ATOM 2777 C CA . LEU A 1 356 ? 15.331 -0.472 -27.745 1.00 89.31 356 LEU A CA 1
ATOM 2778 C C . LEU A 1 356 ? 15.631 -1.523 -26.672 1.00 89.31 356 LEU A C 1
ATOM 2780 O O . LEU A 1 356 ? 15.597 -1.199 -25.491 1.00 89.31 356 LEU A O 1
ATOM 2784 N N . ARG A 1 357 ? 15.976 -2.761 -27.050 1.00 89.50 357 ARG A N 1
ATOM 2785 C CA . ARG A 1 357 ? 16.386 -3.788 -26.084 1.00 89.50 357 ARG A CA 1
ATOM 2786 C C . ARG A 1 357 ? 17.732 -3.477 -25.447 1.00 89.50 357 ARG A C 1
ATOM 2788 O O . ARG A 1 357 ? 17.861 -3.642 -24.241 1.00 89.50 357 ARG A O 1
ATOM 2795 N N . GLY A 1 358 ? 18.707 -3.018 -26.236 1.00 92.31 358 GLY A N 1
ATOM 2796 C CA . GLY A 1 358 ? 19.996 -2.563 -25.705 1.00 92.31 358 GLY A CA 1
ATOM 2797 C C . GLY A 1 358 ? 19.792 -1.432 -24.701 1.00 92.31 358 GLY A C 1
ATOM 2798 O O . GLY A 1 358 ? 20.226 -1.531 -23.558 1.00 92.31 358 GLY A O 1
ATOM 2799 N N . ARG A 1 359 ? 18.979 -0.438 -25.080 1.00 94.00 359 ARG A N 1
ATOM 2800 C CA . ARG A 1 359 ? 18.620 0.666 -24.186 1.00 94.00 359 ARG A CA 1
ATOM 2801 C C . ARG A 1 359 ? 17.901 0.203 -22.914 1.00 94.00 359 ARG A C 1
ATOM 2803 O O . ARG A 1 359 ? 18.193 0.702 -21.835 1.00 94.00 359 ARG A O 1
ATOM 2810 N N . ALA A 1 360 ? 16.977 -0.750 -23.016 1.00 94.62 360 ALA A N 1
ATOM 2811 C CA . ALA A 1 360 ? 16.287 -1.297 -21.851 1.00 94.62 360 ALA A CA 1
ATOM 2812 C C . ALA A 1 360 ? 17.252 -1.984 -20.870 1.00 94.62 360 ALA A C 1
ATOM 2814 O O . ALA A 1 360 ? 17.077 -1.857 -19.662 1.00 94.62 360 ALA A O 1
ATOM 2815 N N . ILE A 1 361 ? 18.276 -2.680 -21.374 1.00 93.69 361 ILE A N 1
ATOM 2816 C CA . ILE A 1 361 ? 19.308 -3.311 -20.540 1.00 93.69 361 ILE A CA 1
ATOM 2817 C C . ILE A 1 361 ? 20.126 -2.246 -19.803 1.00 93.69 361 ILE A C 1
ATOM 2819 O O . ILE A 1 361 ? 20.227 -2.331 -18.582 1.00 93.69 361 ILE A O 1
ATOM 2823 N N . GLU A 1 362 ? 20.618 -1.221 -20.509 1.00 95.75 362 GLU A N 1
ATOM 2824 C CA . GLU A 1 362 ? 21.349 -0.091 -19.904 1.00 95.75 362 GLU A CA 1
ATOM 2825 C C . GLU A 1 362 ? 20.537 0.573 -18.781 1.00 95.75 362 GLU A C 1
ATOM 2827 O O . GLU A 1 362 ? 21.047 0.857 -17.700 1.00 95.75 362 GLU A O 1
ATOM 2832 N N . LEU A 1 363 ? 19.240 0.793 -19.016 1.00 97.06 363 LEU A N 1
ATOM 2833 C CA . LEU A 1 363 ? 18.343 1.385 -18.025 1.00 97.06 363 LEU A CA 1
ATOM 2834 C C . LEU A 1 363 ? 18.147 0.460 -16.814 1.00 97.06 363 LEU A C 1
ATOM 2836 O O . LEU A 1 363 ? 18.189 0.912 -15.677 1.00 97.06 363 LEU A O 1
ATOM 2840 N N . LEU A 1 364 ? 17.986 -0.849 -17.010 1.00 95.19 364 LEU A N 1
ATOM 2841 C CA . LEU A 1 364 ? 17.879 -1.800 -15.895 1.00 95.19 364 LEU A CA 1
ATOM 2842 C C . LEU A 1 364 ? 19.203 -1.979 -15.125 1.00 95.19 364 LEU A C 1
ATOM 2844 O O . LEU A 1 364 ? 19.203 -2.386 -13.963 1.00 95.19 364 LEU A O 1
ATOM 2848 N N . GLU A 1 365 ? 20.351 -1.707 -15.742 1.00 96.38 365 GLU A N 1
ATOM 2849 C CA . GLU A 1 365 ? 21.639 -1.604 -15.046 1.00 96.38 365 GLU A CA 1
ATOM 2850 C C . GLU A 1 365 ? 21.715 -0.328 -14.205 1.00 96.38 365 GLU A C 1
ATOM 2852 O O . GLU A 1 365 ? 22.054 -0.403 -13.022 1.00 96.38 365 GLU A O 1
ATOM 2857 N N . LEU A 1 366 ? 21.290 0.812 -14.758 1.00 97.69 366 LEU A N 1
ATOM 2858 C CA . LEU A 1 366 ? 21.182 2.065 -14.011 1.00 97.69 366 LEU A CA 1
ATOM 2859 C C . LEU A 1 366 ? 20.220 1.936 -12.817 1.00 97.69 366 LEU A C 1
ATOM 2861 O O . LEU A 1 366 ? 20.533 2.408 -11.727 1.00 97.69 366 LEU A O 1
ATOM 2865 N N . GLN A 1 367 ? 19.093 1.238 -12.971 1.00 97.25 367 GLN A N 1
ATOM 2866 C CA . GLN A 1 367 ? 18.159 0.958 -11.874 1.00 97.25 367 GLN A CA 1
ATOM 2867 C C . GLN A 1 367 ? 18.853 0.263 -10.692 1.00 97.25 367 GLN A C 1
ATOM 2869 O O . GLN A 1 367 ? 18.646 0.640 -9.537 1.00 97.25 367 GLN A O 1
ATOM 2874 N N . ARG A 1 368 ? 19.722 -0.715 -10.978 1.00 95.62 368 ARG A N 1
ATOM 2875 C CA . ARG A 1 368 ? 20.499 -1.440 -9.962 1.00 95.62 368 ARG A CA 1
ATOM 2876 C C . ARG A 1 368 ? 21.578 -0.565 -9.325 1.00 95.62 368 ARG A C 1
ATOM 2878 O O . ARG A 1 368 ? 21.811 -0.679 -8.120 1.00 95.62 368 ARG A O 1
ATOM 2885 N N . ALA A 1 369 ? 22.200 0.325 -10.098 1.00 96.25 369 ALA A N 1
ATOM 2886 C CA . ALA A 1 369 ? 23.160 1.296 -9.578 1.00 96.25 369 ALA A CA 1
ATOM 2887 C C . ALA A 1 369 ? 22.487 2.284 -8.609 1.00 96.25 369 ALA A C 1
ATOM 2889 O O . ALA A 1 369 ? 22.977 2.486 -7.500 1.00 96.25 369 ALA A O 1
ATOM 2890 N N . VAL A 1 370 ? 21.317 2.816 -8.976 1.00 97.56 370 VAL A N 1
ATOM 2891 C CA . VAL A 1 370 ? 20.518 3.715 -8.126 1.00 97.56 370 VAL A CA 1
ATOM 2892 C C . VAL A 1 370 ? 20.064 3.010 -6.851 1.00 97.56 370 VAL A C 1
ATOM 2894 O O . VAL A 1 370 ? 20.206 3.565 -5.765 1.00 97.56 370 VAL A O 1
ATOM 2897 N N . HIS A 1 371 ? 19.568 1.771 -6.956 1.00 95.94 371 HIS A N 1
ATOM 2898 C CA . HIS A 1 371 ? 19.218 0.956 -5.787 1.00 95.94 371 HIS A CA 1
ATOM 2899 C C . HIS A 1 371 ? 20.415 0.758 -4.847 1.00 95.94 371 HIS A C 1
ATOM 2901 O O . HIS A 1 371 ? 20.280 0.943 -3.640 1.00 95.94 371 HIS A O 1
ATOM 2907 N N . SER A 1 372 ? 21.600 0.472 -5.392 1.00 94.94 372 SER A N 1
ATOM 2908 C CA . SER A 1 372 ? 22.825 0.306 -4.598 1.00 94.94 372 SER A CA 1
ATOM 2909 C C . SER A 1 372 ? 23.252 1.605 -3.906 1.00 94.94 372 SER A C 1
ATOM 2911 O O . SER A 1 372 ? 23.580 1.588 -2.718 1.00 94.94 372 SER A O 1
ATOM 2913 N N . ALA A 1 373 ? 23.209 2.737 -4.616 1.00 95.69 373 ALA A N 1
ATOM 2914 C CA . ALA A 1 373 ? 23.518 4.049 -4.052 1.00 95.69 373 ALA A CA 1
ATOM 2915 C C . ALA A 1 373 ? 22.527 4.429 -2.941 1.00 95.69 373 ALA A C 1
ATOM 2917 O O . ALA A 1 373 ? 22.939 4.845 -1.860 1.00 95.69 373 ALA A O 1
ATOM 2918 N N . TRP A 1 374 ? 21.232 4.181 -3.157 1.00 95.56 374 TRP A N 1
ATOM 2919 C CA . TRP A 1 374 ? 20.193 4.357 -2.145 1.00 95.56 374 TRP A CA 1
ATOM 2920 C C . TRP A 1 374 ? 20.434 3.489 -0.905 1.00 95.56 374 TRP A C 1
ATOM 2922 O O . TRP A 1 374 ? 20.357 3.993 0.214 1.00 95.56 374 TRP A O 1
ATOM 2932 N N . CYS A 1 375 ? 20.785 2.208 -1.070 1.00 93.56 375 CYS A N 1
ATOM 2933 C CA . CYS A 1 375 ? 21.093 1.343 0.067 1.00 93.56 375 CYS A CA 1
ATOM 2934 C C . CYS A 1 375 ? 22.299 1.853 0.873 1.00 93.56 375 CYS A C 1
ATOM 2936 O O . CYS A 1 375 ? 22.263 1.843 2.105 1.00 93.56 375 CYS A O 1
ATOM 2938 N N . ASN A 1 376 ? 23.349 2.325 0.193 1.00 91.56 376 ASN A N 1
ATOM 2939 C CA . ASN A 1 376 ? 24.511 2.922 0.851 1.00 91.56 376 ASN A CA 1
ATOM 2940 C C . ASN A 1 376 ? 24.153 4.218 1.585 1.00 91.56 376 ASN A C 1
ATOM 2942 O O . ASN A 1 376 ? 24.632 4.431 2.693 1.00 91.56 376 ASN A O 1
ATOM 2946 N N . TYR A 1 377 ? 23.300 5.053 0.996 1.00 90.88 377 TYR A N 1
ATOM 2947 C CA . TYR A 1 377 ? 22.852 6.303 1.597 1.00 90.88 377 TYR A CA 1
ATOM 2948 C C . TYR A 1 377 ? 21.960 6.087 2.825 1.00 90.88 377 TYR A C 1
ATOM 2950 O O . TYR A 1 377 ? 22.120 6.767 3.839 1.00 90.88 377 TYR A O 1
ATOM 2958 N N . LEU A 1 378 ? 21.026 5.136 2.749 1.00 90.06 378 LEU A N 1
ATOM 2959 C CA . LEU A 1 378 ? 19.982 4.973 3.754 1.00 90.06 378 LEU A CA 1
ATOM 2960 C C . LEU A 1 378 ? 20.391 4.081 4.932 1.00 90.06 378 LEU A C 1
ATOM 2962 O O . LEU A 1 378 ? 19.995 4.366 6.058 1.00 90.06 378 LEU A O 1
ATOM 2966 N N . PHE A 1 379 ? 21.152 3.009 4.695 1.00 88.44 379 PHE A N 1
ATOM 2967 C CA . PHE A 1 379 ? 21.401 1.967 5.705 1.00 88.44 379 PHE A CA 1
ATOM 2968 C C . PHE A 1 379 ? 22.836 1.939 6.244 1.00 88.44 379 PHE A C 1
ATOM 2970 O O . PHE A 1 379 ? 23.131 1.144 7.135 1.00 88.44 379 PHE A O 1
ATOM 2977 N N . ARG A 1 380 ? 23.743 2.785 5.740 1.00 82.75 380 ARG A N 1
ATOM 2978 C CA . ARG A 1 380 ? 25.090 2.932 6.314 1.00 82.75 380 ARG A CA 1
ATOM 2979 C C . ARG A 1 380 ? 25.171 4.185 7.174 1.00 82.75 380 ARG A C 1
ATOM 2981 O O . ARG A 1 380 ? 24.600 5.218 6.834 1.00 82.75 380 ARG A O 1
ATOM 2988 N N . ALA A 1 381 ? 25.894 4.080 8.286 1.00 72.69 381 ALA A N 1
ATOM 2989 C CA . ALA A 1 381 ? 26.178 5.226 9.136 1.00 72.69 381 ALA A CA 1
ATOM 2990 C C . ALA A 1 381 ? 27.026 6.251 8.368 1.00 72.69 381 ALA A C 1
ATOM 2992 O O . ALA A 1 381 ? 27.971 5.886 7.663 1.00 72.69 381 ALA A O 1
ATOM 2993 N N . GLU A 1 382 ? 26.682 7.528 8.508 1.00 67.62 382 GLU A N 1
ATOM 2994 C CA . GLU A 1 382 ? 27.449 8.634 7.937 1.00 67.62 382 GLU A CA 1
ATOM 2995 C C . GLU A 1 382 ? 28.820 8.688 8.636 1.00 67.62 382 GLU A C 1
ATOM 2997 O O . GLU A 1 382 ? 28.902 8.929 9.839 1.00 67.62 382 GLU A O 1
ATOM 3002 N N . MET A 1 383 ? 29.904 8.416 7.900 1.00 64.38 383 MET A N 1
ATOM 3003 C CA . MET A 1 383 ? 31.272 8.593 8.398 1.00 64.38 383 MET A CA 1
ATOM 3004 C C . MET A 1 383 ? 31.823 9.910 7.859 1.00 64.38 383 MET A C 1
ATOM 3006 O O . MET A 1 383 ? 31.998 10.050 6.651 1.00 64.38 383 MET A O 1
ATOM 3010 N N . SER A 1 384 ? 32.133 10.849 8.750 1.00 55.53 384 SER A N 1
ATOM 3011 C CA . SER A 1 384 ? 32.351 12.273 8.452 1.00 55.53 384 SER A CA 1
ATOM 3012 C C . SER A 1 384 ? 33.514 12.637 7.509 1.00 55.53 384 SER A C 1
ATOM 3014 O O . SER A 1 384 ? 33.735 13.824 7.303 1.00 55.53 384 SER A O 1
ATOM 3016 N N . PHE A 1 385 ? 34.285 11.687 6.959 1.00 53.81 385 PHE A N 1
ATOM 3017 C CA . PHE A 1 385 ? 35.581 12.011 6.336 1.00 53.81 385 PHE A CA 1
ATOM 3018 C C . PHE A 1 385 ? 35.963 11.263 5.050 1.00 53.81 385 PHE A C 1
ATOM 3020 O O . PHE A 1 385 ? 37.033 11.549 4.521 1.00 53.81 385 PHE A O 1
ATOM 3027 N N . VAL A 1 386 ? 35.182 10.295 4.548 1.00 54.19 386 VAL A N 1
ATOM 3028 C CA . VAL A 1 386 ? 35.703 9.401 3.481 1.00 54.19 386 VAL A CA 1
ATOM 3029 C C . VAL A 1 386 ? 34.757 9.178 2.300 1.00 54.19 386 VAL A C 1
ATOM 3031 O O . VAL A 1 386 ? 35.240 8.876 1.220 1.00 54.19 386 VAL A O 1
ATOM 3034 N N . ASN A 1 387 ? 33.445 9.365 2.446 1.00 56.03 387 ASN A N 1
ATOM 3035 C CA . ASN A 1 387 ? 32.494 9.316 1.331 1.00 56.03 387 ASN A CA 1
ATOM 3036 C C . ASN A 1 387 ? 31.294 10.205 1.651 1.00 56.03 387 ASN A C 1
ATOM 3038 O O . ASN A 1 387 ? 30.873 10.262 2.808 1.00 56.03 387 ASN A O 1
ATOM 3042 N N . GLU A 1 388 ? 30.685 10.797 0.625 1.00 82.12 388 GLU A N 1
ATOM 3043 C CA . GLU A 1 388 ? 29.376 11.442 0.737 1.00 82.12 388 GLU A CA 1
ATOM 3044 C C . GLU A 1 388 ? 28.320 10.583 0.017 1.00 82.12 388 GLU A C 1
ATOM 3046 O O . GLU A 1 388 ? 27.954 10.888 -1.116 1.00 82.12 388 GLU A O 1
ATOM 3051 N N . PRO A 1 389 ? 27.783 9.510 0.647 1.00 87.12 389 PRO A N 1
ATOM 3052 C CA . PRO A 1 389 ? 26.728 8.682 0.052 1.00 87.12 389 PRO A CA 1
ATOM 3053 C C . PRO A 1 389 ? 25.526 9.477 -0.474 1.00 87.12 389 PRO A C 1
ATOM 3055 O O . PRO A 1 389 ? 24.845 9.028 -1.391 1.00 87.12 389 PRO A O 1
ATOM 3058 N N . ALA A 1 390 ? 25.267 10.657 0.102 1.00 87.38 390 ALA A N 1
ATOM 3059 C CA . ALA A 1 390 ? 24.260 11.595 -0.379 1.00 87.38 390 ALA A CA 1
ATOM 3060 C C . ALA A 1 390 ? 24.568 12.113 -1.795 1.00 87.38 390 ALA A C 1
ATOM 3062 O O . ALA A 1 390 ? 23.667 12.163 -2.628 1.00 87.38 390 ALA A O 1
ATOM 3063 N N . VAL A 1 391 ? 25.830 12.458 -2.079 1.00 89.81 391 VAL A N 1
ATOM 3064 C CA . VAL A 1 391 ? 26.286 12.930 -3.396 1.00 89.81 391 VAL A CA 1
ATOM 3065 C C . VAL A 1 391 ? 26.222 11.805 -4.418 1.00 89.81 391 VAL A C 1
ATOM 3067 O O . VAL A 1 391 ? 25.671 12.010 -5.495 1.00 89.81 391 VAL A O 1
ATOM 3070 N N . ASP A 1 392 ? 26.697 10.606 -4.073 1.00 92.25 392 ASP A N 1
ATOM 3071 C CA . ASP A 1 392 ? 26.630 9.444 -4.971 1.00 92.25 392 ASP A CA 1
ATOM 3072 C C . ASP A 1 392 ? 25.180 9.098 -5.331 1.00 92.25 392 ASP A C 1
ATOM 3074 O O . ASP A 1 392 ? 24.848 8.826 -6.488 1.00 92.25 392 ASP A O 1
ATOM 3078 N N . PHE A 1 393 ? 24.291 9.138 -4.336 1.00 95.19 393 PHE A N 1
ATOM 3079 C CA . PHE A 1 393 ? 22.872 8.891 -4.536 1.00 95.19 393 PHE A CA 1
ATOM 3080 C C . PHE A 1 393 ? 22.205 9.991 -5.376 1.00 95.19 393 PHE A C 1
ATOM 3082 O O . PHE A 1 393 ? 21.489 9.673 -6.329 1.00 95.19 393 PHE A O 1
ATOM 3089 N N . ALA A 1 394 ? 22.490 11.268 -5.104 1.00 95.50 394 ALA A N 1
ATOM 3090 C CA . ALA A 1 394 ? 22.003 12.388 -5.908 1.00 95.50 394 ALA A CA 1
ATOM 3091 C C . ALA A 1 394 ? 22.511 12.324 -7.360 1.00 95.50 394 ALA A C 1
ATOM 3093 O O . ALA A 1 394 ? 21.743 12.554 -8.294 1.00 95.50 394 ALA A O 1
ATOM 3094 N N . ALA A 1 395 ? 23.775 11.948 -7.574 1.00 96.75 395 ALA A N 1
ATOM 3095 C CA . ALA A 1 395 ? 24.351 11.761 -8.902 1.00 96.75 395 ALA A CA 1
ATOM 3096 C C . ALA A 1 395 ? 23.661 10.618 -9.663 1.00 96.75 395 ALA A C 1
ATOM 3098 O O . ALA A 1 395 ? 23.339 10.765 -10.845 1.00 96.75 395 ALA A O 1
ATOM 3099 N N . ALA A 1 396 ? 23.371 9.499 -8.990 1.00 97.94 396 ALA A N 1
ATOM 3100 C CA . ALA A 1 396 ? 22.622 8.393 -9.580 1.00 97.94 396 ALA A CA 1
ATOM 3101 C C . ALA A 1 396 ? 21.189 8.812 -9.970 1.00 97.94 396 ALA A C 1
ATOM 3103 O O . ALA A 1 396 ? 20.738 8.493 -11.071 1.00 97.94 396 ALA A O 1
ATOM 3104 N N . LEU A 1 397 ? 20.490 9.578 -9.123 1.00 98.38 397 LEU A N 1
ATOM 3105 C CA . LEU A 1 397 ? 19.185 10.167 -9.460 1.00 98.38 397 LEU A CA 1
ATOM 3106 C C . LEU A 1 397 ? 19.281 11.146 -10.641 1.00 98.38 397 LEU A C 1
ATOM 3108 O O . LEU A 1 397 ? 18.426 11.120 -11.526 1.00 98.38 397 LEU A O 1
ATOM 3112 N N . GLY A 1 398 ? 20.349 11.944 -10.720 1.00 98.31 398 GLY A N 1
ATOM 3113 C CA . GLY A 1 398 ? 20.614 12.838 -11.852 1.00 98.31 398 GLY A CA 1
ATOM 3114 C C . GLY A 1 398 ? 20.753 12.095 -13.187 1.00 98.31 398 GLY A C 1
ATOM 3115 O O . GLY A 1 398 ? 20.246 12.555 -14.213 1.00 98.31 398 GLY A O 1
ATOM 3116 N N . GLN A 1 399 ? 21.357 10.903 -13.183 1.00 98.38 399 GLN A N 1
ATOM 3117 C CA . GLN A 1 399 ? 21.412 10.041 -14.371 1.00 98.38 399 GLN A CA 1
ATOM 3118 C C . GLN A 1 399 ? 20.026 9.514 -14.768 1.00 98.38 399 GLN A C 1
ATOM 3120 O O . GLN A 1 399 ? 19.714 9.446 -15.959 1.00 98.38 399 GLN A O 1
ATOM 3125 N N . VAL A 1 400 ? 19.172 9.177 -13.793 1.00 98.31 400 VAL A N 1
ATOM 3126 C CA . VAL A 1 400 ? 17.776 8.780 -14.055 1.00 98.31 400 VAL A CA 1
ATOM 3127 C C . VAL A 1 400 ? 16.985 9.937 -14.654 1.00 98.31 400 VAL A C 1
ATOM 3129 O O . VAL A 1 400 ? 16.307 9.745 -15.661 1.00 98.31 400 VAL A O 1
ATOM 3132 N N . GLN A 1 401 ? 17.113 11.139 -14.089 1.00 97.50 401 GLN A N 1
ATOM 3133 C CA . GLN A 1 401 ? 16.486 12.344 -14.627 1.00 97.50 401 GLN A CA 1
ATOM 3134 C C . GLN A 1 401 ? 16.917 12.599 -16.075 1.00 97.50 401 GLN A C 1
ATOM 3136 O O . GLN A 1 401 ? 16.065 12.724 -16.948 1.00 97.50 401 GLN A O 1
ATOM 3141 N N . THR A 1 402 ? 18.222 12.553 -16.351 1.00 97.94 402 THR A N 1
ATOM 3142 C CA . THR A 1 402 ? 18.758 12.714 -17.713 1.00 97.94 402 THR A CA 1
ATOM 3143 C C . THR A 1 402 ? 18.170 11.677 -18.676 1.00 97.94 402 THR A C 1
ATOM 3145 O O . THR A 1 402 ? 17.866 11.981 -19.829 1.00 97.94 402 THR A O 1
ATOM 3148 N N . ALA A 1 403 ? 17.979 10.435 -18.218 1.00 97.31 403 ALA A N 1
ATOM 3149 C CA . ALA A 1 403 ? 17.365 9.390 -19.030 1.00 97.31 403 ALA A CA 1
ATOM 3150 C C . ALA A 1 403 ? 15.878 9.657 -19.334 1.00 97.31 403 ALA A C 1
ATOM 3152 O O . ALA A 1 403 ? 15.453 9.357 -20.449 1.00 97.31 403 ALA A O 1
ATOM 3153 N N . LEU A 1 404 ? 15.122 10.218 -18.382 1.00 97.31 404 LEU A N 1
ATOM 3154 C CA . LEU A 1 404 ? 13.705 10.598 -18.524 1.00 97.31 404 LEU A CA 1
ATOM 3155 C C . LEU A 1 404 ? 13.490 11.903 -19.307 1.00 97.31 404 LEU A C 1
ATOM 3157 O O . LEU A 1 404 ? 12.396 12.158 -19.798 1.00 97.31 404 LEU A O 1
ATOM 3161 N N . GLU A 1 405 ? 14.503 12.761 -19.401 1.00 95.38 405 GLU A N 1
ATOM 3162 C CA . GLU A 1 405 ? 14.440 14.044 -20.120 1.00 95.38 405 GLU A CA 1
ATOM 3163 C C . GLU A 1 405 ? 14.883 13.943 -21.581 1.00 95.38 405 GLU A C 1
ATOM 3165 O O . GLU A 1 405 ? 14.808 14.919 -22.324 1.00 95.38 405 GLU A O 1
ATOM 3170 N N . ARG A 1 406 ? 15.310 12.753 -22.019 1.00 92.62 406 ARG A N 1
ATOM 3171 C CA . ARG A 1 406 ? 15.713 12.509 -23.408 1.00 92.62 406 ARG A CA 1
ATOM 3172 C C . ARG A 1 406 ? 14.580 12.759 -24.410 1.00 92.62 406 ARG A C 1
ATOM 3174 O O . ARG A 1 406 ? 14.865 13.126 -25.546 1.00 92.62 406 ARG A O 1
ATOM 3181 N N . ASP A 1 407 ? 13.340 12.522 -23.997 1.00 90.88 407 ASP A N 1
ATOM 3182 C CA . ASP A 1 407 ? 12.132 12.751 -24.787 1.00 90.88 407 ASP A CA 1
ATOM 3183 C C . ASP A 1 407 ? 11.121 13.529 -23.926 1.00 90.88 407 ASP A C 1
ATOM 3185 O O . ASP A 1 407 ? 10.395 12.925 -23.139 1.00 90.88 407 ASP A O 1
ATOM 3189 N N . PRO A 1 408 ? 11.114 14.873 -23.983 1.00 87.75 408 PRO A N 1
ATOM 3190 C CA . PRO A 1 408 ? 10.276 15.694 -23.106 1.00 87.75 408 PRO A CA 1
ATOM 3191 C C . PRO A 1 408 ? 8.766 15.476 -23.277 1.00 87.75 408 PRO A C 1
ATOM 3193 O O . PRO A 1 408 ? 8.017 15.714 -22.327 1.00 87.75 408 PRO A O 1
ATOM 3196 N N . ASP A 1 409 ? 8.333 15.016 -24.455 1.00 90.81 409 ASP A N 1
ATOM 3197 C CA . ASP A 1 409 ? 6.921 14.800 -24.794 1.00 90.81 409 ASP A CA 1
ATOM 3198 C C . ASP A 1 409 ? 6.411 13.420 -24.344 1.00 90.81 409 ASP A C 1
ATOM 3200 O O . ASP A 1 409 ? 5.204 13.167 -24.327 1.00 90.81 409 ASP A O 1
ATOM 3204 N N . ASN A 1 410 ? 7.317 12.529 -23.934 1.00 93.62 410 ASN A N 1
ATOM 3205 C CA . ASN A 1 410 ? 7.003 11.193 -23.456 1.00 93.62 410 ASN A CA 1
ATOM 3206 C C . ASN A 1 410 ? 7.435 11.030 -21.990 1.00 93.62 410 ASN A C 1
ATOM 3208 O O . ASN A 1 410 ? 8.618 11.138 -21.670 1.00 93.62 410 ASN A O 1
ATOM 3212 N N . PRO A 1 411 ? 6.516 10.715 -21.063 1.00 95.75 411 PRO A N 1
ATOM 3213 C CA . PRO A 1 411 ? 6.902 10.520 -19.674 1.00 95.75 411 PRO A CA 1
ATOM 3214 C C . PRO A 1 411 ? 7.692 9.224 -19.434 1.00 95.75 411 PRO A C 1
ATOM 3216 O O . PRO A 1 411 ? 8.321 9.119 -18.387 1.00 95.75 411 PRO A O 1
ATOM 3219 N N . TRP A 1 412 ? 7.648 8.237 -20.337 1.00 97.19 412 TRP A N 1
ATOM 3220 C CA . TRP A 1 412 ? 8.225 6.900 -20.145 1.00 97.19 412 TRP A CA 1
ATOM 3221 C C . TRP A 1 412 ? 9.686 6.805 -20.601 1.00 97.19 412 TRP A C 1
ATOM 3223 O O . TRP A 1 412 ? 10.127 7.508 -21.505 1.00 97.19 412 TRP A O 1
ATOM 3233 N N . PHE A 1 413 ? 10.447 5.863 -20.033 1.00 96.94 413 PHE A N 1
ATOM 3234 C CA . PHE A 1 413 ? 11.870 5.687 -20.374 1.00 96.94 413 PHE A CA 1
ATOM 3235 C C . PHE A 1 413 ? 12.136 5.283 -21.834 1.00 96.94 413 PHE A C 1
ATOM 3237 O O . PHE A 1 413 ? 13.245 5.467 -22.349 1.00 96.94 413 PHE A O 1
ATOM 3244 N N . LEU A 1 414 ? 11.161 4.638 -22.471 1.00 94.88 414 LEU A N 1
ATOM 3245 C CA . LEU A 1 414 ? 11.234 4.136 -23.840 1.00 94.88 414 LEU A CA 1
ATOM 3246 C C . LEU A 1 414 ? 10.123 4.782 -24.683 1.00 94.88 414 LEU A C 1
ATOM 3248 O O . LEU A 1 414 ? 9.088 5.137 -24.121 1.00 94.88 414 LEU A O 1
ATOM 3252 N N . PRO A 1 415 ? 10.297 4.900 -26.015 1.00 92.62 415 PRO A N 1
ATOM 3253 C CA . PRO A 1 415 ? 9.383 5.619 -26.908 1.00 92.62 415 PRO A CA 1
ATOM 3254 C C . PRO A 1 415 ? 8.107 4.812 -27.214 1.00 92.62 415 PRO A C 1
ATOM 3256 O O . PRO A 1 415 ? 7.840 4.454 -28.358 1.00 92.62 415 PRO A O 1
ATOM 3259 N N . TYR A 1 416 ? 7.353 4.472 -26.172 1.00 91.88 416 TYR A N 1
ATOM 3260 C CA . TYR A 1 416 ? 6.028 3.862 -26.232 1.00 91.88 416 TYR A CA 1
ATOM 3261 C C . TYR A 1 416 ? 5.022 4.800 -25.568 1.00 91.88 416 TYR A C 1
ATOM 3263 O O . TYR A 1 416 ? 5.374 5.533 -24.655 1.00 91.88 416 TYR A O 1
ATOM 3271 N N . GLU A 1 417 ? 3.748 4.717 -25.948 1.00 91.62 417 GLU A N 1
ATOM 3272 C CA . GLU A 1 417 ? 2.665 5.499 -25.321 1.00 91.62 417 GLU A CA 1
ATOM 3273 C C . GLU A 1 417 ? 2.262 4.975 -23.924 1.00 91.62 417 GLU A C 1
ATOM 3275 O O . GLU A 1 417 ? 1.359 5.495 -23.270 1.00 91.62 417 GLU A O 1
ATOM 3280 N N . HIS A 1 418 ? 2.909 3.911 -23.449 1.00 93.56 418 HIS A N 1
ATOM 3281 C CA . HIS A 1 418 ? 2.603 3.231 -22.196 1.00 93.56 418 HIS A CA 1
ATOM 3282 C C . HIS A 1 418 ? 3.891 2.815 -21.469 1.00 93.56 418 HIS A C 1
ATOM 3284 O O . HIS A 1 418 ? 4.917 2.604 -22.121 1.00 93.56 418 HIS A O 1
ATOM 3290 N N . PRO A 1 419 ? 3.844 2.591 -20.139 1.00 96.19 419 PRO A N 1
ATOM 3291 C CA . PRO A 1 419 ? 5.003 2.087 -19.416 1.00 96.19 419 PRO A CA 1
ATOM 3292 C C . PRO A 1 419 ? 5.390 0.694 -19.916 1.00 96.19 419 PRO A C 1
ATOM 3294 O O . PRO A 1 419 ? 4.541 -0.108 -20.321 1.00 96.19 419 PRO A O 1
ATOM 3297 N N . THR A 1 420 ? 6.680 0.392 -19.841 1.00 95.56 420 THR A N 1
ATOM 3298 C CA . THR A 1 420 ? 7.260 -0.910 -20.181 1.00 95.56 420 THR A CA 1
ATOM 3299 C C . THR A 1 420 ? 7.753 -1.631 -18.926 1.00 95.56 420 THR A C 1
ATOM 3301 O O . THR A 1 420 ? 7.632 -1.137 -17.804 1.00 95.56 420 THR A O 1
ATOM 3304 N N . ILE A 1 421 ? 8.355 -2.811 -19.095 1.00 94.56 421 ILE A N 1
ATOM 3305 C CA . ILE A 1 421 ? 9.049 -3.511 -18.010 1.00 94.56 421 ILE A CA 1
ATOM 3306 C C . ILE A 1 421 ? 10.106 -2.633 -17.332 1.00 94.56 421 ILE A C 1
ATOM 3308 O O . ILE A 1 421 ? 10.304 -2.775 -16.130 1.00 94.56 421 ILE A O 1
ATOM 3312 N N . VAL A 1 422 ? 10.752 -1.716 -18.063 1.00 96.38 422 VAL A N 1
ATOM 3313 C CA . VAL A 1 422 ? 11.738 -0.796 -17.485 1.00 96.38 422 VAL A CA 1
ATOM 3314 C C . VAL A 1 422 ? 11.053 0.113 -16.471 1.00 96.38 422 VAL A C 1
ATOM 3316 O O . VAL A 1 422 ? 11.416 0.101 -15.299 1.00 96.38 422 VAL A O 1
ATOM 3319 N N . ASP A 1 423 ? 10.005 0.820 -16.892 1.00 98.25 423 ASP A N 1
ATOM 3320 C CA . ASP A 1 423 ? 9.231 1.720 -16.036 1.00 98.25 423 ASP A CA 1
ATOM 3321 C C . ASP A 1 423 ? 8.648 0.985 -14.820 1.00 98.25 423 ASP A C 1
ATOM 3323 O O . ASP A 1 423 ? 8.754 1.466 -13.696 1.00 98.25 423 ASP A O 1
ATOM 3327 N N . ILE A 1 424 ? 8.095 -0.216 -15.022 1.00 97.69 424 ILE A N 1
ATOM 3328 C CA . ILE A 1 424 ? 7.521 -1.036 -13.945 1.00 97.69 424 ILE A CA 1
ATOM 3329 C C . ILE A 1 424 ? 8.586 -1.450 -12.917 1.00 97.69 424 ILE A C 1
ATOM 3331 O O . ILE A 1 424 ? 8.335 -1.387 -11.714 1.00 97.69 424 ILE A O 1
ATOM 3335 N N . GLN A 1 425 ? 9.778 -1.861 -13.360 1.00 95.62 425 GLN A N 1
ATOM 3336 C CA . GLN A 1 425 ? 10.872 -2.205 -12.442 1.00 95.62 425 GLN A CA 1
ATOM 3337 C C . GLN A 1 425 ? 11.360 -0.977 -11.670 1.00 95.62 425 GLN A C 1
ATOM 3339 O O . GLN A 1 425 ? 11.590 -1.054 -10.463 1.00 95.62 425 GLN A O 1
ATOM 3344 N N . TYR A 1 426 ? 11.472 0.167 -12.348 1.00 97.62 426 TYR A N 1
ATOM 3345 C CA . TYR A 1 426 ? 11.848 1.421 -11.710 1.00 97.62 426 TYR A CA 1
ATOM 3346 C C . TYR A 1 426 ? 10.817 1.868 -10.674 1.00 97.62 426 TYR A C 1
ATOM 3348 O O . TYR A 1 426 ? 11.214 2.156 -9.550 1.00 97.62 426 TYR A O 1
ATOM 3356 N N . VAL A 1 427 ? 9.519 1.913 -10.998 1.00 97.88 427 VAL A N 1
ATOM 3357 C CA . VAL A 1 427 ? 8.499 2.517 -10.115 1.00 97.88 427 VAL A CA 1
ATOM 3358 C C . VAL A 1 427 ? 8.352 1.758 -8.804 1.00 97.88 427 VAL A C 1
ATOM 3360 O O . VAL A 1 427 ? 8.316 2.375 -7.740 1.00 97.88 427 VAL A O 1
ATOM 3363 N N . CYS A 1 428 ? 8.420 0.425 -8.853 1.00 95.62 428 CYS A N 1
ATOM 3364 C CA . CYS A 1 428 ? 8.398 -0.417 -7.660 1.00 95.62 428 CYS A CA 1
ATOM 3365 C C . CYS A 1 428 ? 9.613 -0.186 -6.746 1.00 95.62 428 CYS A C 1
ATOM 3367 O O . CYS A 1 428 ? 9.548 -0.443 -5.548 1.00 95.62 428 CYS A O 1
ATOM 3369 N N . THR A 1 429 ? 10.745 0.296 -7.251 1.00 94.31 429 THR A N 1
ATOM 3370 C CA . THR A 1 429 ? 11.866 0.705 -6.389 1.00 94.31 429 THR A CA 1
ATOM 3371 C C . THR A 1 429 ? 11.764 2.177 -6.007 1.00 94.31 429 THR A C 1
ATOM 3373 O O . THR A 1 429 ? 11.984 2.524 -4.848 1.00 94.31 429 THR A O 1
ATOM 3376 N N . MET A 1 430 ? 11.386 3.036 -6.949 1.00 96.75 430 MET A N 1
ATOM 3377 C CA . MET A 1 430 ? 11.412 4.479 -6.779 1.00 96.75 430 MET A CA 1
ATOM 3378 C C . MET A 1 430 ? 10.377 4.969 -5.767 1.00 96.75 430 MET A C 1
ATOM 3380 O O . MET A 1 430 ? 10.696 5.864 -4.997 1.00 96.75 430 MET A O 1
ATOM 3384 N N . GLU A 1 431 ? 9.201 4.336 -5.658 1.00 95.69 431 GLU A N 1
ATOM 3385 C CA . GLU A 1 431 ? 8.228 4.687 -4.607 1.00 95.69 431 GLU A CA 1
ATOM 3386 C C . GLU A 1 431 ? 8.830 4.544 -3.195 1.00 95.69 431 GLU A C 1
ATOM 3388 O O . GLU A 1 431 ? 8.611 5.383 -2.324 1.00 95.69 431 GLU A O 1
ATOM 3393 N N . ARG A 1 432 ? 9.670 3.519 -2.981 1.00 95.81 432 ARG A N 1
ATOM 3394 C CA . ARG A 1 432 ? 10.364 3.272 -1.707 1.00 95.81 432 ARG A CA 1
ATOM 3395 C C . ARG A 1 432 ? 11.506 4.251 -1.505 1.00 95.81 432 ARG A C 1
ATOM 3397 O O . ARG A 1 432 ? 11.711 4.711 -0.385 1.00 95.81 432 ARG A O 1
ATOM 3404 N N . ILE A 1 433 ? 12.241 4.561 -2.571 1.00 96.25 433 ILE A N 1
ATOM 3405 C CA . ILE A 1 433 ? 13.323 5.544 -2.543 1.00 96.25 433 ILE A CA 1
ATOM 3406 C C . ILE A 1 433 ? 12.776 6.915 -2.153 1.00 96.25 433 ILE A C 1
ATOM 3408 O O . ILE A 1 433 ? 13.248 7.493 -1.182 1.00 96.25 433 ILE A O 1
ATOM 3412 N N . VAL A 1 434 ? 11.750 7.394 -2.855 1.00 95.31 434 VAL A N 1
ATOM 3413 C CA . VAL A 1 434 ? 11.110 8.689 -2.604 1.00 95.31 434 VAL A CA 1
ATOM 3414 C C . VAL A 1 434 ? 10.584 8.760 -1.170 1.00 95.31 434 VAL A C 1
ATOM 3416 O O . VAL A 1 434 ? 10.916 9.695 -0.443 1.00 95.31 434 VAL A O 1
ATOM 3419 N N . ALA A 1 435 ? 9.842 7.737 -0.732 1.00 94.00 435 ALA A N 1
ATOM 3420 C CA . ALA A 1 435 ? 9.316 7.668 0.627 1.00 94.00 435 ALA A CA 1
ATOM 3421 C C . ALA A 1 435 ? 10.424 7.718 1.688 1.00 94.00 435 ALA A C 1
ATOM 3423 O O . ALA A 1 435 ? 10.373 8.521 2.616 1.00 94.00 435 ALA A O 1
ATOM 3424 N N . SER A 1 436 ? 11.438 6.863 1.560 1.00 93.62 436 SER A N 1
ATOM 3425 C CA . SER A 1 436 ? 12.463 6.684 2.594 1.00 93.62 436 SER A CA 1
ATOM 3426 C C . SER A 1 436 ? 13.531 7.773 2.610 1.00 93.62 436 SER A C 1
ATOM 3428 O O . SER A 1 436 ? 13.993 8.138 3.691 1.00 93.62 436 SER A O 1
ATOM 3430 N N . ALA A 1 437 ? 13.896 8.330 1.453 1.00 92.38 437 ALA A N 1
ATOM 3431 C CA . ALA A 1 437 ? 14.791 9.481 1.372 1.00 92.38 437 ALA A CA 1
ATOM 3432 C C . ALA A 1 437 ? 14.154 10.699 2.053 1.00 92.38 437 ALA A C 1
ATOM 3434 O O . ALA A 1 437 ? 14.806 11.368 2.857 1.00 92.38 437 ALA A O 1
ATOM 3435 N N . PHE A 1 438 ? 12.854 10.917 1.838 1.00 89.81 438 PHE A N 1
ATOM 3436 C CA . PHE A 1 438 ? 12.122 11.963 2.542 1.00 89.81 438 PHE A CA 1
ATOM 3437 C C . PHE A 1 438 ? 11.998 11.643 4.037 1.00 89.81 438 PHE A C 1
ATOM 3439 O O . PHE A 1 438 ? 12.308 12.476 4.885 1.00 89.81 438 PHE A O 1
ATOM 3446 N N . PHE A 1 439 ? 11.584 10.423 4.383 1.00 88.56 439 PHE A N 1
ATOM 3447 C CA . PHE A 1 439 ? 11.276 10.050 5.763 1.00 88.56 439 PHE A CA 1
ATOM 3448 C C . PHE A 1 439 ? 12.507 10.011 6.681 1.00 88.56 439 PHE A C 1
ATOM 3450 O O . PHE A 1 439 ? 12.435 10.476 7.810 1.00 88.56 439 PHE A O 1
ATOM 3457 N N . TYR A 1 440 ? 13.639 9.464 6.234 1.00 86.81 440 TYR A N 1
ATOM 3458 C CA . TYR A 1 440 ? 14.815 9.271 7.099 1.00 86.81 440 TYR A CA 1
ATOM 3459 C C . TYR A 1 440 ? 15.915 10.308 6.880 1.00 86.81 440 TYR A C 1
ATOM 3461 O O . TYR A 1 440 ? 16.735 10.538 7.770 1.00 86.81 440 TYR A O 1
ATOM 3469 N N . LYS A 1 441 ? 15.962 10.921 5.697 1.00 87.00 441 LYS A N 1
ATOM 3470 C CA . LYS A 1 441 ? 17.035 11.845 5.317 1.00 87.00 441 LYS A CA 1
ATOM 3471 C C . LYS A 1 441 ? 16.534 13.250 4.971 1.00 87.00 441 LYS A C 1
ATOM 3473 O O . LYS A 1 441 ? 17.348 14.153 4.777 1.00 87.00 441 LYS A O 1
ATOM 3478 N N . ALA A 1 442 ? 15.212 13.453 4.950 1.00 85.12 442 ALA A N 1
ATOM 3479 C CA . ALA A 1 442 ? 14.563 14.716 4.607 1.00 85.12 442 ALA A CA 1
ATOM 3480 C C . ALA A 1 442 ? 15.018 15.292 3.246 1.00 85.12 442 ALA A C 1
ATOM 3482 O O . ALA A 1 442 ? 15.039 16.507 3.051 1.00 85.12 442 ALA A O 1
ATOM 3483 N N . MET A 1 443 ? 15.345 14.394 2.306 1.00 87.94 443 MET A N 1
ATOM 3484 C CA . MET A 1 443 ? 15.597 14.692 0.895 1.00 87.94 443 MET A CA 1
ATOM 3485 C C . MET A 1 443 ? 14.293 14.551 0.108 1.00 87.94 443 MET A C 1
ATOM 3487 O O . MET A 1 443 ? 13.664 13.491 0.138 1.00 87.94 443 MET A O 1
ATOM 3491 N N . ASP A 1 444 ? 13.899 15.597 -0.614 1.00 90.00 444 ASP A N 1
ATOM 3492 C CA . ASP A 1 444 ? 12.686 15.589 -1.427 1.00 90.00 444 ASP A CA 1
ATOM 3493 C C . ASP A 1 444 ? 13.026 15.303 -2.892 1.00 90.00 444 ASP A C 1
ATOM 3495 O O . ASP A 1 444 ? 13.168 16.199 -3.718 1.00 90.00 444 ASP A O 1
ATOM 3499 N N . VAL A 1 445 ? 13.126 14.011 -3.220 1.00 93.88 445 VAL A N 1
ATOM 3500 C CA . VAL A 1 445 ? 13.461 13.542 -4.576 1.00 93.88 445 VAL A CA 1
ATOM 3501 C C . VAL A 1 445 ? 12.505 14.104 -5.636 1.00 93.88 445 VAL A C 1
ATOM 3503 O O . VAL A 1 445 ? 12.922 14.338 -6.767 1.00 93.88 445 VAL A O 1
ATOM 3506 N N . ARG A 1 446 ? 11.228 14.333 -5.303 1.00 93.50 446 ARG A N 1
ATOM 3507 C CA . ARG A 1 446 ? 10.256 14.855 -6.275 1.00 93.50 446 ARG A CA 1
ATOM 3508 C C . ARG A 1 446 ? 10.484 16.340 -6.536 1.00 93.50 446 ARG A C 1
ATOM 3510 O O . ARG A 1 446 ? 10.414 16.766 -7.684 1.00 93.50 446 ARG A O 1
ATOM 3517 N N . ALA A 1 447 ? 10.776 17.116 -5.493 1.00 91.00 447 ALA A N 1
ATOM 3518 C CA . ALA A 1 447 ? 11.092 18.534 -5.640 1.00 91.00 447 ALA A CA 1
ATOM 3519 C C . ALA A 1 447 ? 12.451 18.765 -6.324 1.00 91.00 447 ALA A C 1
ATOM 3521 O O . ALA A 1 447 ? 12.577 19.682 -7.135 1.00 91.00 447 ALA A O 1
ATOM 3522 N N . ASP A 1 448 ? 13.444 17.928 -6.015 1.00 93.31 448 ASP A N 1
ATOM 3523 C CA . ASP A 1 448 ? 14.824 18.098 -6.476 1.00 93.31 448 ASP A CA 1
ATOM 3524 C C . ASP A 1 448 ? 15.050 17.564 -7.908 1.00 93.31 448 ASP A C 1
ATOM 3526 O O . ASP A 1 448 ? 15.952 18.032 -8.605 1.00 93.31 448 ASP A O 1
ATOM 3530 N N . PHE A 1 449 ? 14.222 16.616 -8.376 1.00 96.50 449 PHE A N 1
ATOM 3531 C CA . PHE A 1 449 ? 14.345 15.981 -9.697 1.00 96.50 449 PHE A CA 1
ATOM 3532 C C . PHE A 1 449 ? 13.019 16.025 -10.495 1.00 96.50 449 PHE A C 1
ATOM 3534 O O . PHE A 1 449 ? 12.282 15.031 -10.543 1.00 96.50 449 PHE A O 1
ATOM 3541 N N . PRO A 1 450 ? 12.705 17.151 -11.173 1.00 95.00 450 PRO A N 1
ATOM 3542 C CA . PRO A 1 450 ? 11.456 17.341 -11.920 1.00 95.00 450 PRO A CA 1
ATOM 3543 C C . PRO A 1 450 ? 11.158 16.286 -12.996 1.00 95.00 450 PRO A C 1
ATOM 3545 O O . PRO A 1 450 ? 9.992 15.966 -13.235 1.00 95.00 450 PRO A O 1
ATOM 3548 N N . GLY A 1 451 ? 12.181 15.720 -13.647 1.00 96.12 451 GLY A N 1
ATOM 3549 C CA . GLY A 1 451 ? 12.011 14.632 -14.613 1.00 96.12 451 GLY A CA 1
ATOM 3550 C C . GLY A 1 451 ? 11.452 13.362 -13.968 1.00 96.12 451 GLY A C 1
ATOM 3551 O O . GLY A 1 451 ? 10.573 12.712 -14.535 1.00 96.12 451 GLY A O 1
ATOM 3552 N N . ILE A 1 452 ? 11.899 13.056 -12.746 1.00 97.69 452 ILE A N 1
ATOM 3553 C CA . ILE A 1 452 ? 11.386 11.936 -11.948 1.00 97.69 452 ILE A CA 1
ATOM 3554 C C . ILE A 1 452 ? 9.962 12.236 -11.466 1.00 97.69 452 ILE A C 1
ATOM 3556 O O . ILE A 1 452 ? 9.103 11.360 -11.561 1.00 97.69 452 ILE A O 1
ATOM 3560 N N . ASP A 1 453 ? 9.674 13.460 -11.002 1.00 95.50 453 ASP A N 1
ATOM 3561 C CA . ASP A 1 453 ? 8.311 13.844 -10.595 1.00 95.50 453 ASP A CA 1
ATOM 3562 C C . ASP A 1 453 ? 7.313 13.740 -11.755 1.00 95.50 453 ASP A C 1
ATOM 3564 O O . ASP A 1 453 ? 6.237 13.167 -11.585 1.00 95.50 453 ASP A O 1
ATOM 3568 N N . ARG A 1 454 ? 7.677 14.214 -12.955 1.00 95.62 454 ARG A N 1
ATOM 3569 C CA . ARG A 1 454 ? 6.851 14.081 -14.168 1.00 95.62 454 ARG A CA 1
ATOM 3570 C C . ARG A 1 454 ? 6.515 12.618 -14.466 1.00 95.62 454 ARG A C 1
ATOM 3572 O O . ARG A 1 454 ? 5.356 12.296 -14.722 1.00 95.62 454 ARG A O 1
ATOM 3579 N N . TRP A 1 455 ? 7.507 11.733 -14.403 1.00 97.75 455 TRP A N 1
ATOM 3580 C CA . TRP A 1 455 ? 7.321 10.297 -14.622 1.00 97.75 455 TRP A CA 1
ATOM 3581 C C . TRP A 1 455 ? 6.453 9.639 -13.534 1.00 97.75 455 TRP A C 1
ATOM 3583 O O . TRP A 1 455 ? 5.558 8.853 -13.850 1.00 97.75 455 TRP A O 1
ATOM 3593 N N . LEU A 1 456 ? 6.632 10.006 -12.259 1.00 96.69 456 LEU A N 1
ATOM 3594 C CA . LEU A 1 456 ? 5.765 9.540 -11.168 1.00 96.69 456 LEU A CA 1
ATOM 3595 C C . LEU A 1 456 ? 4.320 10.019 -11.345 1.00 96.69 456 LEU A C 1
ATOM 3597 O O . LEU A 1 456 ? 3.401 9.226 -11.155 1.00 96.69 456 LEU A O 1
ATOM 3601 N N . ARG A 1 457 ? 4.103 11.271 -11.766 1.00 94.62 457 ARG A N 1
ATOM 3602 C CA . ARG A 1 457 ? 2.762 11.793 -12.073 1.00 94.62 457 ARG A CA 1
ATOM 3603 C C . ARG A 1 457 ? 2.096 11.028 -13.209 1.00 94.62 457 ARG A C 1
ATOM 3605 O O . ARG A 1 457 ? 0.920 10.704 -13.103 1.00 94.62 457 ARG A O 1
ATOM 3612 N N . ALA A 1 458 ? 2.841 10.671 -14.255 1.00 96.25 458 ALA A N 1
ATOM 3613 C CA . ALA A 1 458 ? 2.309 9.836 -15.331 1.00 96.25 458 ALA A CA 1
ATOM 3614 C C . ALA A 1 458 ? 1.856 8.457 -14.822 1.00 96.25 458 ALA A C 1
ATOM 3616 O O . ALA A 1 458 ? 0.814 7.954 -15.242 1.00 96.25 458 ALA A O 1
ATOM 3617 N N . PHE A 1 459 ? 2.586 7.860 -13.873 1.00 97.00 459 PHE A N 1
ATOM 3618 C CA . PHE A 1 459 ? 2.126 6.661 -13.169 1.00 97.00 459 PHE A CA 1
ATOM 3619 C C . PHE A 1 459 ? 0.874 6.922 -12.326 1.00 97.00 459 PHE A C 1
ATOM 3621 O O . PHE A 1 459 ? -0.037 6.096 -12.307 1.00 97.00 459 PHE A O 1
ATOM 3628 N N . GLU A 1 460 ? 0.798 8.061 -11.643 1.00 94.38 460 GLU A N 1
ATOM 3629 C CA . GLU A 1 460 ? -0.342 8.447 -10.806 1.00 94.38 460 GLU A CA 1
ATOM 3630 C C . GLU A 1 460 ? -1.635 8.671 -11.602 1.00 94.38 460 GLU A C 1
ATOM 3632 O O . GLU A 1 460 ? -2.709 8.541 -11.025 1.00 94.38 460 GLU A O 1
ATOM 3637 N N . GLU A 1 461 ? -1.568 8.887 -12.917 1.00 93.50 461 GLU A N 1
ATOM 3638 C CA . GLU A 1 461 ? -2.745 8.887 -13.800 1.00 93.50 461 GLU A CA 1
ATOM 3639 C C . GLU A 1 461 ? -3.279 7.473 -14.104 1.00 93.50 461 GLU A C 1
ATOM 3641 O O . GLU A 1 461 ? -4.411 7.308 -14.562 1.00 93.50 461 GLU A O 1
ATOM 3646 N N . LEU A 1 462 ? -2.508 6.417 -13.820 1.00 94.94 462 LEU A N 1
ATOM 3647 C CA . LEU A 1 462 ? -2.895 5.031 -14.087 1.00 94.94 462 LEU A CA 1
ATOM 3648 C C . LEU A 1 462 ? -3.702 4.466 -12.902 1.00 94.94 462 LEU A C 1
ATOM 3650 O O . LEU A 1 462 ? -3.143 4.254 -11.819 1.00 94.94 462 LEU A O 1
ATOM 3654 N N . PRO A 1 463 ? -4.999 4.122 -13.070 1.00 93.00 463 PRO A N 1
ATOM 3655 C CA . PRO A 1 463 ? -5.843 3.689 -11.950 1.00 93.00 463 PRO A CA 1
ATOM 3656 C C . PRO A 1 463 ? -5.316 2.448 -11.218 1.00 93.00 463 PRO A C 1
ATOM 3658 O O . PRO A 1 463 ? -5.463 2.321 -10.004 1.00 93.00 463 PRO A O 1
ATOM 3661 N N . TRP A 1 464 ? -4.674 1.534 -11.947 1.00 94.75 464 TRP A N 1
ATOM 3662 C CA . TRP A 1 464 ? -4.087 0.316 -11.392 1.00 94.75 464 TRP A CA 1
ATOM 3663 C C . TRP A 1 464 ? -2.763 0.557 -10.655 1.00 94.75 464 TRP A C 1
ATOM 3665 O O . TRP A 1 464 ? -2.443 -0.192 -9.733 1.00 94.75 464 TRP A O 1
ATOM 3675 N N . TYR A 1 465 ? -2.013 1.612 -10.990 1.00 96.50 465 TYR A N 1
ATOM 3676 C CA . TYR A 1 465 ? -0.876 2.027 -10.170 1.00 96.50 465 TYR A CA 1
ATOM 3677 C C . TYR A 1 465 ? -1.377 2.657 -8.872 1.00 96.50 465 TYR A C 1
ATOM 3679 O O . TYR A 1 465 ? -0.972 2.234 -7.794 1.00 96.50 465 TYR A O 1
ATOM 3687 N N . ARG A 1 466 ? -2.357 3.568 -8.940 1.00 92.62 466 ARG A N 1
ATOM 3688 C CA . ARG A 1 466 ? -2.973 4.158 -7.736 1.00 92.62 466 ARG A CA 1
ATOM 3689 C C . ARG A 1 466 ? -3.540 3.106 -6.779 1.00 92.62 466 ARG A C 1
ATOM 3691 O O . ARG A 1 466 ? -3.415 3.259 -5.570 1.00 92.62 466 ARG A O 1
ATOM 3698 N N . ALA A 1 467 ? -4.128 2.033 -7.312 1.00 93.38 467 ALA A N 1
ATOM 3699 C CA . ALA A 1 467 ? -4.656 0.921 -6.519 1.00 93.38 467 ALA A CA 1
ATOM 3700 C C . ALA A 1 467 ? -3.573 0.102 -5.789 1.00 93.38 467 ALA A C 1
ATOM 3702 O O . ALA A 1 467 ? -3.896 -0.660 -4.879 1.00 93.38 467 ALA A O 1
ATOM 3703 N N . THR A 1 468 ? -2.307 0.225 -6.193 1.00 95.00 468 THR A N 1
ATOM 3704 C CA . THR A 1 468 ? -1.183 -0.563 -5.663 1.00 95.00 468 THR A CA 1
ATOM 3705 C C . THR A 1 468 ? -0.078 0.283 -5.024 1.00 95.00 468 THR A C 1
ATOM 3707 O O . THR A 1 468 ? 0.791 -0.281 -4.365 1.00 95.00 468 THR A O 1
ATOM 3710 N N . ARG A 1 469 ? -0.121 1.613 -5.170 1.00 93.25 469 ARG A N 1
ATOM 3711 C CA . ARG A 1 469 ? 0.826 2.569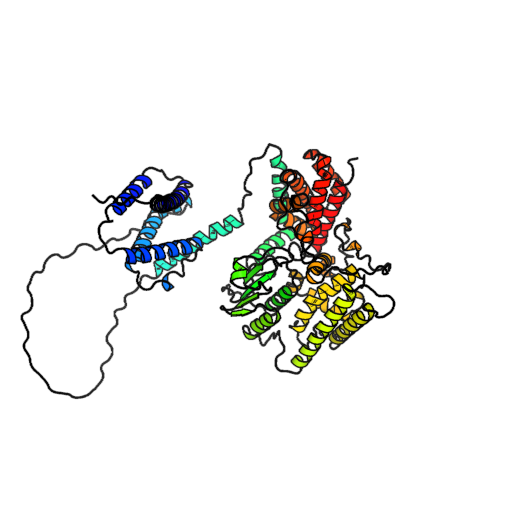 -4.581 1.00 93.25 469 ARG A CA 1
ATOM 3712 C C . ARG A 1 469 ? 0.685 2.609 -3.056 1.00 93.25 469 ARG A C 1
ATOM 3714 O O . ARG A 1 469 ? -0.411 2.825 -2.536 1.00 93.25 469 ARG A O 1
ATOM 3721 N N . GLY A 1 470 ? 1.802 2.439 -2.352 1.00 93.88 470 GLY A N 1
ATOM 3722 C CA . GLY A 1 470 ? 1.883 2.632 -0.902 1.00 93.88 470 GLY A CA 1
ATOM 3723 C C . GLY A 1 470 ? 2.071 4.098 -0.507 1.00 93.88 470 GLY A C 1
ATOM 3724 O O . GLY A 1 470 ? 2.524 4.913 -1.306 1.00 93.88 470 GLY A O 1
ATOM 3725 N N . ASP A 1 471 ? 1.737 4.428 0.738 1.00 93.62 471 ASP A N 1
ATOM 3726 C CA . ASP A 1 471 ? 2.087 5.717 1.339 1.00 93.62 471 ASP A CA 1
ATOM 3727 C C . ASP A 1 471 ? 3.495 5.678 1.944 1.00 93.62 471 ASP A C 1
ATOM 3729 O O . ASP A 1 471 ? 4.050 4.604 2.197 1.00 93.62 471 ASP A O 1
ATOM 3733 N N . TYR A 1 472 ? 4.074 6.843 2.221 1.00 93.44 472 TYR A N 1
ATOM 3734 C CA . TYR A 1 472 ? 5.445 6.941 2.712 1.00 93.44 472 TYR A CA 1
ATOM 3735 C C . TYR A 1 472 ? 5.620 6.185 4.025 1.00 93.44 472 TYR A C 1
ATOM 3737 O O . TYR A 1 472 ? 6.592 5.449 4.186 1.00 93.44 472 TYR A O 1
ATOM 3745 N N . TYR A 1 473 ? 4.653 6.293 4.937 1.00 92.50 473 TYR A N 1
ATOM 3746 C CA . TYR A 1 473 ? 4.709 5.584 6.209 1.00 92.50 473 TYR A CA 1
ATOM 3747 C C . TYR A 1 473 ? 4.696 4.055 6.031 1.00 92.50 473 TYR A C 1
ATOM 3749 O O . TYR A 1 473 ? 5.613 3.390 6.519 1.00 92.50 473 TYR A O 1
ATOM 3757 N N . SER A 1 474 ? 3.725 3.473 5.309 1.00 93.31 474 SER A N 1
ATOM 3758 C CA . SER A 1 474 ? 3.663 2.006 5.150 1.00 93.31 474 SER A CA 1
ATOM 3759 C C . SER A 1 474 ? 4.866 1.475 4.376 1.00 93.31 474 SER A C 1
ATOM 3761 O O . SER A 1 474 ? 5.369 0.399 4.703 1.00 93.31 474 SER A O 1
ATOM 3763 N N . LEU A 1 475 ? 5.356 2.219 3.376 1.00 94.31 475 LEU A N 1
ATOM 3764 C CA . LEU A 1 475 ? 6.554 1.845 2.627 1.00 94.31 475 LEU A CA 1
ATOM 3765 C C . LEU A 1 475 ? 7.788 1.835 3.533 1.00 94.31 475 LEU A C 1
ATOM 3767 O O . LEU A 1 475 ? 8.491 0.828 3.561 1.00 94.31 475 LEU A O 1
ATOM 3771 N N . CYS A 1 476 ? 8.017 2.885 4.326 1.00 92.50 476 CYS A N 1
ATOM 3772 C CA . CYS A 1 476 ? 9.139 2.949 5.265 1.00 92.50 476 CYS A CA 1
ATOM 3773 C C . CYS A 1 476 ? 9.088 1.827 6.309 1.00 92.50 476 CYS A C 1
ATOM 3775 O O . CYS A 1 476 ? 10.084 1.136 6.519 1.00 92.50 476 CYS A O 1
ATOM 3777 N N . MET A 1 477 ? 7.918 1.563 6.894 1.00 90.25 477 MET A N 1
ATOM 3778 C CA . MET A 1 477 ? 7.757 0.473 7.864 1.00 90.25 477 MET A CA 1
ATOM 3779 C C . MET A 1 477 ? 7.923 -0.922 7.235 1.00 90.25 477 MET A C 1
ATOM 3781 O O . MET A 1 477 ? 8.274 -1.886 7.919 1.00 90.25 477 MET A O 1
ATOM 3785 N N . ALA A 1 478 ? 7.695 -1.059 5.925 1.00 90.94 478 ALA A N 1
ATOM 3786 C CA . ALA A 1 478 ? 7.944 -2.297 5.191 1.00 90.94 478 ALA A CA 1
ATOM 3787 C C . ALA A 1 478 ? 9.418 -2.505 4.803 1.00 90.94 478 ALA A C 1
ATOM 3789 O O . ALA A 1 478 ? 9.790 -3.639 4.487 1.00 90.94 478 ALA A O 1
ATOM 3790 N N . LEU A 1 479 ? 10.245 -1.453 4.814 1.00 90.38 479 LEU A N 1
ATOM 3791 C CA . LEU A 1 479 ? 11.666 -1.540 4.466 1.00 90.38 479 LEU A CA 1
ATOM 3792 C C . LEU A 1 479 ? 12.498 -2.194 5.562 1.00 90.38 479 LEU A C 1
ATOM 3794 O O . LEU A 1 479 ? 13.332 -3.041 5.246 1.00 90.38 479 LEU A O 1
ATOM 3798 N N . GLU A 1 480 ? 12.254 -1.837 6.824 1.00 85.31 480 GLU A N 1
ATOM 3799 C CA . GLU A 1 480 ? 13.071 -2.285 7.958 1.00 85.31 480 GLU A CA 1
ATOM 3800 C C . GLU A 1 480 ? 13.247 -3.818 7.998 1.00 85.31 480 GLU A C 1
ATOM 3802 O O . GLU A 1 480 ? 14.387 -4.284 8.027 1.00 85.31 480 GLU A O 1
ATOM 3807 N N . PRO A 1 481 ? 12.189 -4.647 7.857 1.00 87.56 481 PRO A N 1
ATOM 3808 C CA . PRO A 1 481 ? 12.347 -6.102 7.887 1.00 87.56 481 PRO A CA 1
ATOM 3809 C C . PRO A 1 481 ? 13.125 -6.684 6.699 1.00 87.56 481 PRO A C 1
ATOM 3811 O O . PRO A 1 481 ? 13.586 -7.824 6.764 1.00 87.56 481 PRO A O 1
ATOM 3814 N N . ALA A 1 482 ? 13.197 -5.952 5.584 1.00 84.69 482 ALA A N 1
ATOM 3815 C CA . ALA A 1 482 ? 13.814 -6.407 4.342 1.00 84.69 482 ALA A CA 1
ATOM 3816 C C . ALA A 1 482 ? 15.271 -5.943 4.193 1.00 84.69 482 ALA A C 1
ATOM 3818 O O . ALA A 1 482 ? 16.068 -6.668 3.602 1.00 84.69 482 ALA A O 1
ATOM 3819 N N . TYR A 1 483 ? 15.606 -4.764 4.719 1.00 86.88 483 TYR A N 1
ATOM 3820 C CA . TYR A 1 483 ? 16.902 -4.110 4.518 1.00 86.88 483 TYR A CA 1
ATOM 3821 C C . TYR A 1 483 ? 17.675 -3.838 5.817 1.00 86.88 483 TYR A C 1
ATOM 3823 O O . TYR A 1 483 ? 18.873 -3.573 5.755 1.00 86.88 483 TYR A O 1
ATOM 3831 N N . GLY A 1 484 ? 17.030 -3.947 6.981 1.00 85.81 484 GLY A N 1
ATOM 3832 C CA . GLY A 1 484 ? 17.584 -3.535 8.271 1.00 85.81 484 GLY A CA 1
ATOM 3833 C C . GLY A 1 484 ? 17.154 -2.122 8.668 1.00 85.81 484 GLY A C 1
ATOM 3834 O O . GLY A 1 484 ? 16.391 -1.467 7.962 1.00 85.81 484 GLY A O 1
ATOM 3835 N N . GLU A 1 485 ? 17.627 -1.662 9.826 1.00 85.88 485 GLU A N 1
ATOM 3836 C CA . GLU A 1 485 ? 17.267 -0.355 10.383 1.00 85.88 485 GLU A CA 1
ATOM 3837 C C . GLU A 1 485 ? 17.906 0.792 9.572 1.00 85.88 485 GLU A C 1
ATOM 3839 O O . GLU A 1 485 ? 19.139 0.858 9.470 1.00 85.88 485 GLU A O 1
ATOM 3844 N N . PRO A 1 486 ? 17.100 1.698 8.980 1.00 87.75 486 PRO A N 1
ATOM 3845 C CA . PRO A 1 486 ? 17.607 2.909 8.336 1.00 87.75 486 PRO A CA 1
ATOM 3846 C C . PRO A 1 486 ? 18.423 3.766 9.308 1.00 87.75 486 PRO A C 1
ATOM 3848 O O . PRO A 1 486 ? 18.186 3.732 10.510 1.00 87.75 486 PRO A O 1
ATOM 3851 N N . GLN A 1 487 ? 19.348 4.569 8.787 1.00 86.12 487 GLN A N 1
ATOM 3852 C CA . GLN A 1 487 ? 20.194 5.485 9.555 1.00 86.12 487 GLN A CA 1
ATOM 3853 C C . GLN A 1 487 ? 19.709 6.926 9.329 1.00 86.12 487 GLN A C 1
ATOM 3855 O O . GLN A 1 487 ? 20.099 7.542 8.329 1.00 86.12 487 GLN A O 1
ATOM 3860 N N . PRO A 1 488 ? 18.835 7.484 10.191 1.00 82.75 488 PRO A N 1
ATOM 3861 C CA . PRO A 1 488 ? 18.322 8.835 10.002 1.00 82.75 488 PRO A CA 1
ATOM 3862 C C . PRO A 1 488 ? 19.454 9.862 10.098 1.00 82.75 488 PRO A C 1
ATOM 3864 O O . PRO A 1 488 ? 20.351 9.708 10.926 1.00 82.75 488 PRO A O 1
ATOM 3867 N N . SER A 1 489 ? 19.426 10.913 9.276 1.00 74.75 489 SER A N 1
ATOM 3868 C CA . SER A 1 489 ? 20.465 11.950 9.356 1.00 74.75 489 SER A CA 1
ATOM 3869 C C . SER A 1 489 ? 20.179 12.919 10.515 1.00 74.75 489 SER A C 1
ATOM 3871 O O . SER A 1 489 ? 19.080 13.481 10.575 1.00 74.75 489 SER A O 1
ATOM 3873 N N . PRO A 1 490 ? 21.140 13.163 11.429 1.00 62.19 490 PRO A N 1
ATOM 3874 C CA . PRO A 1 490 ? 20.975 14.120 12.523 1.00 62.19 490 PRO A CA 1
ATOM 3875 C C . PRO A 1 490 ? 21.067 15.585 12.062 1.00 62.19 490 PRO A C 1
ATOM 3877 O O . PRO A 1 490 ? 20.616 16.473 12.783 1.00 62.19 490 PRO A O 1
ATOM 3880 N N . MET A 1 491 ? 21.643 15.855 10.881 1.00 54.94 491 MET A N 1
ATOM 3881 C CA . MET A 1 491 ? 21.966 17.212 10.412 1.00 54.94 491 MET A CA 1
ATOM 3882 C C . MET A 1 491 ? 20.886 17.882 9.555 1.00 54.94 491 MET A C 1
ATOM 3884 O O . MET A 1 491 ? 21.068 19.033 9.159 1.00 54.94 491 MET A O 1
ATOM 3888 N N . ASN A 1 492 ? 19.734 17.254 9.305 1.00 50.72 492 ASN A N 1
ATOM 3889 C CA . ASN A 1 492 ? 18.670 17.924 8.558 1.00 50.72 492 ASN A CA 1
ATOM 3890 C C . ASN A 1 492 ? 17.707 18.672 9.493 1.00 50.72 492 ASN A C 1
ATOM 3892 O O . ASN A 1 492 ? 16.602 18.229 9.794 1.00 50.72 492 ASN A O 1
ATOM 3896 N N . ASN A 1 493 ? 18.176 19.833 9.953 1.00 43.97 493 ASN A N 1
ATOM 3897 C CA . ASN A 1 493 ? 17.378 20.878 10.592 1.00 43.97 493 ASN A CA 1
ATOM 3898 C C . ASN A 1 493 ? 16.903 21.912 9.546 1.00 43.97 493 ASN A C 1
ATOM 3900 O O . ASN A 1 493 ? 16.691 23.081 9.876 1.00 43.97 493 ASN A O 1
ATOM 3904 N N . SER A 1 494 ? 16.797 21.525 8.263 1.00 47.06 494 SER A N 1
ATOM 3905 C CA . SER A 1 494 ? 16.244 22.428 7.258 1.00 47.06 494 SER A CA 1
ATOM 3906 C C . SER A 1 494 ? 14.744 22.582 7.511 1.00 47.06 494 SER A C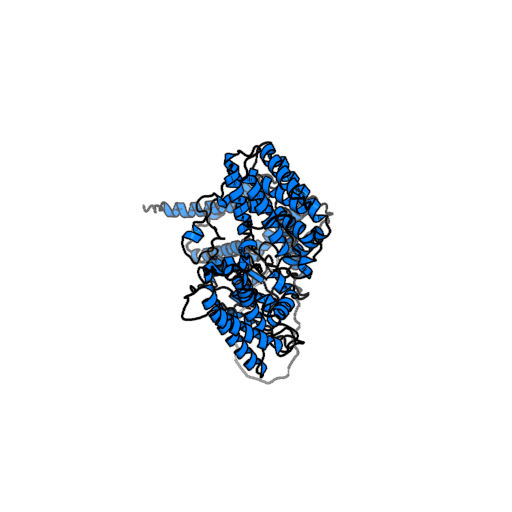 1
ATOM 3908 O O . SER A 1 494 ? 13.989 21.621 7.639 1.00 47.06 494 SER A O 1
ATOM 3910 N N . SER A 1 495 ? 14.294 23.828 7.587 1.00 50.78 495 SER A N 1
ATOM 3911 C CA . SER A 1 495 ? 12.902 24.222 7.816 1.00 50.78 495 SER A CA 1
ATOM 3912 C C . SER A 1 495 ? 11.911 23.740 6.738 1.00 50.78 495 SER A C 1
ATOM 3914 O O . SER A 1 495 ? 10.719 24.028 6.846 1.00 50.78 495 SER A O 1
ATOM 3916 N N . ARG A 1 496 ? 12.372 23.022 5.699 1.00 51.03 496 ARG A N 1
ATOM 3917 C CA . ARG A 1 496 ? 11.572 22.614 4.533 1.00 51.03 496 ARG A CA 1
ATOM 3918 C C . ARG A 1 496 ? 10.853 21.272 4.720 1.00 51.03 496 ARG A C 1
ATOM 3920 O O . ARG A 1 496 ? 9.762 21.124 4.177 1.00 51.03 496 ARG A O 1
ATOM 3927 N N . THR A 1 497 ? 11.388 20.328 5.501 1.00 59.03 497 THR A N 1
ATOM 3928 C CA . THR A 1 497 ? 10.894 18.932 5.525 1.00 59.03 497 THR A CA 1
ATOM 3929 C C . THR A 1 497 ? 10.965 18.295 6.919 1.00 59.03 497 THR A C 1
ATOM 3931 O O . THR A 1 497 ? 11.845 17.501 7.239 1.00 59.03 497 THR A O 1
ATOM 3934 N N . ASP A 1 498 ? 9.985 18.605 7.774 1.00 70.62 498 ASP A N 1
ATOM 3935 C CA . ASP A 1 498 ? 9.810 17.899 9.052 1.00 70.62 498 ASP A CA 1
ATOM 3936 C C . ASP A 1 498 ? 9.187 16.513 8.816 1.00 70.62 498 ASP A C 1
ATOM 3938 O O . ASP A 1 498 ? 7.965 16.343 8.851 1.00 70.62 498 ASP A O 1
ATOM 3942 N N . TRP A 1 499 ? 10.037 15.517 8.555 1.00 74.56 499 TRP A N 1
ATOM 3943 C CA . TRP A 1 499 ? 9.631 14.129 8.310 1.00 74.56 499 TRP A CA 1
ATOM 3944 C C . TRP A 1 499 ? 8.794 13.535 9.448 1.00 74.56 499 TRP A C 1
ATOM 3946 O O . TRP A 1 499 ? 7.981 12.642 9.206 1.00 74.56 499 TRP A O 1
ATOM 3956 N N . ARG A 1 500 ? 8.922 14.052 10.683 1.00 76.12 500 ARG A N 1
ATOM 3957 C CA . ARG A 1 500 ? 8.119 13.597 11.828 1.00 76.12 500 ARG A CA 1
ATOM 3958 C C . ARG A 1 500 ? 6.632 13.795 11.578 1.00 76.12 500 ARG A C 1
ATOM 3960 O O . ARG A 1 500 ? 5.835 13.052 12.137 1.00 76.12 500 ARG A O 1
ATOM 3967 N N . LYS A 1 501 ? 6.239 14.731 10.708 1.00 79.00 501 LYS A N 1
ATOM 3968 C CA . LYS A 1 501 ? 4.842 14.922 10.290 1.00 79.00 501 LYS A CA 1
ATOM 3969 C C . LYS A 1 501 ? 4.273 13.736 9.513 1.00 79.00 501 LYS A C 1
ATOM 3971 O O . LYS A 1 501 ? 3.059 13.643 9.401 1.00 79.00 501 LYS A O 1
ATOM 3976 N N . LEU A 1 502 ? 5.116 12.840 8.994 1.00 82.12 502 LEU A N 1
ATOM 3977 C CA . LEU A 1 502 ? 4.689 11.609 8.324 1.00 82.12 502 LEU A CA 1
ATOM 3978 C C . LEU A 1 502 ? 4.350 10.484 9.305 1.00 82.12 502 LEU A C 1
ATOM 3980 O O . LEU A 1 502 ? 3.678 9.529 8.918 1.00 82.12 502 LEU A O 1
ATOM 3984 N N . LEU A 1 503 ? 4.784 10.599 10.563 1.00 87.94 503 LEU A N 1
ATOM 3985 C CA . LEU A 1 503 ? 4.437 9.651 11.613 1.00 87.94 503 LEU A CA 1
ATOM 3986 C C . LEU A 1 503 ? 2.951 9.801 11.989 1.00 87.94 503 LEU A C 1
ATOM 3988 O O . LEU A 1 503 ? 2.533 10.911 12.339 1.00 87.94 503 LEU A O 1
ATOM 3992 N N . PRO A 1 504 ? 2.146 8.722 11.957 1.00 90.06 504 PRO A N 1
ATOM 3993 C CA . PRO A 1 504 ? 0.720 8.777 12.270 1.00 90.06 504 PRO A CA 1
ATOM 3994 C C . PRO A 1 504 ? 0.406 9.393 13.638 1.00 90.06 504 PRO A C 1
ATOM 3996 O O . PRO A 1 504 ? -0.597 10.088 13.785 1.00 90.06 504 PRO A O 1
ATOM 3999 N N . GLU A 1 505 ? 1.261 9.196 14.644 1.00 88.75 505 GLU A N 1
ATOM 4000 C CA . GLU A 1 505 ? 1.126 9.813 15.967 1.00 88.75 505 GLU A CA 1
ATOM 4001 C C . GLU A 1 505 ? 1.233 11.339 15.967 1.00 88.75 505 GLU A C 1
ATOM 4003 O O . GLU A 1 505 ? 0.789 11.977 16.923 1.00 88.75 505 GLU A O 1
ATOM 4008 N N . ASN A 1 506 ? 1.792 11.930 14.912 1.00 88.31 506 ASN A N 1
ATOM 4009 C CA . ASN A 1 506 ? 1.955 13.371 14.747 1.00 88.31 506 ASN A CA 1
ATOM 4010 C C . ASN A 1 506 ? 0.890 13.984 13.837 1.00 88.31 506 ASN A C 1
ATOM 4012 O O . ASN A 1 506 ? 0.884 15.200 13.646 1.00 88.31 506 ASN A O 1
ATOM 4016 N N . TYR A 1 507 ? -0.042 13.184 13.313 1.00 86.62 507 TYR A N 1
ATOM 4017 C CA . TYR A 1 507 ? -1.181 13.725 12.583 1.00 86.62 507 TYR A CA 1
ATOM 4018 C C . TYR A 1 507 ? -2.062 14.512 13.559 1.00 86.62 507 TYR A C 1
ATOM 4020 O O . TYR A 1 507 ? -2.348 14.062 14.672 1.00 86.62 507 TYR A O 1
ATOM 4028 N N . ARG A 1 508 ? -2.449 15.724 13.164 1.00 80.81 508 ARG A N 1
ATOM 4029 C CA . ARG A 1 508 ? -3.287 16.628 13.960 1.00 80.81 508 ARG A CA 1
ATOM 4030 C C . ARG A 1 508 ? -4.472 17.077 13.127 1.00 80.81 508 ARG A C 1
ATOM 4032 O O . ARG A 1 508 ? -4.336 17.287 11.921 1.00 80.81 508 ARG A O 1
ATOM 4039 N N . LEU A 1 509 ? -5.619 17.209 13.781 1.00 82.38 509 LEU A N 1
ATOM 4040 C CA . LEU A 1 509 ? -6.820 17.769 13.183 1.00 82.38 509 LEU A CA 1
ATOM 4041 C C . LEU A 1 509 ? -6.896 19.293 13.455 1.00 82.38 509 LEU A C 1
ATOM 4043 O O . LEU A 1 509 ? -6.399 19.732 14.492 1.00 82.38 509 LEU A O 1
ATOM 4047 N N . PRO A 1 510 ? -7.491 20.104 12.554 1.00 75.88 510 PRO A N 1
ATOM 4048 C CA . PRO A 1 510 ? -7.965 19.721 11.223 1.00 75.88 510 PRO A CA 1
ATOM 4049 C C . PRO A 1 510 ? -6.790 19.358 10.301 1.00 75.88 510 PRO A C 1
ATOM 4051 O O . PRO A 1 510 ? -5.825 20.111 10.162 1.00 75.88 510 PRO A O 1
ATOM 4054 N N . PHE A 1 511 ? -6.860 18.185 9.667 1.00 71.62 511 PHE A N 1
ATOM 4055 C CA . PHE A 1 511 ? -5.764 17.687 8.838 1.00 71.62 511 PHE A CA 1
ATOM 4056 C C . PHE A 1 511 ? -5.856 18.301 7.441 1.00 71.62 511 PHE A C 1
ATOM 4058 O O . PHE A 1 511 ? -6.777 18.025 6.670 1.00 71.62 511 PHE A O 1
ATOM 4065 N N . ALA A 1 512 ? -4.889 19.149 7.099 1.00 71.56 512 ALA A N 1
ATOM 4066 C CA . ALA A 1 512 ? -4.877 19.872 5.835 1.00 71.56 512 ALA A CA 1
ATOM 4067 C C . ALA A 1 512 ? -4.388 18.989 4.670 1.00 71.56 512 ALA A C 1
ATOM 4069 O O . ALA A 1 512 ? -3.265 19.164 4.197 1.00 71.56 512 ALA A O 1
ATOM 4070 N N . LEU A 1 513 ? -5.252 18.099 4.155 1.00 72.69 513 LEU A N 1
ATOM 4071 C CA . LEU A 1 513 ? -4.964 17.247 2.982 1.00 72.69 513 LEU A CA 1
ATOM 4072 C C . LEU A 1 513 ? -4.387 18.047 1.801 1.00 72.69 513 LEU A C 1
ATOM 4074 O O . LEU A 1 513 ? -3.481 17.590 1.120 1.00 72.69 513 LEU A O 1
ATOM 4078 N N . ARG A 1 514 ? -4.847 19.286 1.587 1.00 69.31 514 ARG A N 1
ATOM 4079 C CA . ARG A 1 514 ? -4.377 20.149 0.486 1.00 69.31 514 ARG A CA 1
ATOM 4080 C C . ARG A 1 514 ? -2.885 20.491 0.512 1.00 69.31 514 ARG A C 1
ATOM 4082 O O . ARG A 1 514 ? -2.365 20.940 -0.501 1.00 69.31 514 ARG A O 1
ATOM 4089 N N . ARG A 1 515 ? -2.226 20.362 1.664 1.00 71.19 515 ARG A N 1
ATOM 4090 C CA . ARG A 1 515 ? -0.795 20.663 1.845 1.00 71.19 515 ARG A CA 1
ATOM 4091 C C . ARG A 1 515 ? 0.037 19.396 2.029 1.00 71.19 515 ARG A C 1
ATOM 4093 O O . ARG A 1 515 ? 1.197 19.482 2.420 1.00 71.19 515 ARG A O 1
ATOM 4100 N N . ASP A 1 516 ? -0.573 18.237 1.816 1.00 79.75 516 ASP A N 1
ATOM 4101 C CA . ASP A 1 516 ? 0.085 16.958 1.986 1.00 79.75 516 ASP A CA 1
ATOM 4102 C C . ASP A 1 516 ? 1.018 16.673 0.805 1.00 79.75 516 ASP A C 1
ATOM 4104 O O . ASP A 1 516 ? 0.609 16.741 -0.352 1.00 79.75 516 ASP A O 1
ATOM 4108 N N . VAL A 1 517 ? 2.275 16.362 1.113 1.00 79.38 517 VAL A N 1
ATOM 4109 C CA . VAL A 1 517 ? 3.339 16.170 0.117 1.00 79.38 517 VAL A CA 1
ATOM 4110 C C . VAL A 1 517 ? 3.173 14.899 -0.723 1.00 79.38 517 VAL A C 1
ATOM 4112 O O . VAL A 1 517 ? 3.807 14.777 -1.765 1.00 79.38 517 VAL A O 1
ATOM 4115 N N . GLU A 1 518 ? 2.342 13.945 -0.289 1.00 86.38 518 GLU A N 1
ATOM 4116 C CA . GLU A 1 518 ? 2.148 12.662 -0.980 1.00 86.38 518 GLU A CA 1
ATOM 4117 C C . GLU A 1 518 ? 0.941 12.667 -1.929 1.00 86.38 518 GLU A C 1
ATOM 4119 O O . GLU A 1 518 ? 0.790 11.757 -2.747 1.00 86.38 518 GLU A O 1
ATOM 4124 N N . LEU A 1 519 ? 0.051 13.658 -1.810 1.00 82.81 519 LEU A N 1
ATOM 4125 C CA . LEU A 1 519 ? -1.181 13.711 -2.591 1.00 82.81 519 LEU A CA 1
ATOM 4126 C C . LEU A 1 519 ? -0.965 14.402 -3.932 1.00 82.81 519 LEU A C 1
ATOM 4128 O O . LEU A 1 519 ? -0.378 15.482 -4.013 1.00 82.81 519 LEU A O 1
ATOM 4132 N N . THR A 1 520 ? -1.539 13.831 -4.991 1.00 78.75 520 THR A N 1
ATOM 4133 C CA . THR A 1 520 ? -1.640 14.554 -6.263 1.00 78.75 520 THR A CA 1
ATOM 4134 C C . THR A 1 520 ? -2.598 15.738 -6.131 1.00 78.75 520 THR A C 1
ATOM 4136 O O . THR A 1 520 ? -3.475 15.756 -5.266 1.00 78.75 520 THR A O 1
ATOM 4139 N N . ALA A 1 521 ? -2.505 16.716 -7.038 1.00 72.88 521 ALA A N 1
ATOM 4140 C CA . ALA A 1 521 ? -3.455 17.831 -7.072 1.00 72.88 521 ALA A CA 1
ATOM 4141 C C . ALA A 1 521 ? -4.913 17.345 -7.198 1.00 72.88 521 ALA A C 1
ATOM 4143 O O . ALA A 1 521 ? -5.807 17.907 -6.566 1.00 72.88 521 ALA A O 1
ATOM 4144 N N . ALA A 1 522 ? -5.156 16.267 -7.951 1.00 72.00 522 ALA A N 1
ATOM 4145 C CA . ALA A 1 522 ? -6.469 15.634 -8.073 1.00 72.00 522 ALA A CA 1
ATOM 4146 C C . ALA A 1 522 ? -6.927 14.964 -6.763 1.00 72.00 522 ALA A C 1
ATOM 4148 O O . ALA A 1 522 ? -8.098 15.032 -6.409 1.00 72.00 522 ALA A O 1
ATOM 4149 N N . GLU A 1 523 ? -6.022 14.342 -6.005 1.00 76.62 523 GLU A N 1
ATOM 4150 C CA . GLU A 1 523 ? -6.341 13.723 -4.710 1.00 76.62 523 GLU A CA 1
ATOM 4151 C C . GLU A 1 523 ? -6.590 14.768 -3.621 1.00 76.62 523 GLU A C 1
ATOM 4153 O O . GLU A 1 523 ? -7.560 14.660 -2.870 1.00 76.62 523 GLU A O 1
ATOM 4158 N N . ALA A 1 524 ? -5.773 15.819 -3.599 1.00 71.62 524 ALA A N 1
ATOM 4159 C CA . ALA A 1 524 ? -5.912 16.970 -2.716 1.00 71.62 524 ALA A CA 1
ATOM 4160 C C . ALA A 1 524 ? -7.169 17.812 -3.012 1.00 71.62 524 ALA A C 1
ATOM 4162 O O . ALA A 1 524 ? -7.699 18.469 -2.112 1.00 71.62 524 ALA A O 1
ATOM 4163 N N . SER A 1 525 ? -7.634 17.810 -4.267 1.00 63.56 525 SER A N 1
ATOM 4164 C CA . SER A 1 525 ? -8.859 18.495 -4.706 1.00 63.56 525 SER A CA 1
ATOM 4165 C C . SER A 1 525 ? -10.096 17.602 -4.732 1.00 63.56 525 SER A C 1
ATOM 4167 O O . SER A 1 525 ? -11.202 18.145 -4.796 1.00 63.56 525 SER A O 1
ATOM 4169 N N . SER A 1 526 ? -9.934 16.269 -4.657 1.00 56.81 526 SER A N 1
ATOM 4170 C CA . SER A 1 526 ? -11.053 15.330 -4.579 1.00 56.81 526 SER A CA 1
ATOM 4171 C C . SER A 1 526 ? -11.994 15.804 -3.477 1.00 56.81 526 SER A C 1
ATOM 4173 O O . SER A 1 526 ? -11.545 16.083 -2.366 1.00 56.81 526 SER A O 1
ATOM 4175 N N . ILE A 1 527 ? -13.260 16.022 -3.862 1.00 58.56 527 ILE A N 1
ATOM 4176 C CA . ILE A 1 527 ? -14.325 16.690 -3.096 1.00 58.56 527 ILE A CA 1
ATOM 4177 C C . ILE A 1 527 ? -14.090 16.437 -1.610 1.00 58.56 527 ILE A C 1
ATOM 4179 O O . ILE A 1 527 ? -14.156 15.277 -1.212 1.00 58.56 527 ILE A O 1
ATOM 4183 N N . LEU A 1 528 ? -13.766 17.489 -0.843 1.00 66.75 528 LEU A N 1
ATOM 4184 C CA . LEU A 1 528 ? -13.151 17.445 0.502 1.00 66.75 528 LEU A CA 1
ATOM 4185 C C . LEU A 1 528 ? -13.719 16.372 1.453 1.00 66.75 528 LEU A C 1
ATOM 4187 O O . LEU A 1 528 ? -13.011 15.887 2.324 1.00 66.75 528 LEU A O 1
ATOM 4191 N N . ARG A 1 529 ? -14.965 15.963 1.227 1.00 80.31 529 ARG A N 1
ATOM 4192 C CA . ARG A 1 529 ? -15.730 14.938 1.929 1.00 80.31 529 ARG A CA 1
ATOM 4193 C C . ARG A 1 529 ? -15.380 13.471 1.621 1.00 80.31 529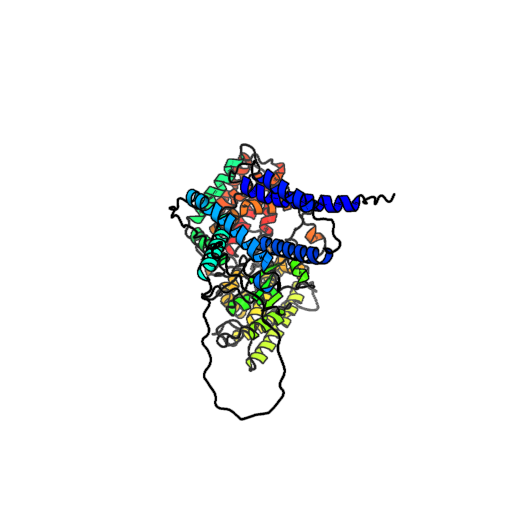 ARG A C 1
ATOM 4195 O O . ARG A 1 529 ? -15.531 12.619 2.494 1.00 80.31 529 ARG A O 1
ATOM 4202 N N . ARG A 1 530 ? -14.938 13.115 0.406 1.00 88.19 530 ARG A N 1
ATOM 4203 C CA . ARG A 1 530 ? -14.772 11.700 -0.007 1.00 88.19 530 ARG A CA 1
ATOM 4204 C C . ARG A 1 530 ? -13.854 10.897 0.930 1.00 88.19 530 ARG A C 1
ATOM 4206 O O . ARG A 1 530 ? -14.284 9.823 1.353 1.00 88.19 530 ARG A O 1
ATOM 4213 N N . PRO A 1 531 ? -12.645 11.375 1.291 1.00 89.88 531 PRO A N 1
ATOM 4214 C CA . PRO A 1 531 ? -11.740 10.625 2.167 1.00 89.88 531 PRO A CA 1
ATOM 4215 C C . PRO A 1 531 ? -12.346 10.293 3.536 1.00 89.88 531 PRO A C 1
ATOM 4217 O O . PRO A 1 531 ? -12.094 9.216 4.073 1.00 89.88 531 PRO A O 1
ATOM 4220 N N . PHE A 1 532 ? -13.173 11.191 4.077 1.00 90.56 532 PHE A N 1
ATOM 4221 C CA . PHE A 1 532 ? -13.871 11.006 5.347 1.00 90.56 532 PHE A CA 1
ATOM 4222 C C . PHE A 1 532 ? -14.930 9.906 5.257 1.00 90.56 532 PHE A C 1
ATOM 4224 O O . PHE A 1 532 ? -14.938 8.974 6.064 1.00 90.56 532 PHE A O 1
ATOM 4231 N N . VAL A 1 533 ? -15.786 9.973 4.231 1.00 92.56 533 VAL A N 1
ATOM 4232 C CA . VAL A 1 533 ? -16.842 8.976 4.002 1.00 92.56 533 VAL A CA 1
ATOM 4233 C C . VAL A 1 533 ? -16.242 7.599 3.713 1.00 92.56 533 VAL A C 1
ATOM 4235 O O . VAL A 1 533 ? -16.749 6.602 4.215 1.00 92.56 533 VAL A O 1
ATOM 4238 N N . GLU A 1 534 ? -15.151 7.526 2.951 1.00 93.44 534 GLU A N 1
ATOM 4239 C CA . GLU A 1 534 ? -14.470 6.267 2.630 1.00 93.44 534 GLU A CA 1
ATOM 4240 C C . GLU A 1 534 ? -13.808 5.625 3.861 1.00 93.44 534 GLU A C 1
ATOM 4242 O O . GLU A 1 534 ? -13.953 4.419 4.080 1.00 93.44 534 GLU A O 1
ATOM 4247 N N . ALA A 1 535 ? -13.168 6.429 4.719 1.00 94.62 535 ALA A N 1
ATOM 4248 C CA . ALA A 1 535 ? -12.633 5.971 6.001 1.00 94.62 535 ALA A CA 1
ATOM 4249 C C . ALA A 1 535 ? -13.740 5.447 6.936 1.00 94.62 535 ALA A C 1
ATOM 4251 O O . ALA A 1 535 ? -13.617 4.345 7.478 1.00 94.62 535 ALA A O 1
ATOM 4252 N N . ALA A 1 536 ? -14.838 6.201 7.084 1.00 95.81 536 ALA A N 1
ATOM 4253 C CA . ALA A 1 536 ? -15.992 5.789 7.881 1.00 95.81 536 ALA A CA 1
ATOM 4254 C C . ALA A 1 536 ? -16.627 4.505 7.327 1.00 95.81 536 ALA A C 1
ATOM 4256 O O . ALA A 1 536 ? -16.862 3.558 8.074 1.00 95.81 536 ALA A O 1
ATOM 4257 N N . TRP A 1 537 ? -16.839 4.434 6.009 1.00 95.50 537 TRP A N 1
ATOM 4258 C CA . TRP A 1 537 ? -17.402 3.264 5.336 1.00 95.50 537 TRP A CA 1
ATOM 4259 C C . TRP A 1 537 ? -16.573 2.006 5.604 1.00 95.50 537 TRP A C 1
ATOM 4261 O O . TRP A 1 537 ? -17.136 0.987 6.003 1.00 95.50 537 TRP A O 1
ATOM 4271 N N . LYS A 1 538 ? -15.241 2.065 5.452 1.00 94.88 538 LYS A N 1
ATOM 4272 C CA . LYS A 1 538 ? -14.381 0.890 5.666 1.00 94.88 538 LYS A CA 1
ATOM 4273 C C . LYS A 1 538 ? -14.437 0.402 7.115 1.00 94.88 538 LYS A C 1
ATOM 4275 O O . LYS A 1 538 ? -14.497 -0.806 7.341 1.00 94.88 538 LYS A O 1
ATOM 4280 N N . LEU A 1 539 ? -14.454 1.324 8.081 1.00 95.31 539 LEU A N 1
ATOM 4281 C CA . LEU A 1 539 ? -14.550 0.986 9.501 1.00 95.31 539 LEU A CA 1
ATOM 4282 C C . LEU A 1 539 ? -15.904 0.334 9.830 1.00 95.31 539 LEU A C 1
ATOM 4284 O O . LEU A 1 539 ? -15.936 -0.729 10.444 1.00 95.31 539 LEU A O 1
ATOM 4288 N N . VAL A 1 540 ? -17.008 0.911 9.345 1.00 95.69 540 VAL A N 1
ATOM 4289 C CA . VAL A 1 540 ? -18.379 0.420 9.579 1.00 95.69 540 VAL A CA 1
ATOM 4290 C C . VAL A 1 540 ? -18.615 -0.976 8.995 1.00 95.69 540 VAL A C 1
ATOM 4292 O O . VAL A 1 540 ? -19.346 -1.769 9.577 1.00 95.69 540 VAL A O 1
ATOM 4295 N N . GLN A 1 541 ? -18.012 -1.320 7.853 1.00 92.75 541 GLN A N 1
ATOM 4296 C CA . GLN A 1 541 ? -18.230 -2.634 7.226 1.00 92.75 541 GLN A CA 1
ATOM 4297 C C . GLN A 1 541 ? -17.629 -3.804 8.020 1.00 92.75 541 GLN A C 1
ATOM 4299 O O . GLN A 1 541 ? -18.055 -4.942 7.826 1.00 92.75 541 GLN A O 1
ATOM 4304 N N . ASN A 1 542 ? -16.633 -3.549 8.874 1.00 93.31 542 ASN A N 1
ATOM 4305 C CA . ASN A 1 542 ? -15.862 -4.601 9.540 1.00 93.31 542 ASN A CA 1
ATOM 4306 C C . ASN A 1 542 ? -15.542 -4.283 11.014 1.00 93.31 542 ASN A C 1
ATOM 4308 O O . ASN A 1 542 ? -14.542 -4.771 11.545 1.00 93.31 542 ASN A O 1
ATOM 4312 N N . HIS A 1 543 ? -16.362 -3.452 11.665 1.00 95.25 543 HIS A N 1
ATOM 4313 C CA . HIS A 1 543 ? -16.087 -2.914 13.003 1.00 95.25 543 HIS A CA 1
ATOM 4314 C C . HIS A 1 543 ? -15.806 -4.013 14.044 1.00 95.25 543 HIS A C 1
ATOM 4316 O O . HIS A 1 543 ? -14.812 -3.927 14.761 1.00 95.25 543 HIS A O 1
ATOM 4322 N N . ASP A 1 544 ? -16.578 -5.105 14.032 1.00 94.19 544 ASP A N 1
ATOM 4323 C CA . ASP A 1 544 ? -16.427 -6.251 14.940 1.00 94.19 544 ASP A CA 1
ATOM 4324 C C . ASP A 1 544 ? -15.029 -6.895 14.904 1.00 94.19 544 ASP A C 1
ATOM 4326 O O . ASP A 1 544 ? -14.476 -7.289 15.937 1.00 94.19 544 ASP A O 1
ATOM 4330 N N . GLU A 1 545 ? -14.458 -7.062 13.710 1.00 95.62 545 GLU A N 1
ATOM 4331 C CA . GLU A 1 545 ? -13.123 -7.644 13.534 1.00 95.62 545 GLU A CA 1
ATOM 4332 C C . GLU A 1 545 ? -12.031 -6.601 13.780 1.00 95.62 545 GLU A C 1
ATOM 4334 O O . GLU A 1 545 ? -10.966 -6.932 14.304 1.00 95.62 545 GLU A O 1
ATOM 4339 N N . VAL A 1 546 ? -12.302 -5.331 13.461 1.00 96.69 546 VAL A N 1
ATOM 4340 C CA . VAL A 1 546 ? -11.395 -4.219 13.762 1.00 96.69 546 VAL A CA 1
ATOM 4341 C C . VAL A 1 546 ? -11.244 -4.048 15.275 1.00 96.69 546 VAL A C 1
ATOM 4343 O O . VAL A 1 546 ? -10.117 -4.032 15.757 1.00 96.69 546 VAL A O 1
ATOM 4346 N N . ALA A 1 547 ? -12.331 -4.026 16.051 1.00 96.12 547 ALA A N 1
ATOM 4347 C CA . ALA A 1 547 ? -12.280 -3.948 17.512 1.00 96.12 547 ALA A CA 1
ATOM 4348 C C . ALA A 1 547 ? -11.459 -5.106 18.108 1.00 96.12 547 ALA A C 1
ATOM 4350 O O . ALA A 1 547 ? -10.546 -4.892 18.911 1.00 96.12 547 ALA A O 1
ATOM 4351 N N . ARG A 1 548 ? -11.700 -6.337 17.635 1.00 96.38 548 ARG A N 1
ATOM 4352 C CA . ARG A 1 548 ? -10.911 -7.521 18.016 1.00 96.38 548 ARG A CA 1
ATOM 4353 C C . ARG A 1 548 ? -9.434 -7.386 17.674 1.00 96.38 548 ARG A C 1
ATOM 4355 O O . ARG A 1 548 ? -8.585 -7.792 18.467 1.00 96.38 548 ARG A O 1
ATOM 4362 N N . TYR A 1 549 ? -9.119 -6.837 16.506 1.00 95.81 549 TYR A N 1
ATOM 4363 C CA . TYR A 1 549 ? -7.748 -6.585 16.086 1.00 95.81 549 TYR A CA 1
ATOM 4364 C C . TYR A 1 549 ? -7.053 -5.566 16.995 1.00 95.81 549 TYR A C 1
ATOM 4366 O O . TYR A 1 549 ? -5.954 -5.834 17.479 1.00 95.81 549 TYR A O 1
ATOM 4374 N N . CYS A 1 550 ? -7.709 -4.448 17.297 1.00 96.75 550 CYS A N 1
ATOM 4375 C CA . CYS A 1 550 ? -7.190 -3.403 18.176 1.00 96.75 550 CYS A CA 1
ATOM 4376 C C . CYS A 1 550 ? -6.904 -3.916 19.597 1.00 96.75 550 CYS A C 1
ATOM 4378 O O . CYS A 1 550 ? -5.865 -3.597 20.173 1.00 96.75 550 CYS A O 1
ATOM 4380 N N . CYS A 1 551 ? -7.779 -4.763 20.153 1.00 96.19 551 CYS A N 1
ATOM 4381 C CA . CYS A 1 551 ? -7.611 -5.344 21.492 1.00 96.19 551 CYS A CA 1
ATOM 4382 C C . CYS A 1 551 ? -6.373 -6.246 21.644 1.00 96.19 551 CYS A C 1
ATOM 4384 O O . CYS A 1 551 ? -6.032 -6.618 22.770 1.00 96.19 551 CYS A O 1
ATOM 4386 N N . ARG A 1 552 ? -5.678 -6.587 20.549 1.00 95.94 552 ARG A N 1
ATOM 4387 C CA . ARG A 1 552 ? -4.391 -7.299 20.599 1.00 95.94 552 ARG A CA 1
ATOM 4388 C C . ARG A 1 552 ? -3.263 -6.457 21.183 1.00 95.94 552 ARG A C 1
ATOM 4390 O O . ARG A 1 552 ? -2.311 -7.020 21.712 1.00 95.94 552 ARG A O 1
ATOM 4397 N N . ALA A 1 553 ? -3.387 -5.129 21.143 1.00 95.69 553 ALA A N 1
ATOM 4398 C CA . ALA A 1 553 ? -2.364 -4.176 21.580 1.00 95.69 553 ALA A CA 1
ATOM 4399 C C . ALA A 1 553 ? -1.856 -4.395 23.009 1.00 95.69 553 ALA A C 1
ATOM 4401 O O . ALA A 1 553 ? -0.718 -4.067 23.331 1.00 95.69 553 ALA A O 1
ATOM 4402 N N . VAL A 1 554 ? -2.726 -4.913 23.873 1.00 94.62 554 VAL A N 1
ATOM 4403 C CA . VAL A 1 554 ? -2.470 -5.120 25.304 1.00 94.62 554 VAL A CA 1
ATOM 4404 C C . VAL A 1 554 ? -2.680 -6.576 25.717 1.00 94.62 554 VAL A C 1
ATOM 4406 O O . VAL A 1 554 ? -2.869 -6.866 26.901 1.00 94.62 554 VAL A O 1
ATOM 4409 N N . GLY A 1 555 ? -2.719 -7.478 24.735 1.00 92.62 555 GLY A N 1
ATOM 4410 C CA . GLY A 1 555 ? -2.837 -8.911 24.947 1.00 92.62 555 GLY A CA 1
ATOM 4411 C C . GLY A 1 555 ? -1.487 -9.594 25.130 1.00 92.62 555 GLY A C 1
ATOM 4412 O O . GLY A 1 555 ? -0.424 -9.010 24.917 1.00 92.62 555 GLY A O 1
ATOM 4413 N N . GLY A 1 556 ? -1.530 -10.868 25.521 1.00 92.88 556 GLY A N 1
ATOM 4414 C CA . GLY A 1 556 ? -0.330 -11.701 25.587 1.00 92.88 556 GLY A CA 1
ATOM 4415 C C . GLY A 1 556 ? 0.379 -11.771 24.230 1.00 92.88 556 GLY A C 1
ATOM 4416 O O . GLY A 1 556 ? -0.278 -11.827 23.193 1.00 92.88 556 GLY A O 1
ATOM 4417 N N . GLU A 1 557 ? 1.713 -11.769 24.247 1.00 90.75 557 GLU A N 1
ATOM 4418 C CA . GLU A 1 557 ? 2.587 -11.749 23.058 1.00 90.75 557 GLU A CA 1
ATOM 4419 C C . GLU A 1 557 ? 2.490 -10.501 22.153 1.00 90.75 557 GLU A C 1
ATOM 4421 O O . GLU A 1 557 ? 3.058 -10.508 21.058 1.00 90.75 557 GLU A O 1
ATOM 4426 N N . ALA A 1 558 ? 1.844 -9.410 22.582 1.00 92.50 558 ALA A N 1
ATOM 4427 C CA . ALA A 1 558 ? 1.893 -8.142 21.848 1.00 92.50 558 ALA A CA 1
ATOM 4428 C C . ALA A 1 558 ? 3.349 -7.661 21.668 1.00 92.50 558 ALA A C 1
ATOM 4430 O O . ALA A 1 558 ? 4.114 -7.603 22.630 1.00 92.50 558 ALA A O 1
ATOM 4431 N N . GLY A 1 559 ? 3.760 -7.368 20.430 1.00 91.44 559 GLY A N 1
ATOM 4432 C CA . GLY A 1 559 ? 5.125 -6.961 20.075 1.00 91.44 559 GLY A CA 1
ATOM 4433 C C . GLY A 1 559 ? 6.152 -8.100 20.041 1.00 91.44 559 GLY A C 1
ATOM 4434 O O . GLY A 1 559 ? 7.243 -7.934 19.489 1.00 91.44 559 GLY A O 1
ATOM 4435 N N . ALA A 1 560 ? 5.824 -9.285 20.570 1.00 93.31 560 ALA A N 1
ATOM 4436 C CA . ALA A 1 560 ? 6.767 -10.398 20.657 1.00 93.31 560 ALA A CA 1
ATOM 4437 C C . ALA A 1 560 ? 7.191 -10.917 19.276 1.00 93.31 560 ALA A C 1
ATOM 4439 O O . ALA A 1 560 ? 8.279 -11.471 19.131 1.00 93.31 560 ALA A O 1
ATOM 4440 N N . PHE A 1 561 ? 6.353 -10.756 18.249 1.00 92.88 561 PHE A N 1
ATOM 4441 C CA . PHE A 1 561 ? 6.681 -11.210 16.900 1.00 92.88 561 PHE A CA 1
ATOM 4442 C C . PHE A 1 561 ? 7.872 -10.449 16.309 1.00 92.88 561 PHE A C 1
ATOM 4444 O O . PHE A 1 561 ? 8.801 -11.084 15.807 1.00 92.88 561 PHE A O 1
ATOM 4451 N N . ALA A 1 562 ? 7.869 -9.120 16.424 1.00 90.75 562 ALA A N 1
ATOM 4452 C CA . ALA A 1 562 ? 8.967 -8.267 15.980 1.00 90.75 562 ALA A CA 1
ATOM 4453 C C . ALA A 1 562 ? 10.231 -8.468 16.831 1.00 90.75 562 ALA A C 1
ATOM 4455 O O . ALA A 1 562 ? 11.331 -8.574 16.298 1.00 90.75 562 ALA A O 1
ATOM 4456 N N . ALA A 1 563 ? 10.073 -8.628 18.150 1.00 91.25 563 ALA A N 1
ATOM 4457 C CA . ALA A 1 563 ? 11.198 -8.829 19.067 1.00 91.25 563 ALA A CA 1
ATOM 4458 C C . ALA A 1 563 ? 11.988 -10.131 18.816 1.00 91.25 563 ALA A C 1
ATOM 4460 O O . ALA A 1 563 ? 13.149 -10.234 19.203 1.00 91.25 563 ALA A O 1
ATOM 4461 N N . ARG A 1 564 ? 11.381 -11.141 18.175 1.00 90.94 564 ARG A N 1
ATOM 4462 C CA . ARG A 1 564 ? 12.029 -12.440 17.912 1.00 90.94 564 ARG A CA 1
ATOM 4463 C C . ARG A 1 564 ? 13.107 -12.384 16.830 1.00 90.94 564 ARG A C 1
ATOM 4465 O O . ARG A 1 564 ? 13.994 -13.232 16.848 1.00 90.94 564 ARG A O 1
ATOM 4472 N N . ALA A 1 565 ? 13.006 -11.474 15.861 1.00 90.38 565 ALA A N 1
ATOM 4473 C CA . ALA A 1 565 ? 14.012 -11.324 14.812 1.00 90.38 565 ALA A CA 1
ATOM 4474 C C . ALA A 1 565 ? 13.876 -9.974 14.089 1.00 90.38 565 ALA A C 1
ATOM 4476 O O . ALA A 1 565 ? 12.754 -9.578 13.776 1.00 90.38 565 ALA A O 1
ATOM 4477 N N . PRO A 1 566 ? 14.993 -9.338 13.688 1.00 86.75 566 PRO A N 1
ATOM 4478 C CA . PRO A 1 566 ? 14.975 -8.048 12.988 1.00 86.75 566 PRO A CA 1
ATOM 4479 C C . PRO A 1 566 ? 14.288 -8.103 11.612 1.00 86.75 566 PRO A C 1
ATOM 4481 O O . PRO A 1 566 ? 13.849 -7.090 11.088 1.00 86.75 566 PRO A O 1
ATOM 4484 N N . THR A 1 567 ? 14.136 -9.294 11.026 1.00 90.12 567 THR A N 1
ATOM 4485 C CA . THR A 1 567 ? 13.424 -9.505 9.753 1.00 90.12 567 THR A CA 1
ATOM 4486 C C . THR A 1 567 ? 11.901 -9.595 9.906 1.00 90.12 567 THR A C 1
ATOM 4488 O O . THR A 1 567 ? 11.192 -9.940 8.954 1.00 90.12 567 THR A O 1
ATOM 4491 N N . ARG A 1 568 ? 11.362 -9.326 11.101 1.00 92.06 568 ARG A N 1
ATOM 4492 C CA . ARG A 1 568 ? 9.922 -9.306 11.389 1.00 92.06 568 ARG A CA 1
ATOM 4493 C C . ARG A 1 568 ? 9.444 -7.868 11.548 1.00 92.06 568 ARG A C 1
ATOM 4495 O O . ARG A 1 568 ? 10.102 -7.046 12.171 1.00 92.06 568 ARG A O 1
ATOM 4502 N N . SER A 1 569 ? 8.286 -7.565 10.972 1.00 91.31 569 SER A N 1
ATOM 4503 C CA . SER A 1 569 ? 7.704 -6.227 11.013 1.00 91.31 569 SER A CA 1
ATOM 4504 C C . SER A 1 569 ? 7.174 -5.897 12.403 1.00 91.31 569 SER A C 1
ATOM 4506 O O . SER A 1 569 ? 6.416 -6.677 12.981 1.00 91.31 569 SER A O 1
ATOM 4508 N N . ARG A 1 570 ? 7.491 -4.690 12.885 1.00 89.31 570 ARG A N 1
ATOM 4509 C CA . ARG A 1 570 ? 6.897 -4.083 14.089 1.00 89.31 570 ARG A CA 1
ATOM 4510 C C . ARG A 1 570 ? 5.391 -3.834 13.949 1.00 89.31 570 ARG A C 1
ATOM 4512 O O . ARG A 1 570 ? 4.702 -3.672 14.950 1.00 89.31 570 ARG A O 1
ATOM 4519 N N . LEU A 1 571 ? 4.873 -3.842 12.719 1.00 89.62 571 LEU A N 1
ATOM 4520 C CA . LEU A 1 571 ? 3.450 -3.683 12.414 1.00 89.62 571 LEU A CA 1
ATOM 4521 C C . LEU A 1 571 ? 2.679 -5.013 12.391 1.00 89.62 571 LEU A C 1
ATOM 4523 O O . LEU A 1 571 ? 1.478 -5.027 12.121 1.00 89.62 571 LEU A O 1
ATOM 4527 N N . ALA A 1 572 ? 3.339 -6.142 12.658 1.00 90.62 572 ALA A N 1
ATOM 4528 C CA . ALA A 1 572 ? 2.726 -7.462 12.614 1.00 90.62 572 ALA A CA 1
ATOM 4529 C C . ALA A 1 572 ? 2.791 -8.159 13.974 1.00 90.62 572 ALA A C 1
ATOM 4531 O O . ALA A 1 572 ? 3.869 -8.381 14.508 1.00 90.62 572 ALA A O 1
ATOM 4532 N N . ASP A 1 573 ? 1.639 -8.605 14.479 1.00 91.69 573 ASP A N 1
ATOM 4533 C CA . ASP A 1 573 ? 1.562 -9.493 15.645 1.00 91.69 573 ASP A CA 1
ATOM 4534 C C . ASP A 1 573 ? 0.537 -10.612 15.404 1.00 91.69 573 ASP A C 1
ATOM 4536 O O . ASP A 1 573 ? -0.557 -10.620 15.976 1.00 91.69 573 ASP A O 1
ATOM 4540 N N . PRO A 1 574 ? 0.845 -11.586 14.530 1.00 91.00 574 PRO A N 1
ATOM 4541 C CA . PRO A 1 574 ? -0.109 -12.631 14.155 1.00 91.00 574 PRO A CA 1
ATOM 4542 C C . PRO A 1 574 ? -0.516 -13.547 15.321 1.00 91.00 574 PRO A C 1
ATOM 4544 O O . PRO A 1 574 ? -1.520 -14.246 15.206 1.00 91.00 574 PRO A O 1
ATOM 4547 N N . LYS A 1 575 ? 0.254 -13.560 16.419 1.00 90.75 575 LYS A N 1
ATOM 4548 C CA . LYS A 1 575 ? 0.039 -14.417 17.598 1.00 90.75 575 LYS A CA 1
ATOM 4549 C C . LYS A 1 575 ? -0.418 -13.652 18.847 1.00 90.75 575 LYS A C 1
ATOM 4551 O O . LYS A 1 575 ? -0.636 -14.287 19.872 1.00 90.75 575 LYS A O 1
ATOM 4556 N N . ALA A 1 576 ? -0.579 -12.327 18.772 1.00 94.06 576 ALA A N 1
ATOM 4557 C CA . ALA A 1 576 ? -1.035 -11.549 19.920 1.00 94.06 576 ALA A CA 1
ATOM 4558 C C . ALA A 1 576 ? -2.474 -11.927 20.301 1.00 94.06 576 ALA A C 1
ATOM 4560 O O . ALA A 1 576 ? -3.373 -11.951 19.452 1.00 94.06 576 ALA A O 1
ATOM 4561 N N . ALA A 1 577 ? -2.675 -12.238 21.581 1.00 95.25 577 ALA A N 1
ATOM 4562 C CA . ALA A 1 577 ? -3.977 -12.601 22.125 1.00 95.25 577 ALA A CA 1
ATOM 4563 C C . ALA A 1 577 ? -4.906 -11.382 22.202 1.00 95.25 577 ALA A C 1
ATOM 4565 O O . ALA A 1 577 ? -4.457 -10.243 22.279 1.00 95.25 577 ALA A O 1
ATOM 4566 N N . ILE A 1 578 ? -6.214 -11.620 22.211 1.00 95.06 578 ILE A N 1
ATOM 4567 C CA . ILE A 1 578 ? -7.227 -10.568 22.342 1.00 95.06 578 ILE A CA 1
ATOM 4568 C C . ILE A 1 578 ? -7.578 -10.404 23.822 1.00 95.06 578 ILE A C 1
ATOM 4570 O O . ILE A 1 578 ? -7.751 -11.395 24.531 1.00 95.06 578 ILE A O 1
ATOM 4574 N N . VAL A 1 579 ? -7.723 -9.163 24.290 1.00 93.81 579 VAL A N 1
ATOM 4575 C CA . VAL A 1 579 ? -8.276 -8.870 25.620 1.00 93.81 579 VAL A CA 1
ATOM 4576 C C . VAL A 1 579 ? -9.776 -8.603 25.508 1.00 93.81 579 VAL A C 1
ATOM 4578 O O . VAL A 1 579 ? -10.187 -7.490 25.192 1.00 93.81 579 VAL A O 1
ATOM 4581 N N . GLU A 1 580 ? -10.596 -9.620 25.782 1.00 91.06 580 GLU A N 1
ATOM 4582 C CA . GLU A 1 580 ? -12.056 -9.558 25.585 1.00 91.06 580 GLU A CA 1
ATOM 4583 C C . GLU A 1 580 ? -12.743 -8.456 26.402 1.00 91.06 580 GLU A C 1
ATOM 4585 O O . GLU A 1 580 ? -13.633 -7.783 25.891 1.00 91.06 580 GLU A O 1
ATOM 4590 N N . GLY A 1 581 ? -12.275 -8.192 27.627 1.00 89.81 581 GLY A N 1
ATOM 4591 C CA . GLY A 1 581 ? -12.835 -7.149 28.497 1.00 89.81 581 GLY A CA 1
ATOM 4592 C C . GLY A 1 581 ? -12.668 -5.711 27.988 1.00 89.81 581 GLY A C 1
ATOM 4593 O O . GLY A 1 581 ? -13.159 -4.786 28.624 1.00 89.81 581 GLY A O 1
ATOM 4594 N N . LEU A 1 582 ? -11.962 -5.501 26.871 1.00 91.62 582 LEU A N 1
ATOM 4595 C CA . LEU A 1 582 ? -11.846 -4.198 26.213 1.00 91.62 582 LEU A CA 1
ATOM 4596 C C . LEU A 1 582 ? -12.705 -4.084 24.948 1.00 91.62 582 LEU A C 1
ATOM 4598 O O . LEU A 1 582 ? -12.775 -2.994 24.396 1.00 91.62 582 LEU A O 1
ATOM 4602 N N . LEU A 1 583 ? -13.341 -5.166 24.482 1.00 92.06 583 LEU A N 1
ATOM 4603 C CA . LEU A 1 583 ? -14.037 -5.182 23.191 1.00 92.06 583 LEU A CA 1
ATOM 4604 C C . LEU A 1 583 ? -15.208 -4.206 23.151 1.00 92.06 583 LEU A C 1
ATOM 4606 O O . LEU A 1 583 ? -15.264 -3.371 22.260 1.00 92.06 583 LEU A O 1
ATOM 4610 N N . GLU A 1 584 ? -16.112 -4.295 24.122 1.00 88.94 584 GLU A N 1
ATOM 4611 C CA . GLU A 1 584 ? -17.301 -3.443 24.193 1.00 88.94 584 GLU A CA 1
ATOM 4612 C C . GLU A 1 584 ? -16.958 -1.944 24.292 1.00 88.94 584 GLU A C 1
ATOM 4614 O O . GLU A 1 584 ? -17.396 -1.182 23.425 1.00 88.94 584 GLU A O 1
ATOM 4619 N N . PRO A 1 585 ? -16.122 -1.486 25.251 1.00 89.31 585 PRO A N 1
ATOM 4620 C CA . PRO A 1 585 ? -15.763 -0.072 25.315 1.00 89.31 585 PRO A CA 1
ATOM 4621 C C . PRO A 1 585 ? -14.982 0.397 24.081 1.00 89.31 585 PRO A C 1
ATOM 4623 O O . PRO A 1 585 ? -15.092 1.557 23.690 1.00 89.31 585 PRO A O 1
ATOM 4626 N N . LEU A 1 586 ? -14.203 -0.480 23.443 1.00 92.31 586 LEU A N 1
ATOM 4627 C CA . LEU A 1 586 ? -13.465 -0.129 22.236 1.00 92.31 586 LEU A CA 1
ATOM 4628 C C . LEU A 1 586 ? -14.357 -0.035 20.995 1.00 92.31 586 LEU A C 1
ATOM 4630 O O . LEU A 1 586 ? -14.177 0.893 20.212 1.00 92.31 586 LEU A O 1
ATOM 4634 N N . ASP A 1 587 ? -15.314 -0.946 20.815 1.00 92.75 587 ASP A N 1
ATOM 4635 C CA . ASP A 1 587 ? -16.266 -0.910 19.697 1.00 92.75 587 ASP A CA 1
ATOM 4636 C C . ASP A 1 587 ? -17.109 0.374 19.738 1.00 92.75 587 ASP A C 1
ATOM 4638 O O . ASP A 1 587 ? -17.230 1.076 18.736 1.00 92.75 587 ASP A O 1
ATOM 4642 N N . ALA A 1 588 ? -17.559 0.775 20.929 1.00 88.50 588 ALA A N 1
ATOM 4643 C CA . ALA A 1 588 ? -18.223 2.057 21.155 1.00 88.50 588 ALA A CA 1
ATOM 4644 C C . ALA A 1 588 ? -17.358 3.282 20.781 1.00 88.50 588 ALA A C 1
ATOM 4646 O O . ALA A 1 588 ? -17.844 4.250 20.178 1.00 88.50 588 ALA A O 1
ATOM 4647 N N . LEU A 1 589 ? -16.068 3.261 21.134 1.00 90.25 589 LEU A N 1
ATOM 4648 C CA . LEU A 1 589 ? -15.126 4.325 20.771 1.00 90.25 589 LEU A CA 1
ATOM 4649 C C . LEU A 1 589 ? -14.899 4.375 19.254 1.00 90.25 589 LEU A C 1
ATOM 4651 O O . LEU A 1 589 ? -14.911 5.460 18.674 1.00 90.25 589 LEU A O 1
ATOM 4655 N N . LEU A 1 590 ? -14.754 3.220 18.601 1.00 93.75 590 LEU A N 1
ATOM 4656 C CA . LEU A 1 590 ? -14.627 3.121 17.145 1.00 93.75 590 LEU A CA 1
ATOM 4657 C C . LEU A 1 590 ? -15.895 3.606 16.428 1.00 93.75 590 LEU A C 1
ATOM 4659 O O . LEU A 1 590 ? -15.779 4.311 15.427 1.00 93.75 590 LEU A O 1
ATOM 4663 N N . CYS A 1 591 ? -17.085 3.305 16.960 1.00 92.19 591 CYS A N 1
ATOM 4664 C CA . CYS A 1 591 ? -18.365 3.808 16.444 1.00 92.19 591 CYS A CA 1
ATOM 4665 C C . CYS A 1 591 ? -18.413 5.332 16.482 1.00 92.19 591 CYS A C 1
ATOM 4667 O O . CYS A 1 591 ? -18.814 5.982 15.518 1.00 92.19 591 CYS A O 1
ATOM 4669 N N . SER A 1 592 ? -17.915 5.911 17.573 1.00 89.06 592 SER A N 1
ATOM 4670 C CA . SER A 1 592 ? -17.802 7.360 17.708 1.00 89.06 592 SER A CA 1
ATOM 4671 C C . SER A 1 592 ? -16.851 7.924 16.647 1.00 89.06 592 SER A C 1
ATOM 4673 O O . SER A 1 592 ? -17.223 8.846 15.925 1.00 89.06 592 SER A O 1
ATOM 4675 N N . VAL A 1 593 ? -15.651 7.350 16.489 1.00 91.81 593 VAL A N 1
ATOM 4676 C CA . VAL A 1 593 ? -14.691 7.770 15.449 1.00 91.81 593 VAL A CA 1
ATOM 4677 C C . VAL A 1 593 ? -15.309 7.708 14.049 1.00 91.81 593 VAL A C 1
ATOM 4679 O O . VAL A 1 593 ? -15.170 8.659 13.281 1.00 91.81 593 VAL A O 1
ATOM 4682 N N . ALA A 1 594 ? -16.037 6.637 13.726 1.00 94.19 594 ALA A N 1
ATOM 4683 C CA . ALA A 1 594 ? -16.728 6.498 12.447 1.00 94.19 594 ALA A CA 1
ATOM 4684 C C . ALA A 1 594 ? -17.809 7.573 12.237 1.00 94.19 594 ALA A C 1
ATOM 4686 O O . ALA A 1 594 ? -17.901 8.141 11.148 1.00 94.19 594 ALA A O 1
ATOM 4687 N N . GLN A 1 595 ? -18.603 7.869 13.271 1.00 90.81 595 GLN A N 1
ATOM 4688 C CA . GLN A 1 595 ? -19.643 8.900 13.228 1.00 90.81 595 GLN A CA 1
ATOM 4689 C C . GLN A 1 595 ? -19.038 10.279 12.948 1.00 90.81 595 GLN A C 1
ATOM 4691 O O . GLN A 1 595 ? -19.516 11.003 12.081 1.00 90.81 595 GLN A O 1
ATOM 4696 N N . MET A 1 596 ? -17.939 10.606 13.625 1.00 87.69 596 MET A N 1
ATOM 4697 C CA . MET A 1 596 ? -17.274 11.904 13.500 1.00 87.69 596 MET A CA 1
ATOM 4698 C C . MET A 1 596 ? -16.543 12.075 12.174 1.00 87.69 596 MET A C 1
ATOM 4700 O O . MET A 1 596 ? -16.543 13.174 11.625 1.00 87.69 596 MET A O 1
ATOM 4704 N N . LEU A 1 597 ? -15.971 10.997 11.629 1.00 91.00 597 LEU A N 1
ATOM 4705 C CA . LEU A 1 597 ? -15.500 10.987 10.246 1.00 91.00 597 LEU A CA 1
ATOM 4706 C C . LEU A 1 597 ? -16.661 11.302 9.296 1.00 91.00 597 LEU A C 1
ATOM 4708 O O . LEU A 1 597 ? -16.539 12.189 8.463 1.00 91.00 597 LEU A O 1
ATOM 4712 N N . PHE A 1 598 ? -17.800 10.621 9.431 1.00 92.00 598 PHE A N 1
ATOM 4713 C CA . PHE A 1 598 ? -18.932 10.802 8.519 1.00 92.00 598 PHE A CA 1
ATOM 4714 C C . PHE A 1 598 ? -19.589 12.190 8.586 1.00 92.00 598 PHE A C 1
ATOM 4716 O O . PHE A 1 598 ? -19.988 12.733 7.549 1.00 92.00 598 PHE A O 1
ATOM 4723 N N . ASP A 1 599 ? -19.711 12.746 9.791 1.00 86.38 599 ASP A N 1
ATOM 4724 C CA . ASP A 1 599 ? -20.277 14.077 10.020 1.00 86.38 599 ASP A CA 1
ATOM 4725 C C . ASP A 1 599 ? -19.265 15.205 9.746 1.00 86.38 599 ASP A C 1
ATOM 4727 O O . ASP A 1 599 ? -19.653 16.370 9.759 1.00 86.38 599 ASP A O 1
ATOM 4731 N N . GLU A 1 600 ? -17.989 14.877 9.499 1.00 79.19 600 GLU A N 1
ATOM 4732 C CA . GLU A 1 600 ? -16.881 15.841 9.387 1.00 79.19 600 GLU A CA 1
ATOM 4733 C C . GLU A 1 600 ? -16.780 16.747 10.627 1.00 79.19 600 GLU A C 1
ATOM 4735 O O . GLU A 1 600 ? -16.489 17.941 10.537 1.00 79.19 600 GLU A O 1
ATOM 4740 N N . ALA A 1 601 ? -17.049 16.168 11.801 1.00 67.94 601 ALA A N 1
ATOM 4741 C CA . ALA A 1 601 ? -17.159 16.920 13.042 1.00 67.94 601 ALA A CA 1
ATOM 4742 C C . ALA A 1 601 ? -15.826 17.620 13.388 1.00 67.94 601 ALA A C 1
ATOM 4744 O O . ALA A 1 601 ? -14.762 16.995 13.256 1.00 67.94 601 ALA A O 1
ATOM 4745 N N . PRO A 1 602 ? -15.863 18.887 13.848 1.00 68.88 602 PRO A N 1
ATOM 4746 C CA . PRO A 1 602 ? -14.680 19.592 14.326 1.00 68.88 602 PRO A CA 1
ATOM 4747 C C . PRO A 1 602 ? -14.055 18.889 15.543 1.00 68.88 602 PRO A C 1
ATOM 4749 O O . PRO A 1 602 ? -14.677 18.070 16.222 1.00 68.88 602 PRO A O 1
ATOM 4752 N N . VAL A 1 603 ? -12.788 19.197 15.826 1.00 68.94 603 VAL A N 1
ATOM 4753 C CA . VAL A 1 603 ? -11.995 18.514 16.867 1.00 68.94 603 VAL A CA 1
ATOM 4754 C C . VAL A 1 603 ? -12.612 18.671 18.254 1.00 68.94 603 VAL A C 1
ATOM 4756 O O . VAL A 1 603 ? -12.602 17.743 19.059 1.00 68.94 603 VAL A O 1
ATOM 4759 N N . GLU A 1 604 ? -13.187 19.834 18.528 1.00 72.25 604 GLU A N 1
ATOM 4760 C CA . GLU A 1 604 ? -13.841 20.166 19.790 1.00 72.25 604 GLU A CA 1
ATOM 4761 C C . GLU A 1 604 ? -15.064 19.266 20.045 1.00 72.25 604 GLU A C 1
ATOM 4763 O O . GLU A 1 604 ? -15.310 18.826 21.178 1.00 72.25 604 GLU A O 1
ATOM 4768 N N . ASP A 1 605 ? -15.782 18.910 18.975 1.00 74.25 605 ASP A N 1
ATOM 4769 C CA . ASP A 1 605 ? -16.882 17.951 19.032 1.00 74.25 605 ASP A CA 1
ATOM 4770 C C . ASP A 1 605 ? -16.357 16.536 19.270 1.00 74.25 605 ASP A C 1
ATOM 4772 O O . ASP A 1 605 ? -16.968 15.783 20.030 1.00 74.25 605 ASP A O 1
ATOM 4776 N N . LEU A 1 606 ? -15.193 16.190 18.707 1.00 77.06 606 LEU A N 1
ATOM 4777 C CA . LEU A 1 606 ? -14.547 14.896 18.925 1.00 77.06 606 LEU A CA 1
ATOM 4778 C C . LEU A 1 606 ? -14.180 14.663 20.390 1.00 77.06 606 LEU A C 1
ATOM 4780 O O . LEU A 1 606 ? -14.508 13.613 20.953 1.00 77.06 606 LEU A O 1
ATOM 4784 N N . GLN A 1 607 ? -13.605 15.668 21.047 1.00 77.00 607 GLN A N 1
ATOM 4785 C CA . GLN A 1 607 ? -13.320 15.610 22.481 1.00 77.00 607 GLN A CA 1
ATOM 4786 C C . GLN A 1 607 ? -14.599 15.428 23.302 1.00 77.00 607 GLN A C 1
ATOM 4788 O O . GLN A 1 607 ? -14.703 14.497 24.106 1.00 77.00 607 GLN A O 1
ATOM 4793 N N . SER A 1 608 ? -15.598 16.275 23.052 1.00 80.69 608 SER A N 1
ATOM 4794 C CA . SER A 1 608 ? -16.859 16.275 23.795 1.00 80.69 608 SER A CA 1
ATOM 4795 C C . SER A 1 608 ? -17.638 14.968 23.619 1.00 80.69 608 SER A C 1
ATOM 4797 O O . SER A 1 608 ? -18.169 14.420 24.586 1.00 80.69 608 SER A O 1
ATOM 4799 N N . GLN A 1 609 ? -17.706 14.434 22.398 1.00 77.06 609 GLN A N 1
ATOM 4800 C CA . GLN A 1 609 ? -18.413 13.187 22.106 1.00 77.06 609 GLN A CA 1
ATOM 4801 C C . GLN A 1 609 ? -17.708 11.978 22.723 1.00 77.06 609 GLN A C 1
ATOM 4803 O O . GLN A 1 609 ? -18.367 11.150 23.352 1.00 77.06 609 GLN A O 1
ATOM 4808 N N . MET A 1 610 ? -16.379 11.882 22.621 1.00 79.44 610 MET A N 1
ATOM 4809 C CA . MET A 1 610 ? -15.638 10.781 23.242 1.00 79.44 610 MET A CA 1
ATOM 4810 C C . MET A 1 610 ? -15.723 10.810 24.770 1.00 79.44 610 MET A C 1
ATOM 4812 O O . MET A 1 610 ? -15.909 9.761 25.385 1.00 79.44 610 MET A O 1
ATOM 4816 N N . GLN A 1 611 ? -15.648 11.989 25.392 1.00 80.56 611 GLN A N 1
ATOM 4817 C CA . GLN A 1 611 ? -15.829 12.127 26.841 1.00 80.56 611 GLN A CA 1
ATOM 4818 C C . GLN A 1 611 ? -17.229 11.683 27.280 1.00 80.56 611 GLN A C 1
ATOM 4820 O O . GLN A 1 611 ? -17.356 10.885 28.209 1.00 80.56 611 GLN A O 1
ATOM 4825 N N . LYS A 1 612 ? -18.275 12.113 26.561 1.00 79.94 612 LYS A N 1
ATOM 4826 C CA . LYS A 1 612 ? -19.649 11.646 26.802 1.00 79.94 612 LYS A CA 1
ATOM 4827 C C . LYS A 1 612 ? -19.755 10.128 26.683 1.00 79.94 612 LYS A C 1
ATOM 4829 O O . LYS A 1 612 ? -20.399 9.498 27.509 1.00 79.94 612 LYS A O 1
ATOM 4834 N N . ARG A 1 613 ? -19.098 9.516 25.696 1.00 76.06 613 ARG A N 1
ATOM 4835 C CA . ARG A 1 613 ? -19.107 8.057 25.490 1.00 76.06 613 ARG A CA 1
ATOM 4836 C C . ARG A 1 613 ? -18.417 7.305 26.622 1.00 76.06 613 ARG A C 1
ATOM 4838 O O . ARG A 1 613 ? -18.964 6.320 27.101 1.00 76.06 613 ARG A O 1
ATOM 4845 N N . VAL A 1 614 ? -17.266 7.792 27.087 1.00 77.06 614 VAL A N 1
ATOM 4846 C CA . VAL A 1 614 ? -16.581 7.253 28.275 1.00 77.06 614 VAL A CA 1
ATOM 4847 C C . VAL A 1 614 ? -17.514 7.263 29.488 1.00 77.06 614 VAL A C 1
ATOM 4849 O O . VAL A 1 614 ? -17.590 6.262 30.195 1.00 77.06 614 VAL A O 1
ATOM 4852 N N . GLN A 1 615 ? -18.262 8.352 29.693 1.00 78.56 615 GLN A N 1
ATOM 4853 C CA . GLN A 1 615 ? -19.228 8.471 30.789 1.00 78.56 615 GLN A CA 1
ATOM 4854 C C . GLN A 1 615 ? -20.437 7.538 30.611 1.00 78.56 615 GLN A C 1
ATOM 4856 O O . GLN A 1 615 ? -20.782 6.810 31.537 1.00 78.56 615 GLN A O 1
ATOM 4861 N N . VAL A 1 616 ? -21.054 7.518 29.424 1.00 73.81 616 VAL A N 1
ATOM 4862 C CA . VAL A 1 616 ? -22.253 6.712 29.118 1.00 73.81 616 VAL A CA 1
ATOM 4863 C C . VAL A 1 616 ? -21.979 5.214 29.236 1.00 73.81 616 VAL A C 1
ATOM 4865 O O . VAL A 1 616 ? -22.786 4.494 29.816 1.00 73.81 616 VAL A O 1
ATOM 4868 N N . TYR A 1 617 ? -20.838 4.743 28.730 1.00 71.69 617 TYR A N 1
ATOM 4869 C CA . TYR A 1 617 ? -20.448 3.332 28.831 1.00 71.69 617 TYR A CA 1
ATOM 4870 C C . TYR A 1 617 ? -19.778 2.985 30.164 1.00 71.69 617 TYR A C 1
ATOM 4872 O O . TYR A 1 617 ? -19.350 1.848 30.352 1.00 71.69 617 TYR A O 1
ATOM 4880 N N . GLY A 1 618 ? -19.662 3.951 31.084 1.00 75.62 618 GLY A N 1
ATOM 4881 C CA . GLY A 1 618 ? -19.038 3.749 32.388 1.00 75.62 618 GLY A CA 1
ATOM 4882 C C . GLY A 1 618 ? -17.605 3.230 32.285 1.00 75.62 618 GLY A C 1
ATOM 4883 O O . GLY A 1 618 ? -17.200 2.418 33.114 1.00 75.62 618 GLY A O 1
ATOM 4884 N N . ILE A 1 619 ? -16.855 3.650 31.256 1.00 81.19 619 ILE A N 1
ATOM 4885 C CA . ILE A 1 619 ? -15.493 3.171 31.008 1.00 81.19 619 ILE A CA 1
ATOM 4886 C C . ILE A 1 619 ? -14.620 3.591 32.198 1.00 81.19 619 ILE A C 1
ATOM 4888 O O . ILE A 1 619 ? -14.398 4.789 32.391 1.00 81.19 619 ILE A O 1
ATOM 4892 N N . PRO A 1 620 ? -14.086 2.639 32.984 1.00 82.56 620 PRO A N 1
ATOM 4893 C CA . PRO A 1 620 ? -13.269 2.966 34.142 1.00 82.56 620 PRO A CA 1
ATOM 4894 C C . PRO A 1 620 ? -11.999 3.729 33.748 1.00 82.56 620 PRO A C 1
ATOM 4896 O O . PRO A 1 620 ? -11.337 3.389 32.762 1.00 82.56 620 PRO A O 1
ATOM 4899 N N . GLU A 1 621 ? -11.610 4.721 34.553 1.00 84.50 621 GLU A N 1
ATOM 4900 C CA . GLU A 1 621 ? -10.447 5.583 34.281 1.00 84.50 621 GLU A CA 1
ATOM 4901 C C . GLU A 1 621 ? -9.153 4.767 34.094 1.00 84.50 621 GLU A C 1
ATOM 4903 O O . GLU A 1 621 ? -8.336 5.053 33.218 1.00 84.50 621 GLU A O 1
ATOM 4908 N N . ASN A 1 622 ? -9.005 3.664 34.836 1.00 86.81 622 ASN A N 1
ATOM 4909 C CA . ASN A 1 622 ? -7.863 2.755 34.730 1.00 86.81 622 ASN A CA 1
ATOM 4910 C C . ASN A 1 622 ? -7.802 1.973 33.401 1.00 86.81 622 ASN A C 1
ATOM 4912 O O . ASN A 1 622 ? -6.744 1.436 33.066 1.00 86.81 622 ASN A O 1
ATOM 4916 N N . LEU A 1 623 ? -8.897 1.889 32.634 1.00 88.81 623 LEU A N 1
ATOM 4917 C CA . LEU A 1 623 ? -8.908 1.246 31.315 1.00 88.81 623 LEU A CA 1
ATOM 4918 C C . LEU A 1 623 ? -8.532 2.203 30.179 1.00 88.81 623 LEU A C 1
ATOM 4920 O O . LEU A 1 623 ? -8.084 1.734 29.129 1.00 88.81 623 LEU A O 1
ATOM 4924 N N . ARG A 1 624 ? -8.643 3.524 30.368 1.00 90.38 624 ARG A N 1
ATOM 4925 C CA . ARG A 1 624 ? -8.384 4.510 29.303 1.00 90.38 624 ARG A CA 1
ATOM 4926 C C . ARG A 1 624 ? -6.993 4.399 28.679 1.00 90.38 624 ARG A C 1
ATOM 4928 O O . ARG A 1 624 ? -6.929 4.383 27.450 1.00 90.38 624 ARG A O 1
ATOM 4935 N N . PRO A 1 625 ? -5.885 4.236 29.436 1.00 93.06 625 PRO A N 1
ATOM 4936 C CA . PRO A 1 625 ? -4.567 4.074 28.822 1.00 93.06 625 PRO A CA 1
ATOM 4937 C C . PRO A 1 625 ? -4.482 2.825 27.938 1.00 93.06 625 PRO A C 1
ATOM 4939 O O . PRO A 1 625 ? -3.824 2.846 26.903 1.00 93.06 625 PRO A O 1
ATOM 4942 N N . ARG A 1 626 ? -5.181 1.744 28.311 1.00 94.81 626 ARG A N 1
ATOM 4943 C CA . ARG A 1 626 ? -5.214 0.502 27.525 1.00 94.81 626 ARG A CA 1
ATOM 4944 C C . ARG A 1 626 ? -6.025 0.674 26.243 1.00 94.81 626 ARG A C 1
ATOM 4946 O O . ARG A 1 626 ? -5.586 0.208 25.196 1.00 94.81 626 ARG A O 1
ATOM 4953 N N . LEU A 1 627 ? -7.166 1.363 26.309 1.00 94.06 627 LEU A N 1
ATOM 4954 C CA . LEU A 1 627 ? -7.977 1.706 25.135 1.00 94.06 627 LEU A CA 1
ATOM 4955 C C . LEU A 1 627 ? -7.223 2.650 24.191 1.00 94.06 627 LEU A C 1
ATOM 4957 O O . LEU A 1 627 ? -7.235 2.430 22.983 1.00 94.06 627 LEU A O 1
ATOM 4961 N N . ALA A 1 628 ? -6.482 3.621 24.734 1.00 94.56 628 ALA A N 1
ATOM 4962 C CA . ALA A 1 628 ? -5.589 4.470 23.952 1.00 94.56 628 ALA A CA 1
ATOM 4963 C C . ALA A 1 628 ? -4.560 3.620 23.189 1.00 94.56 628 ALA A C 1
ATOM 4965 O O . ALA A 1 628 ? -4.449 3.744 21.970 1.00 94.56 628 ALA A O 1
ATOM 4966 N N . SER A 1 629 ? -3.880 2.683 23.861 1.00 96.06 629 SER A N 1
ATOM 4967 C CA . SER A 1 629 ? -2.959 1.755 23.190 1.00 96.06 629 SER A CA 1
ATOM 4968 C C . SER A 1 629 ? -3.638 0.932 22.090 1.00 96.06 629 SER A C 1
ATOM 4970 O O . SER A 1 629 ? -3.023 0.700 21.055 1.00 96.06 629 SER A O 1
ATOM 4972 N N . CYS A 1 630 ? -4.901 0.529 22.264 1.00 96.69 630 CYS A N 1
ATOM 4973 C CA . CYS A 1 630 ? -5.659 -0.184 21.230 1.00 96.69 630 CYS A CA 1
ATOM 4974 C C . CYS A 1 630 ? -5.929 0.687 19.988 1.00 96.69 630 CYS A C 1
ATOM 4976 O O . CYS A 1 630 ? -5.814 0.199 18.865 1.00 96.69 630 CYS A O 1
ATOM 4978 N N . LEU A 1 631 ? -6.243 1.976 20.165 1.00 95.88 631 LEU A N 1
ATOM 4979 C CA . LEU A 1 631 ? -6.427 2.910 19.046 1.00 95.88 631 LEU A CA 1
ATOM 4980 C C . LEU A 1 631 ? -5.106 3.216 18.331 1.00 95.88 631 LEU A C 1
ATOM 4982 O O . LEU A 1 631 ? -5.058 3.195 17.102 1.00 95.88 631 LEU A O 1
ATOM 4986 N N . ALA A 1 632 ? -4.024 3.437 19.084 1.00 96.12 632 ALA A N 1
ATOM 4987 C CA . ALA A 1 632 ? -2.684 3.607 18.519 1.00 96.12 632 ALA A CA 1
ATOM 4988 C C . ALA A 1 632 ? -2.250 2.364 17.724 1.00 96.12 632 ALA A C 1
ATOM 4990 O O . ALA A 1 632 ? -1.715 2.479 16.625 1.00 96.12 632 ALA A O 1
ATOM 4991 N N . TYR A 1 633 ? -2.566 1.170 18.232 1.00 96.62 633 TYR A N 1
ATOM 4992 C CA . TYR A 1 633 ? -2.270 -0.092 17.560 1.00 96.62 633 TYR A CA 1
ATOM 4993 C C . TYR A 1 633 ? -2.905 -0.186 16.171 1.00 96.62 633 TYR A C 1
ATOM 4995 O O . TYR A 1 633 ? -2.226 -0.600 15.231 1.00 96.62 633 TYR A O 1
ATOM 5003 N N . LEU A 1 634 ? -4.172 0.224 16.024 1.00 96.62 634 LEU A N 1
ATOM 5004 C CA . LEU A 1 634 ? -4.832 0.310 14.720 1.00 96.62 634 LEU A CA 1
ATOM 5005 C C . LEU A 1 634 ? -4.246 1.424 13.859 1.00 96.62 634 LEU A C 1
ATOM 5007 O O . LEU A 1 634 ? -3.907 1.164 12.709 1.00 96.62 634 LEU A O 1
ATOM 5011 N N . ARG A 1 635 ? -4.105 2.637 14.410 1.00 96.12 635 ARG A N 1
ATOM 5012 C CA . ARG A 1 635 ? -3.546 3.811 13.719 1.00 96.12 635 ARG A CA 1
ATOM 5013 C C . ARG A 1 635 ? -2.252 3.459 12.983 1.00 96.12 635 ARG A C 1
ATOM 5015 O O . ARG A 1 635 ? -2.132 3.722 11.790 1.00 96.12 635 ARG A O 1
ATOM 5022 N N . ASP A 1 636 ? -1.329 2.813 13.685 1.00 95.06 636 ASP A N 1
ATOM 5023 C CA . ASP A 1 636 ? 0.002 2.484 13.170 1.00 95.06 636 ASP A CA 1
ATOM 5024 C C . ASP A 1 636 ? -0.023 1.319 12.165 1.00 95.06 636 ASP A C 1
ATOM 5026 O O . ASP A 1 636 ? 0.926 1.115 11.418 1.00 95.06 636 ASP A O 1
ATOM 5030 N N . ARG A 1 637 ? -1.102 0.527 12.125 1.00 94.62 637 ARG A N 1
ATOM 5031 C CA . ARG A 1 637 ? -1.190 -0.707 11.321 1.00 94.62 637 ARG A CA 1
ATOM 5032 C C . ARG A 1 637 ? -2.198 -0.647 10.175 1.00 94.62 637 ARG A C 1
ATOM 5034 O O . ARG A 1 637 ? -2.311 -1.626 9.432 1.00 94.62 637 ARG A O 1
ATOM 5041 N N . ILE A 1 638 ? -2.883 0.486 9.998 1.00 95.06 638 ILE A N 1
ATOM 5042 C CA . ILE A 1 638 ? -3.608 0.804 8.761 1.00 95.06 638 ILE A CA 1
ATOM 5043 C C . ILE A 1 638 ? -2.576 0.847 7.634 1.00 95.06 638 ILE A C 1
ATOM 5045 O O . ILE A 1 638 ? -1.736 1.743 7.598 1.00 95.06 638 ILE A O 1
ATOM 5049 N N . GLY A 1 639 ? -2.622 -0.126 6.731 1.00 93.00 639 GLY A N 1
ATOM 5050 C CA . GLY A 1 639 ? -1.718 -0.239 5.595 1.00 93.00 639 GLY A CA 1
ATOM 5051 C C . GLY A 1 639 ? -2.300 0.403 4.341 1.00 93.00 639 GLY A C 1
ATOM 5052 O O . GLY A 1 639 ? -3.449 0.144 3.981 1.00 93.00 639 GLY A O 1
ATOM 5053 N N . VAL A 1 640 ? -1.481 1.180 3.634 1.00 94.81 640 VAL A N 1
ATOM 5054 C CA . VAL A 1 640 ? -1.801 1.706 2.300 1.00 94.81 640 VAL A CA 1
ATOM 5055 C C . VAL A 1 640 ? -1.009 0.906 1.261 1.00 94.81 640 VAL A C 1
ATOM 5057 O O . VAL A 1 640 ? 0.202 0.756 1.433 1.00 94.81 640 VAL A O 1
ATOM 5060 N N . PRO A 1 641 ? -1.646 0.364 0.206 1.00 93.44 641 PRO A N 1
ATOM 5061 C CA . PRO A 1 641 ? -3.055 0.537 -0.176 1.00 93.44 641 PRO A CA 1
ATOM 5062 C C . PRO A 1 641 ? -4.006 -0.543 0.372 1.00 93.44 641 PRO A C 1
ATOM 5064 O O . PRO A 1 641 ? -5.188 -0.521 0.043 1.00 93.44 641 PRO A O 1
ATOM 5067 N N . ARG A 1 642 ? -3.514 -1.524 1.146 1.00 93.69 642 ARG A N 1
ATOM 5068 C CA . ARG A 1 642 ? -4.288 -2.718 1.547 1.00 93.69 642 ARG A CA 1
ATOM 5069 C C . ARG A 1 642 ? -5.643 -2.388 2.167 1.00 93.69 642 ARG A C 1
ATOM 5071 O O . ARG A 1 642 ? -6.642 -2.975 1.766 1.00 93.69 642 ARG A O 1
ATOM 5078 N N . ASP A 1 643 ? -5.652 -1.526 3.177 1.00 94.69 643 ASP A N 1
ATOM 5079 C CA . ASP A 1 643 ? -6.843 -1.285 3.991 1.00 94.69 643 ASP A CA 1
ATOM 5080 C C . ASP A 1 643 ? -7.659 -0.115 3.450 1.00 94.69 643 ASP A C 1
ATOM 5082 O O . ASP A 1 643 ? -8.888 -0.190 3.387 1.00 94.69 643 ASP A O 1
ATOM 5086 N N . LEU A 1 644 ? -6.972 0.959 3.058 1.00 94.06 644 LEU A N 1
ATOM 5087 C CA . LEU A 1 644 ? -7.556 2.213 2.599 1.00 94.06 644 LEU A CA 1
ATOM 5088 C C . LEU A 1 644 ? -6.656 2.872 1.543 1.00 94.06 644 LEU A C 1
ATOM 5090 O O . LEU A 1 644 ? -5.429 2.739 1.619 1.00 94.06 644 LEU A O 1
ATOM 5094 N N . PRO A 1 645 ? -7.230 3.645 0.602 1.00 91.69 645 PRO A N 1
ATOM 5095 C CA . PRO A 1 645 ? -6.439 4.533 -0.236 1.00 91.69 645 PRO A CA 1
ATOM 5096 C C . PRO A 1 645 ? -5.809 5.654 0.599 1.00 91.69 645 PRO A C 1
ATOM 5098 O O . PRO A 1 645 ? -6.305 6.022 1.667 1.00 91.69 645 PRO A O 1
ATOM 5101 N N . LEU A 1 646 ? -4.734 6.232 0.063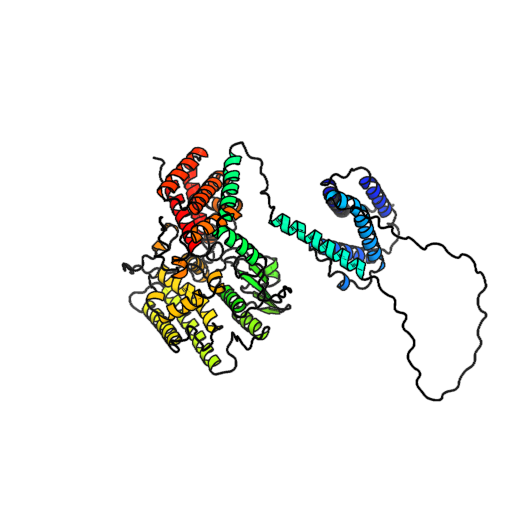 1.00 90.31 646 LEU A N 1
ATOM 5102 C CA . LEU A 1 646 ? -3.874 7.208 0.735 1.00 90.31 646 LEU A CA 1
ATOM 5103 C C . LEU A 1 646 ? -4.633 8.335 1.481 1.00 90.31 646 LEU A C 1
ATOM 5105 O O . LEU A 1 646 ? -4.417 8.467 2.689 1.00 90.31 646 LEU A O 1
ATOM 5109 N N . PRO A 1 647 ? -5.560 9.104 0.864 1.00 89.25 647 PRO A N 1
ATOM 5110 C CA . PRO A 1 647 ? -6.260 10.175 1.581 1.00 89.25 647 PRO A CA 1
ATOM 5111 C C . PRO A 1 647 ? -7.104 9.669 2.761 1.00 89.25 647 PRO A C 1
ATOM 5113 O O . PRO A 1 647 ? -7.065 10.242 3.849 1.00 89.25 647 PRO A O 1
ATOM 5116 N N . ALA A 1 648 ? -7.855 8.581 2.561 1.00 91.69 648 ALA A N 1
ATOM 5117 C CA . ALA A 1 648 ? -8.749 8.026 3.576 1.00 91.69 648 ALA A CA 1
ATOM 5118 C C . ALA A 1 648 ? -7.963 7.413 4.745 1.00 91.69 648 ALA A C 1
ATOM 5120 O O . ALA A 1 648 ? -8.338 7.578 5.906 1.00 91.69 648 ALA A O 1
ATOM 5121 N N . ALA A 1 649 ? -6.830 6.764 4.458 1.00 93.56 649 ALA A N 1
ATOM 5122 C CA . ALA A 1 649 ? -5.928 6.249 5.482 1.00 93.56 649 ALA A CA 1
ATOM 5123 C C . ALA A 1 649 ? -5.369 7.375 6.364 1.00 93.56 649 ALA A C 1
ATOM 5125 O O . ALA A 1 649 ? -5.363 7.246 7.589 1.00 93.56 649 ALA A O 1
ATOM 5126 N N . LYS A 1 650 ? -4.953 8.498 5.760 1.00 90.38 650 LYS A N 1
ATOM 5127 C CA . LYS A 1 650 ? -4.468 9.669 6.506 1.00 90.38 650 LYS A CA 1
ATOM 5128 C C . LYS A 1 650 ? -5.545 10.271 7.403 1.00 90.38 650 LYS A C 1
ATOM 5130 O O . LYS A 1 650 ? -5.267 10.537 8.571 1.00 90.38 650 LYS A O 1
ATOM 5135 N N . MET A 1 651 ? -6.777 10.395 6.901 1.00 89.94 651 MET A N 1
ATOM 5136 C CA . MET A 1 651 ? -7.922 10.829 7.711 1.00 89.94 651 MET A CA 1
ATOM 5137 C C . MET A 1 651 ? -8.167 9.907 8.901 1.00 89.94 651 MET A C 1
ATOM 5139 O O . MET A 1 651 ? -8.189 10.373 10.039 1.00 89.94 651 MET A O 1
ATOM 5143 N N . LEU A 1 652 ? -8.283 8.597 8.668 1.00 93.62 652 LEU A N 1
ATOM 5144 C CA . LEU A 1 652 ? -8.539 7.647 9.747 1.00 93.62 652 LEU A CA 1
ATOM 5145 C C . LEU A 1 652 ? -7.430 7.692 10.806 1.00 93.62 652 LEU A C 1
ATOM 5147 O O . LEU A 1 652 ? -7.718 7.744 11.999 1.00 93.62 652 LEU A O 1
ATOM 5151 N N . ARG A 1 653 ? -6.161 7.739 10.385 1.00 94.12 653 ARG A N 1
ATOM 5152 C CA . ARG A 1 653 ? -5.021 7.856 11.304 1.00 94.12 653 ARG A CA 1
ATOM 5153 C C . ARG A 1 653 ? -5.059 9.142 12.130 1.00 94.12 653 ARG A C 1
ATOM 5155 O O . ARG A 1 653 ? -4.789 9.076 13.325 1.00 94.12 653 ARG A O 1
ATOM 5162 N N . ALA A 1 654 ? -5.425 10.276 11.530 1.00 90.94 654 ALA A N 1
ATOM 5163 C CA . ALA A 1 654 ? -5.536 11.553 12.236 1.00 90.94 654 ALA A CA 1
ATOM 5164 C C . ALA A 1 654 ? -6.626 11.518 13.321 1.00 90.94 654 ALA A C 1
ATOM 5166 O O . ALA A 1 654 ? -6.364 11.893 14.462 1.00 90.94 654 ALA A O 1
ATOM 5167 N N . TYR A 1 655 ? -7.812 10.986 13.005 1.00 91.88 655 TYR A N 1
ATOM 5168 C CA . TYR A 1 655 ? -8.888 10.821 13.990 1.00 91.88 655 TYR A CA 1
ATOM 5169 C C . TYR A 1 655 ? -8.506 9.838 15.104 1.00 91.88 655 TYR A C 1
ATOM 5171 O O . TYR A 1 655 ? -8.783 10.097 16.272 1.00 91.88 655 TYR A O 1
ATOM 5179 N N . MET A 1 656 ? -7.811 8.743 14.777 1.00 92.94 656 MET A N 1
ATOM 5180 C CA . MET A 1 656 ? -7.301 7.805 15.786 1.00 92.94 656 MET A CA 1
ATOM 5181 C C . MET A 1 656 ? -6.222 8.438 16.680 1.00 92.94 656 MET A C 1
ATOM 5183 O O . MET A 1 656 ? -6.169 8.140 17.871 1.00 92.94 656 MET A O 1
ATOM 5187 N N . ALA A 1 657 ? -5.365 9.310 16.137 1.00 91.94 657 ALA A N 1
ATOM 5188 C CA . ALA A 1 657 ? -4.343 10.028 16.903 1.00 91.94 657 ALA A CA 1
ATOM 5189 C C . ALA A 1 657 ? -4.955 11.043 17.884 1.00 91.94 657 ALA A C 1
ATOM 5191 O O . ALA A 1 657 ? -4.503 11.152 19.029 1.00 91.94 657 ALA A O 1
ATOM 5192 N N . GLU A 1 658 ? -6.008 11.741 17.467 1.00 89.44 658 GLU A N 1
ATOM 5193 C CA . GLU A 1 658 ? -6.747 12.656 18.338 1.00 89.44 658 GLU A CA 1
ATOM 5194 C C . GLU A 1 658 ? -7.506 11.880 19.427 1.00 89.44 658 GLU A C 1
ATOM 5196 O O . GLU A 1 658 ? -7.357 12.160 20.617 1.00 89.44 658 GLU A O 1
ATOM 5201 N N . ALA A 1 659 ? -8.200 10.803 19.047 1.00 89.88 659 ALA A N 1
ATOM 5202 C CA . ALA A 1 659 ? -8.870 9.891 19.972 1.00 89.88 659 ALA A CA 1
ATOM 5203 C C . ALA A 1 659 ? -7.912 9.288 21.019 1.00 89.88 659 ALA A C 1
ATOM 5205 O O . ALA A 1 659 ? -8.225 9.226 22.212 1.00 89.88 659 ALA A O 1
ATOM 5206 N N . TYR A 1 660 ? -6.709 8.894 20.592 1.00 92.00 660 TYR A N 1
ATOM 5207 C CA . TYR A 1 660 ? -5.625 8.469 21.478 1.00 92.00 660 TYR A CA 1
ATOM 5208 C C . TYR A 1 660 ? -5.244 9.564 22.484 1.00 92.00 660 TYR A C 1
ATOM 5210 O O . TYR A 1 660 ? -5.117 9.290 23.680 1.00 92.00 660 TYR A O 1
ATOM 5218 N N . THR A 1 661 ? -5.074 10.800 22.011 1.00 89.62 661 THR A N 1
ATOM 5219 C CA . THR A 1 661 ? -4.670 11.941 22.843 1.00 89.62 661 THR A CA 1
ATOM 5220 C C . THR A 1 661 ? -5.717 12.235 23.915 1.00 89.62 661 THR A C 1
ATOM 5222 O O . THR A 1 661 ? -5.364 12.376 25.085 1.00 89.62 661 THR A O 1
ATOM 5225 N N . ILE A 1 662 ? -7.002 12.220 23.555 1.00 86.38 662 ILE A N 1
ATOM 5226 C CA . ILE A 1 662 ? -8.128 12.434 24.478 1.00 86.38 662 ILE A CA 1
ATOM 5227 C C . ILE A 1 662 ? -8.137 11.397 25.602 1.00 86.38 662 ILE A C 1
ATOM 5229 O O . ILE A 1 662 ? -8.255 11.743 26.777 1.00 86.38 662 ILE A O 1
ATOM 5233 N N . LEU A 1 663 ? -7.975 10.113 25.269 1.00 87.75 663 LEU A N 1
ATOM 5234 C CA . LEU A 1 663 ? -7.974 9.045 26.274 1.00 87.75 663 LEU A CA 1
ATOM 5235 C C . LEU A 1 663 ? -6.784 9.137 27.238 1.00 87.75 663 LEU A C 1
ATOM 5237 O O . LEU A 1 663 ? -6.881 8.652 28.366 1.00 87.75 663 LEU A O 1
ATOM 5241 N N . ARG A 1 664 ? -5.680 9.760 26.813 1.00 89.12 664 ARG A N 1
ATOM 5242 C CA . ARG A 1 664 ? -4.475 9.981 27.627 1.00 89.12 664 ARG A CA 1
ATOM 5243 C C . ARG A 1 664 ? -4.542 11.248 28.481 1.00 89.12 664 ARG A C 1
ATOM 5245 O O . ARG A 1 664 ? -3.753 11.361 29.417 1.00 89.12 664 ARG A O 1
ATOM 5252 N N . GLN A 1 665 ? -5.448 12.175 28.179 1.00 83.38 665 GLN A N 1
ATOM 5253 C CA . GLN A 1 665 ? -5.694 13.346 29.016 1.00 83.38 665 GLN A CA 1
ATOM 5254 C C . GLN A 1 665 ? -6.539 12.966 30.245 1.00 83.38 665 GLN A C 1
ATOM 5256 O O . GLN A 1 665 ? -7.471 12.164 30.110 1.00 83.38 665 GLN A O 1
ATOM 5261 N N . PRO A 1 666 ? -6.245 13.540 31.427 1.00 69.25 666 PRO A N 1
ATOM 5262 C CA . PRO A 1 666 ? -7.102 13.388 32.598 1.00 69.25 666 PRO A CA 1
ATOM 5263 C C . PRO A 1 666 ? -8.475 14.016 32.331 1.00 69.25 666 PRO A C 1
ATOM 5265 O O . PRO A 1 666 ? -8.558 15.066 31.687 1.00 69.25 666 PRO A O 1
ATOM 5268 N N . MET A 1 667 ? -9.550 13.388 32.820 1.00 63.59 667 MET A N 1
ATOM 5269 C CA . MET A 1 667 ? -10.872 14.023 32.797 1.00 63.59 667 MET A CA 1
ATOM 5270 C C . MET A 1 667 ? -10.832 15.304 33.633 1.00 63.59 667 MET A C 1
ATOM 5272 O O . MET A 1 667 ? -10.355 15.282 34.768 1.00 63.59 667 MET A O 1
ATOM 5276 N N . ARG A 1 668 ? -11.271 16.413 33.034 1.00 55.25 668 ARG A N 1
ATOM 5277 C CA . ARG A 1 668 ? -11.433 17.694 33.725 1.00 55.25 668 ARG A CA 1
ATOM 5278 C C . ARG A 1 668 ? -12.769 17.759 34.438 1.00 55.25 668 ARG A C 1
ATOM 5280 O O . ARG A 1 668 ? -13.745 17.214 33.873 1.00 55.25 668 ARG A O 1
#

Foldseek 3Di:
DDDDDDDPVVVVVVVVVVVVVCVVVVVVVVVVVVVPDDDPPVVVVVVVVVVVVVVVPPDPDCPVVVVVVVVVVVVVVVCVVVVNPPPPPPPDDDDDVVVVVVCVVVVVVCVVCVVVVCVVVVHDDDDDDDDDDDDDDDDDDDDDDDDDDDDDDDDDDDDDDDDDDDDDDDPDDDPPPVVVVVVVVVVVVVVVVVVCVVPPDPPDDDDDDVQPPLVVLLVVLLVVLCPDPLNVVVVVVVVCQDLQVAQALPHQWHADDPPPDDFQKEKEAENQLQDLLSQLLLVLCVLLRGIYGYDYFHDPQFDDGDPVQCVVVVVSAPTWMAGPNDIDRGSVSSSVVCCVVRPDPLRRQADDPDPVNVLLVVLVVLLVQLLVLLLCQWADDDDPPDDDSVVSNVVSLVVVLVQLVPPVVALESGPDNGHHSSLSSNVSRVLLSQLRCCQQEVDRSCVVRVSVVSNVVVLVVPSNSLNSRWDSLQSQLLVCLVSNDTHHDPPPPDPPGPSVCVPLLNQAPVGQLLPDPRDDNCRSVVPPLSLLSQLLNLCSVQVQVLLQQLQLLPAPCQQVQCVVDSNHGSLHDPPRHGDPVCSVLLSLLSSLLSVCSNVVPGLVVLLVSNVVSCVSVVPDLVCLLVSLSSLVSSLSNCTPPSRHRDSNNSSSSNSSSSSSVSSVDDDD

Secondary structure (DSSP, 8-state):
----PPPHHHHHHHHHHHHHHHHHHHHHHHHHHTTT--SSHHHHHHHHHHHHHHHT--STT-HHHHHHHHHHHHHHHHHHHHT--TTGGGS-TT--HHHHHHHHHHHHHHHHHHHHHHHHTTPPP---------S---------PPPPP--------------PPPPP-------HHHHHHHHHHHHHHHHHHHHHHH----------TTTHHHHHHHHHHHHHHHHSHHHHHHHHHHHHHHTT-S--TT-SEE--SS--PPPSEEEEEETTS--HHHHHHHHHHHHTT--EEEEEE--TTTSPPPHHHHHHSTT--SSEEEETTEEE-SHHHHHHHHHHHS--TTS-SS--SSHHHHHHHHHHHHHHHHHHHHHHHHHS---TTT--HHHHHHHHHHHHHHHHSSSTT--SSSSSSS--HHHHHHHHHHHHHHHHHHHHH---HHHH-HHHHHHHHHHHT-HHHHTTPPPHHHHHHHHHHHH------TT---TT--GGGGSGGG--SS--GGG-TTS-HHHHHS-TTHHHHHHHHHHHHTHHHHHHHHGGGGSTTTTHHHHT-TTS-TT--TTPPP-GGGHHHHHHHHHHHHHHHHHT--HHHHHHHHHHHHHHTT--GGGHHHHHHHHHHHHHH--TTTTS-HHHHHHHHHHHHHHHHHHHSPP-

InterPro domains:
  IPR004045 Glutathione S-transferase, N-terminal [PF13417] (273-345)
  IPR004045 Glutathione S-transferase, N-terminal [PS50404] (265-346)
  IPR036249 Thioredoxin-like superfamily [SSF52833] (271-346)
  IPR036282 Glutathione S-transferase, C-terminal domain superfamily [SSF47616] (345-471)
  IPR050983 Glutathione S-transferase Omega/HSP26 [PTHR43968] (260-472)

pLDDT: mean 71.79, std 27.24, range [22.14, 98.38]